Protein AF-A0A952Y3M2-F1 (afdb_monomer)

Sequence (385 aa):
MSFRTAMRVRAAICFLFAGFFFLQPVYAQNAPKLIVTVTPQGAAANDKMIPVAATVSVNVTIRNDGTEPLSNIAVVAKLHGVKLSPDASWKEDGDDAKFEIASLKANEEITRPLNLRVEMAPLPPGKLAEVNVEAKAADTTVTAAAKFPVGDCVSAFQSDLTRLRIGPLAEVWPTADEMRKPDTSLSRVRYFPIRPRRGDLAILDRLAAGYQARLLANYEFLQQGTRYTARRWFDELNAFTGQEPIPGLCAVNDQMLDGIRKTISYVTARIEPPIKAYARGIELLRKQFNADANDDLTKIALRVAQGAGAKFDNPPATAFEILASAKEQFKDAKLTPEQLDDLSLIESAAWVEAQAARSKKLYDLIEGTINGIGDAHKKNCTCAF

Solvent-accessible surface area (backbone atoms only — not comparable to full-atom values): 21471 Å² total; per-residue (Å²): 142,89,81,84,88,82,84,88,86,88,83,90,79,90,77,92,76,92,74,96,68,92,76,72,84,75,74,74,75,79,69,75,40,60,46,52,45,50,45,54,31,74,49,49,55,66,88,33,32,31,37,55,58,36,77,40,39,30,36,41,36,41,33,24,76,27,93,55,67,46,53,61,31,44,34,40,32,45,44,39,65,39,41,82,40,98,54,93,79,51,43,80,57,88,68,29,38,34,45,75,42,70,65,44,48,48,70,34,71,50,75,43,79,46,48,28,27,30,37,75,67,76,68,61,93,93,45,56,29,38,41,41,36,39,41,36,40,88,97,47,74,38,68,29,64,41,73,36,51,55,36,59,27,46,55,52,28,39,50,46,32,40,51,37,41,76,41,42,48,56,47,38,56,59,47,53,58,49,40,45,43,57,47,81,88,56,74,84,64,73,80,46,70,86,66,94,58,68,70,74,63,29,51,44,46,55,50,13,53,58,29,46,79,37,34,52,28,37,66,65,48,67,36,67,64,43,41,48,47,52,48,52,52,47,54,53,49,48,51,61,36,63,51,77,74,42,79,73,70,56,69,71,46,73,67,52,54,51,49,57,50,57,69,44,40,75,50,50,68,68,35,45,55,42,38,53,50,30,58,52,45,53,55,52,48,26,64,75,68,75,46,56,95,82,60,51,66,42,59,52,39,50,53,53,40,41,75,66,67,44,84,66,96,69,79,61,92,40,39,61,53,46,47,52,53,39,42,64,73,38,71,88,49,88,72,51,78,62,50,42,44,52,55,24,50,46,52,22,49,40,40,31,40,55,42,13,52,58,29,45,54,46,49,52,25,52,51,50,34,55,51,47,52,52,51,32,40,71,69,24,51,63,43,41,123

pLDDT: mean 86.44, std 16.21, range [30.12, 98.19]

Nearest PDB structures (foldseek):
  3k6s-assembly1_A  TM=6.087E-01  e=5.545E-04  Homo sapiens
  3k6s-assembly2_C  TM=6.086E-01  e=6.758E-04  Homo sapiens
  8as2-assembly1_A  TM=4.523E-01  e=5.395E-03  Homo sapiens
  8as3-assembly1_A  TM=4.530E-01  e=6.258E-03  Homo sapiens
  8j8z-assembly1_B  TM=3.461E-01  e=5.249E-02  Rattus norvegicus

Secondary structure (DSSP, 8-state):
--------------------------------SEEEEEEEEGGGGSSPPEETT-EEEEEEEEEE-SSS-EEEEEEEEEEESEEE-S-SSSEEETTEEEEEEEEE-TT-EEEEEEEEEE-SSPPPTTPEEEEEEEEEETTEEEEEEEEEEEE-HHHHHHHHHHHHHHTHHHHHHHHHHHTTS--TTS-SS-SS------THHHHHHHHHHHHHHTTT--GGGTSHHHHHHHHHHHHHHHHHTT----GGGGG--HHHHHHHHHHHHHHHHHHHHHHHHHHHHHHHHHHHTT--TT--HHHHHHHHHHHTT---SS--SSHHHHHHHHHHHTTT----HHHHHHHHHHHHHHHHHHHHHHHHHHHHHHHHHHHHHHHHHHHH--S--

Radius of gyration: 37.9 Å; Cα contacts (8 Å, |Δi|>4): 600; chains: 1; bounding box: 85×79×94 Å

Mean predicted aligned error: 11.25 Å

Structure (mmCIF, N/CA/C/O backbone):
data_AF-A0A952Y3M2-F1
#
_entry.id   AF-A0A952Y3M2-F1
#
loop_
_atom_site.group_PDB
_atom_site.id
_atom_site.type_symbol
_atom_site.label_atom_id
_atom_site.label_alt_id
_atom_site.label_comp_id
_atom_site.label_asym_id
_atom_site.label_entity_id
_atom_site.label_seq_id
_atom_site.pdbx_PDB_ins_code
_atom_site.Cartn_x
_atom_site.Cartn_y
_atom_site.Cartn_z
_atom_site.occupancy
_atom_site.B_iso_or_equiv
_atom_site.auth_seq_id
_atom_site.auth_comp_id
_atom_site.auth_asym_id
_atom_site.auth_atom_id
_atom_site.pdbx_PDB_model_num
ATOM 1 N N . MET A 1 1 ? -25.180 -41.991 -13.635 1.00 42.16 1 MET A N 1
ATOM 2 C CA . MET A 1 1 ? -25.220 -43.359 -13.077 1.00 42.16 1 MET A CA 1
ATOM 3 C C . MET A 1 1 ? -25.971 -43.312 -11.760 1.00 42.16 1 MET A C 1
ATOM 5 O O . MET A 1 1 ? -25.670 -42.474 -10.925 1.00 42.16 1 MET A O 1
ATOM 9 N N . SER A 1 2 ? -27.021 -44.122 -11.667 1.00 37.69 2 SER A N 1
ATOM 10 C CA . SER A 1 2 ? -27.996 -44.208 -10.578 1.00 37.69 2 SER A CA 1
ATOM 11 C C . SER A 1 2 ? -27.659 -45.408 -9.694 1.00 37.69 2 SER A C 1
ATOM 13 O O . SER A 1 2 ? -27.344 -46.439 -10.267 1.00 37.69 2 SER A O 1
ATOM 15 N N . PHE A 1 3 ? -27.766 -45.281 -8.368 1.00 35.03 3 PHE A N 1
ATOM 16 C CA . PHE A 1 3 ? -28.133 -46.339 -7.403 1.00 35.03 3 PHE A CA 1
ATOM 17 C C . PHE A 1 3 ? -28.508 -45.613 -6.089 1.00 35.03 3 PHE A C 1
ATOM 19 O O . PHE A 1 3 ? -27.662 -44.934 -5.522 1.00 35.03 3 PHE A O 1
ATOM 26 N N . ARG A 1 4 ? -29.782 -45.423 -5.696 1.00 32.97 4 ARG A N 1
ATOM 27 C CA . ARG A 1 4 ? -30.810 -46.369 -5.191 1.00 32.97 4 ARG A CA 1
ATOM 28 C C . ARG A 1 4 ? -30.345 -47.173 -3.961 1.00 32.97 4 ARG A C 1
ATOM 30 O O . ARG A 1 4 ? -29.473 -48.011 -4.097 1.00 32.97 4 ARG A O 1
ATOM 37 N N . THR A 1 5 ? -30.838 -46.822 -2.759 1.00 36.75 5 THR A N 1
ATOM 38 C CA . THR A 1 5 ? -31.929 -47.511 -1.996 1.00 36.75 5 THR A CA 1
ATOM 39 C C . THR A 1 5 ? -31.314 -48.483 -0.965 1.00 36.75 5 THR A C 1
ATOM 41 O O . THR A 1 5 ? -30.410 -49.217 -1.321 1.00 36.75 5 THR A O 1
ATOM 44 N N . ALA A 1 6 ? -31.648 -48.485 0.334 1.00 33.53 6 ALA A N 1
ATOM 45 C CA . ALA A 1 6 ? -32.842 -49.122 0.909 1.00 33.53 6 ALA A CA 1
ATOM 46 C C . ALA A 1 6 ? -32.888 -48.966 2.458 1.00 33.53 6 ALA A C 1
ATOM 48 O O . ALA A 1 6 ? -31.854 -49.018 3.109 1.00 33.53 6 ALA A O 1
ATOM 49 N N . MET A 1 7 ? -34.084 -48.698 3.013 1.00 30.12 7 MET A N 1
ATOM 50 C CA . MET A 1 7 ? -34.874 -49.530 3.965 1.00 30.12 7 MET A CA 1
ATOM 51 C C . MET A 1 7 ? -34.488 -49.422 5.455 1.00 30.12 7 MET A C 1
ATOM 53 O O . MET A 1 7 ? -33.380 -49.743 5.845 1.00 30.12 7 MET A O 1
ATOM 57 N N . ARG A 1 8 ? -35.334 -48.831 6.320 1.00 40.78 8 ARG A N 1
ATOM 58 C CA . ARG A 1 8 ? -36.573 -49.361 6.960 1.00 40.78 8 ARG A CA 1
ATOM 59 C C . ARG A 1 8 ? -36.355 -50.635 7.782 1.00 40.78 8 ARG A C 1
ATOM 61 O O . ARG A 1 8 ? -36.289 -51.701 7.190 1.00 40.78 8 ARG A O 1
ATOM 68 N N . VAL A 1 9 ? -36.518 -50.531 9.107 1.00 31.55 9 VAL A N 1
ATOM 69 C CA . VAL A 1 9 ? -37.202 -51.550 9.929 1.00 31.55 9 VAL A CA 1
ATOM 70 C C . VAL A 1 9 ? -38.024 -50.857 11.026 1.00 31.55 9 VAL A C 1
ATOM 72 O O . VAL A 1 9 ? -37.513 -50.041 11.786 1.00 31.55 9 VAL A O 1
ATOM 75 N N . ARG A 1 10 ? -39.324 -51.177 11.060 1.00 42.69 10 ARG A N 1
ATOM 76 C CA . ARG A 1 10 ? -40.259 -50.957 12.173 1.00 42.69 10 ARG A CA 1
ATOM 77 C C . ARG A 1 10 ? -40.095 -52.104 13.173 1.00 42.69 10 ARG A C 1
ATOM 79 O O . ARG A 1 10 ? -40.014 -53.244 12.732 1.00 42.69 10 ARG A O 1
ATOM 86 N N . ALA A 1 11 ? -40.241 -51.836 14.466 1.00 32.75 11 ALA A N 1
ATOM 87 C CA . ALA A 1 11 ? -40.784 -52.823 15.397 1.00 32.75 11 ALA A CA 1
ATOM 88 C C . ALA A 1 11 ? -41.516 -52.108 16.537 1.00 32.75 11 ALA A C 1
ATOM 90 O O . ALA A 1 11 ? -40.912 -51.421 17.354 1.00 32.75 11 ALA A O 1
ATOM 91 N N . ALA A 1 12 ? -42.839 -52.254 16.536 1.00 39.34 12 ALA A N 1
ATOM 92 C CA . ALA A 1 12 ? -43.697 -51.996 17.677 1.00 39.34 12 ALA A CA 1
ATOM 93 C C . ALA A 1 12 ? -43.724 -53.264 18.535 1.00 39.34 12 ALA A C 1
ATOM 95 O O . ALA A 1 12 ? -43.936 -54.349 17.993 1.00 39.34 12 ALA A O 1
ATOM 96 N N . ILE A 1 13 ? -43.543 -53.131 19.847 1.00 37.91 13 ILE A N 1
ATOM 97 C CA . ILE A 1 13 ? -43.854 -54.182 20.817 1.00 37.91 13 ILE A CA 1
ATOM 98 C C . ILE A 1 13 ? -44.608 -53.524 21.973 1.00 37.91 13 ILE A C 1
ATOM 100 O O . ILE A 1 13 ? -44.053 -52.736 22.735 1.00 37.91 13 ILE A O 1
ATOM 104 N N . CYS A 1 14 ? -45.898 -53.849 22.062 1.00 35.81 14 CYS A N 1
ATOM 105 C CA . CYS A 1 14 ? -46.706 -53.700 23.263 1.00 35.81 14 CYS A CA 1
ATOM 106 C C . CYS A 1 14 ? -46.290 -54.772 24.274 1.00 35.81 14 CYS A C 1
ATOM 108 O O . CYS A 1 14 ? -46.329 -55.957 23.949 1.00 35.81 14 CYS A O 1
ATOM 110 N N . PHE A 1 15 ? -46.004 -54.370 25.510 1.00 34.72 15 PHE A N 1
ATOM 111 C CA . PHE A 1 15 ? -46.144 -55.242 26.672 1.00 34.72 15 PHE A CA 1
ATOM 112 C C . PHE A 1 15 ? -46.934 -54.508 27.756 1.00 34.72 15 PHE A C 1
ATOM 114 O O . PHE A 1 15 ? -46.515 -53.478 28.277 1.00 34.72 15 PHE A O 1
ATOM 121 N N . LEU A 1 16 ? -48.109 -55.062 28.046 1.00 39.06 16 LEU A N 1
ATOM 122 C CA . LEU A 1 16 ? -48.888 -54.831 29.254 1.00 39.06 16 LEU A CA 1
ATOM 123 C C . LEU A 1 16 ? -48.107 -55.397 30.444 1.00 39.06 16 LEU A C 1
ATOM 125 O O . LEU A 1 16 ? -47.838 -56.596 30.476 1.00 39.06 16 LEU A O 1
ATOM 129 N N . PHE A 1 17 ? -47.806 -54.561 31.434 1.00 37.72 17 PHE A N 1
ATOM 130 C CA . PHE A 1 17 ? -47.499 -55.020 32.786 1.00 37.72 17 PHE A CA 1
ATOM 131 C C . PHE A 1 17 ? -48.249 -54.146 33.789 1.00 37.72 17 PHE A C 1
ATOM 133 O O . PHE A 1 17 ? -47.919 -52.984 34.018 1.00 37.72 17 PHE A O 1
ATOM 140 N N . ALA A 1 18 ? -49.305 -54.728 34.352 1.00 43.06 18 ALA A N 1
ATOM 141 C CA . ALA A 1 18 ? -49.961 -54.244 35.551 1.00 43.06 18 ALA A CA 1
ATOM 142 C C . ALA A 1 18 ? -49.035 -54.530 36.741 1.00 43.06 18 ALA A C 1
ATOM 144 O O . ALA A 1 18 ? -48.718 -55.684 37.023 1.00 43.06 18 ALA A O 1
ATOM 145 N N . GLY A 1 19 ? -48.587 -53.475 37.416 1.00 36.25 19 GLY A N 1
ATOM 146 C CA . GLY A 1 19 ? -47.733 -53.556 38.595 1.00 36.25 19 GLY A CA 1
ATOM 147 C C . GLY A 1 19 ? -48.084 -52.432 39.554 1.00 36.25 19 GLY A C 1
ATOM 148 O O . GLY A 1 19 ? -47.601 -51.314 39.419 1.00 36.25 19 GLY A O 1
ATOM 149 N N . PHE A 1 20 ? -48.966 -52.743 40.498 1.00 42.03 20 PHE A N 1
ATOM 150 C CA . PHE A 1 20 ? -49.280 -51.928 41.665 1.00 42.03 20 PHE A CA 1
ATOM 151 C C . PHE A 1 20 ? -47.991 -51.739 42.487 1.00 42.03 20 PHE A C 1
ATOM 153 O O . PHE A 1 20 ? -47.522 -52.680 43.122 1.00 42.03 20 PHE A O 1
ATOM 160 N N . PHE A 1 21 ? -47.413 -50.537 42.470 1.00 36.28 21 PHE A N 1
ATOM 161 C CA . PHE A 1 21 ? -46.356 -50.125 43.395 1.00 36.28 21 PHE A CA 1
ATOM 162 C C . PHE A 1 21 ? -46.754 -48.797 44.038 1.00 36.28 21 PHE A C 1
ATOM 164 O O . PHE A 1 21 ? -47.036 -47.813 43.357 1.00 36.28 21 PHE A O 1
ATOM 171 N N . PHE A 1 22 ? -46.790 -48.799 45.368 1.00 38.53 22 PHE A N 1
ATOM 172 C CA . PHE A 1 22 ? -46.911 -47.614 46.207 1.00 38.53 22 PHE A CA 1
ATOM 173 C C . PHE A 1 22 ? -45.766 -46.639 45.890 1.00 38.53 22 PHE A C 1
ATOM 175 O O . PHE A 1 22 ? -44.633 -46.850 46.319 1.00 38.53 22 PHE A O 1
ATOM 182 N N . LEU A 1 23 ? -46.060 -45.560 45.163 1.00 34.78 23 LEU A N 1
ATOM 183 C CA . LEU A 1 23 ? -45.206 -44.377 45.128 1.00 34.78 23 LEU A CA 1
ATOM 184 C C . LEU A 1 23 ? -45.572 -43.516 46.335 1.00 34.78 23 LEU A C 1
ATOM 186 O O . LEU A 1 23 ? -46.631 -42.893 46.388 1.00 34.78 23 LEU A O 1
ATOM 190 N N . GLN A 1 24 ? -44.685 -43.521 47.326 1.00 39.66 24 GLN A N 1
ATOM 191 C CA . GLN A 1 24 ? -44.636 -42.476 48.339 1.00 39.66 24 GLN A CA 1
ATOM 192 C C . GLN A 1 24 ? -44.539 -41.110 47.636 1.00 39.66 24 GLN A C 1
ATOM 194 O O . GLN A 1 24 ? -43.892 -41.025 46.586 1.00 39.66 24 GLN A O 1
ATOM 199 N N . PRO A 1 25 ? -45.147 -40.038 48.175 1.00 38.28 25 PRO A N 1
ATOM 200 C CA . PRO A 1 25 ? -44.919 -38.704 47.648 1.00 38.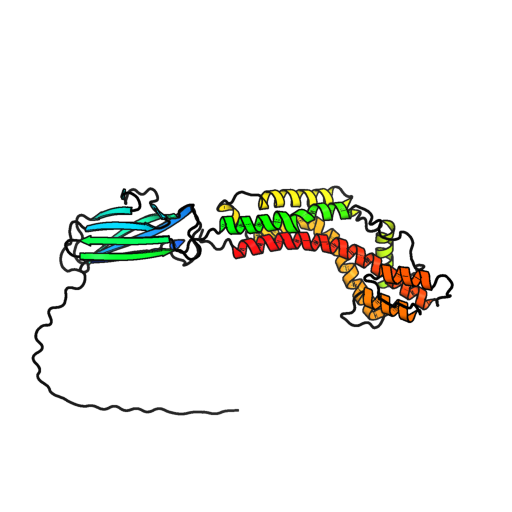28 25 PRO A CA 1
ATOM 201 C C . PRO A 1 25 ? -43.427 -38.399 47.773 1.00 38.28 25 PRO A C 1
ATOM 203 O O . PRO A 1 25 ? -42.897 -38.223 48.870 1.00 38.28 25 PRO A O 1
ATOM 206 N N . VAL A 1 26 ? -42.740 -38.360 46.634 1.00 36.38 26 VAL A N 1
ATOM 207 C CA . VAL A 1 26 ? -41.452 -37.689 46.529 1.00 36.38 26 VAL A CA 1
ATOM 208 C C . VAL A 1 26 ? -41.759 -36.235 46.851 1.00 36.38 26 VAL A C 1
ATOM 210 O O . VAL A 1 26 ? -42.380 -35.538 46.050 1.00 36.38 26 VAL A O 1
ATOM 213 N N . TYR A 1 27 ? -41.408 -35.808 48.065 1.00 34.09 27 TYR A N 1
ATOM 214 C CA . TYR A 1 27 ? -41.332 -34.397 48.406 1.00 34.09 27 TYR A CA 1
ATOM 215 C C . TYR A 1 27 ? -40.539 -33.729 47.291 1.00 34.09 27 TYR A C 1
ATOM 217 O O . TYR A 1 27 ? -39.363 -34.040 47.093 1.00 34.09 27 TYR A O 1
ATOM 225 N N . ALA A 1 28 ? -41.214 -32.872 46.527 1.00 35.66 28 ALA A N 1
ATOM 226 C CA . ALA A 1 28 ? -40.565 -32.008 45.568 1.00 35.66 28 ALA A CA 1
ATOM 227 C C . ALA A 1 28 ? -39.452 -31.283 46.326 1.00 35.66 28 ALA A C 1
ATOM 229 O O . ALA A 1 28 ? -39.719 -30.499 47.237 1.00 35.66 28 ALA A O 1
ATOM 230 N N . GLN A 1 29 ? -38.200 -31.611 46.005 1.00 41.66 29 GLN A N 1
ATOM 231 C CA . GLN A 1 29 ? -37.074 -30.783 46.393 1.00 41.66 29 GLN A CA 1
ATOM 232 C C . GLN A 1 29 ? -37.402 -29.383 45.886 1.00 41.66 29 GLN A C 1
ATOM 234 O O . GLN A 1 29 ? -37.571 -29.193 44.682 1.00 41.66 29 GLN A O 1
ATOM 239 N N . ASN A 1 30 ? -37.598 -28.457 46.827 1.00 50.44 30 ASN A N 1
ATOM 240 C CA . ASN A 1 30 ? -37.928 -27.064 46.570 1.00 50.44 30 ASN A CA 1
ATOM 241 C C . ASN A 1 30 ? -37.032 -26.536 45.447 1.00 50.44 30 ASN A C 1
ATOM 243 O O . ASN A 1 30 ? -35.830 -26.356 45.645 1.00 50.44 30 ASN A O 1
ATOM 247 N N . ALA A 1 31 ? -37.617 -26.318 44.268 1.00 53.53 31 ALA A N 1
ATOM 248 C CA . ALA A 1 31 ? -36.951 -25.600 43.195 1.00 53.53 31 ALA A CA 1
ATOM 249 C C . ALA A 1 31 ? -36.511 -24.221 43.728 1.00 53.53 31 ALA A C 1
ATOM 251 O O . ALA A 1 31 ? -37.193 -23.667 44.601 1.00 53.53 31 ALA A O 1
ATOM 252 N N . PRO A 1 32 ? -35.374 -23.673 43.265 1.00 59.03 32 PRO A N 1
ATOM 253 C CA . PRO A 1 32 ? -34.880 -22.392 43.758 1.00 59.03 32 PRO A CA 1
ATOM 254 C C . PRO A 1 32 ? -35.957 -21.314 43.574 1.00 59.03 32 PRO A C 1
ATOM 256 O O . PRO A 1 32 ? -36.364 -21.020 42.455 1.00 59.03 32 PRO A O 1
ATOM 259 N N . LYS A 1 33 ? -36.429 -20.738 44.690 1.00 83.25 33 LYS A N 1
ATOM 260 C CA . LYS A 1 33 ? -37.463 -19.684 44.701 1.00 83.25 33 LYS A CA 1
ATOM 261 C C . LYS A 1 33 ? -36.974 -18.389 44.037 1.00 83.25 33 LYS A C 1
ATOM 263 O O . LYS A 1 33 ? -37.786 -17.588 43.600 1.00 83.25 33 LYS A O 1
ATOM 268 N N . LEU A 1 34 ? -35.659 -18.182 43.966 1.00 90.75 34 LEU A N 1
ATOM 269 C CA . LEU A 1 34 ? -35.016 -16.983 43.437 1.00 90.75 34 LEU A CA 1
ATOM 270 C C . LEU A 1 34 ? -34.240 -17.325 42.164 1.00 90.75 34 LEU A C 1
ATOM 272 O O . LEU A 1 34 ? -33.491 -18.297 42.148 1.00 90.75 34 LEU A O 1
ATOM 276 N N . ILE A 1 35 ? -34.377 -16.505 41.126 1.00 92.38 35 ILE A N 1
ATOM 277 C CA . ILE A 1 35 ? -33.616 -16.602 39.878 1.00 92.38 35 ILE A CA 1
ATOM 278 C C . ILE A 1 35 ? -32.918 -15.271 39.634 1.00 92.38 35 ILE A C 1
ATOM 280 O O . ILE A 1 35 ? -33.513 -14.210 39.810 1.00 92.38 35 ILE A O 1
ATOM 284 N N . VAL A 1 36 ? -31.664 -15.334 39.193 1.00 94.44 36 VAL A N 1
ATOM 285 C CA . VAL A 1 36 ? -30.914 -14.183 38.694 1.00 94.44 36 VAL A CA 1
ATOM 286 C C . VAL A 1 36 ? -30.474 -14.458 37.263 1.00 94.44 36 VAL A C 1
ATOM 288 O O . VAL A 1 36 ? -30.021 -15.554 36.939 1.00 94.44 36 VAL A O 1
ATOM 291 N N . THR A 1 37 ? -30.619 -13.464 36.396 1.00 94.75 37 THR A N 1
ATOM 292 C CA . THR A 1 37 ? -30.100 -13.493 35.028 1.00 94.75 37 THR A CA 1
ATOM 293 C C . THR A 1 37 ? -29.344 -12.204 34.748 1.00 94.75 37 THR A C 1
ATOM 295 O O . THR A 1 37 ? -29.703 -11.135 35.245 1.00 94.75 37 THR A O 1
ATOM 298 N N . VAL A 1 38 ? -28.267 -12.313 33.973 1.00 94.50 38 VAL A N 1
ATOM 299 C CA . VAL A 1 38 ? -27.459 -11.172 33.538 1.00 94.50 38 VAL A CA 1
ATOM 300 C C . VAL A 1 38 ? -27.464 -11.176 32.022 1.00 94.50 38 VAL A C 1
ATOM 302 O O . VAL A 1 38 ? -26.897 -12.070 31.399 1.00 94.50 38 VAL A O 1
ATOM 305 N N . THR A 1 39 ? -28.127 -10.186 31.435 1.00 92.88 39 THR A N 1
ATOM 306 C CA . THR A 1 39 ? -28.319 -10.100 29.988 1.00 92.88 39 THR A CA 1
ATOM 307 C C . THR A 1 39 ? -27.513 -8.930 29.438 1.00 92.88 39 THR A C 1
ATOM 309 O O . THR A 1 39 ? -27.863 -7.776 29.710 1.00 92.88 39 THR A O 1
ATOM 312 N N . PRO A 1 40 ? -26.458 -9.183 28.651 1.00 90.31 40 PRO A N 1
ATOM 313 C CA . PRO A 1 40 ? -25.692 -8.130 27.994 1.00 90.31 40 PRO A CA 1
ATOM 314 C C . PRO A 1 40 ? -26.560 -7.211 27.128 1.00 90.31 40 PRO A C 1
ATOM 316 O O . PRO A 1 40 ? -27.548 -7.661 26.550 1.00 90.31 40 PRO A O 1
ATOM 319 N N . GLN A 1 41 ? -26.194 -5.933 27.015 1.00 86.50 41 GLN A N 1
ATOM 320 C CA . GLN A 1 41 ? -26.888 -4.945 26.181 1.00 86.50 41 GLN A CA 1
ATOM 321 C C . GLN A 1 41 ? -25.916 -4.218 25.242 1.00 86.50 41 GLN A C 1
ATOM 323 O O . GLN A 1 41 ? -24.725 -4.075 25.527 1.00 86.50 41 GLN A O 1
ATOM 328 N N . GLY A 1 42 ? -26.436 -3.717 24.117 1.00 82.94 42 GLY A N 1
ATOM 329 C CA . GLY A 1 42 ? -25.674 -2.892 23.174 1.00 82.94 42 GLY A CA 1
ATOM 330 C C . GLY A 1 42 ? -24.396 -3.576 22.675 1.00 82.94 42 GLY A C 1
ATOM 331 O O . GLY A 1 42 ? -24.438 -4.705 22.187 1.00 82.94 42 GLY A O 1
ATOM 332 N N . ALA A 1 43 ? -23.253 -2.896 22.815 1.00 73.19 43 ALA A N 1
ATOM 333 C CA . ALA A 1 43 ? -21.936 -3.407 22.427 1.00 73.19 43 ALA A CA 1
ATOM 334 C C . ALA A 1 43 ? -21.593 -4.763 23.072 1.00 73.19 43 ALA A C 1
ATOM 336 O O . ALA A 1 43 ? -20.974 -5.611 22.432 1.00 73.19 43 ALA A O 1
ATOM 337 N N . ALA A 1 44 ? -22.063 -4.997 24.300 1.00 77.62 44 ALA A N 1
ATOM 338 C CA . ALA A 1 44 ? -21.815 -6.224 25.046 1.00 77.62 44 ALA A CA 1
ATOM 339 C C . ALA A 1 44 ? -22.656 -7.426 24.583 1.00 77.62 44 ALA A C 1
ATOM 341 O O . ALA A 1 44 ? -22.349 -8.554 24.955 1.00 77.62 44 ALA A O 1
ATOM 342 N N . ALA A 1 45 ? -23.698 -7.209 23.773 1.00 81.44 45 ALA A N 1
ATOM 343 C CA . ALA A 1 45 ? -24.613 -8.261 23.322 1.00 81.44 45 ALA A CA 1
ATOM 344 C C . ALA A 1 45 ? -24.195 -8.960 22.016 1.00 81.44 45 ALA A C 1
ATOM 346 O O . ALA A 1 45 ? -24.801 -9.958 21.645 1.00 81.44 45 ALA A O 1
ATOM 347 N N . ASN A 1 46 ? -23.194 -8.438 21.301 1.00 73.94 46 ASN A N 1
ATOM 348 C CA . ASN A 1 46 ? -22.914 -8.833 19.915 1.00 73.94 46 ASN A CA 1
ATOM 349 C C . ASN A 1 46 ? -21.717 -9.788 19.747 1.00 73.94 46 ASN A C 1
ATOM 351 O O . ASN A 1 46 ? -21.212 -9.902 18.631 1.00 73.94 46 ASN A O 1
ATOM 355 N N . ASP A 1 47 ? -21.207 -10.395 20.827 1.00 73.50 47 ASP A N 1
ATOM 356 C CA . ASP A 1 47 ? -19.977 -11.221 20.857 1.00 73.50 47 ASP A CA 1
ATOM 357 C C . ASP A 1 47 ? -18.728 -10.554 20.231 1.00 73.50 47 ASP A C 1
ATOM 359 O O . ASP A 1 47 ? -17.699 -11.186 19.988 1.00 73.50 47 ASP A O 1
ATOM 363 N N . LYS A 1 48 ? -18.798 -9.244 19.974 1.00 77.50 48 LYS A N 1
ATOM 364 C CA . LYS A 1 48 ? -17.717 -8.431 19.418 1.00 77.50 48 LYS A CA 1
ATOM 365 C C . LYS A 1 48 ? -16.783 -7.985 20.529 1.00 77.50 48 LYS A C 1
ATOM 367 O O . LYS A 1 48 ? -17.224 -7.725 21.645 1.00 77.50 48 LYS A O 1
ATOM 372 N N . MET A 1 49 ? -15.500 -7.830 20.194 1.00 81.94 49 MET A N 1
ATOM 373 C CA . MET A 1 49 ? -14.527 -7.253 21.121 1.00 81.94 49 MET A CA 1
ATOM 374 C C . MET A 1 49 ? -14.976 -5.861 21.562 1.00 81.94 49 MET A C 1
ATOM 376 O O . MET A 1 49 ? -15.382 -5.038 20.745 1.00 81.94 49 MET A O 1
ATOM 380 N N . ILE A 1 50 ? -14.875 -5.601 22.854 1.00 82.00 50 ILE A N 1
ATOM 381 C CA . ILE A 1 50 ? -15.183 -4.318 23.462 1.00 82.00 50 ILE A CA 1
ATOM 382 C C . ILE A 1 50 ? -13.863 -3.565 23.645 1.00 82.00 50 ILE A C 1
ATOM 384 O O . ILE A 1 50 ? -12.907 -4.150 24.170 1.00 82.00 50 ILE A O 1
ATOM 388 N N . PRO A 1 51 ? -13.768 -2.297 23.210 1.00 78.50 51 PRO A N 1
ATOM 389 C CA . PRO A 1 51 ? -12.547 -1.534 23.386 1.00 78.50 51 PRO A CA 1
ATOM 390 C C . PRO A 1 51 ? -12.273 -1.263 24.870 1.00 78.50 51 PRO A C 1
ATOM 392 O O . PRO A 1 51 ? -13.195 -1.076 25.669 1.00 78.50 51 PRO A O 1
ATOM 395 N N . VAL A 1 52 ? -10.994 -1.181 25.237 1.00 79.69 52 VAL A N 1
ATOM 396 C CA . VAL A 1 52 ? -10.590 -0.645 26.547 1.00 79.69 52 VAL A CA 1
ATOM 397 C C . VAL A 1 52 ? -11.179 0.753 26.761 1.00 79.69 52 VAL A C 1
ATOM 399 O O . VAL A 1 52 ? -11.387 1.507 25.808 1.00 79.69 52 VAL A O 1
ATOM 402 N N . ALA A 1 53 ? -11.469 1.104 28.014 1.00 79.62 53 ALA A N 1
ATOM 403 C CA . ALA A 1 53 ? -12.116 2.362 28.404 1.00 79.62 53 ALA A CA 1
ATOM 404 C C . ALA A 1 53 ? -13.561 2.585 27.903 1.00 79.62 53 ALA A C 1
ATOM 406 O O . ALA A 1 53 ? -14.140 3.620 28.257 1.00 79.62 53 ALA A O 1
ATOM 407 N N . ALA A 1 54 ? -14.141 1.662 27.124 1.00 81.44 54 ALA A N 1
ATOM 408 C CA . ALA A 1 54 ? -15.510 1.762 26.624 1.00 81.44 54 ALA A CA 1
ATOM 409 C C . ALA A 1 54 ? -16.549 1.530 27.725 1.00 81.44 54 ALA A C 1
ATOM 411 O O . ALA A 1 54 ? -16.290 0.843 28.716 1.00 81.44 54 ALA A O 1
ATOM 412 N N . THR A 1 55 ? -17.745 2.081 27.527 1.00 86.69 55 THR A N 1
ATOM 413 C CA . THR A 1 55 ? -18.892 1.836 28.405 1.00 86.69 55 THR A CA 1
ATOM 414 C C . THR A 1 55 ? -19.717 0.676 27.861 1.00 86.69 55 THR A C 1
ATOM 416 O O . THR A 1 55 ? -20.045 0.636 26.678 1.00 86.69 55 THR A O 1
ATOM 419 N N . VAL A 1 56 ? -20.080 -0.252 28.738 1.00 88.69 56 VAL A N 1
ATOM 420 C CA . VAL A 1 56 ? -20.955 -1.389 28.458 1.00 88.69 56 VAL A CA 1
ATOM 421 C C . VAL A 1 56 ? -22.117 -1.392 29.436 1.00 88.69 56 VAL A C 1
ATOM 423 O O . VAL A 1 56 ? -22.026 -0.825 30.522 1.00 88.69 56 VAL A O 1
ATOM 426 N N . SER A 1 57 ? -23.218 -2.032 29.061 1.00 90.12 57 SER A N 1
ATOM 427 C CA . SER A 1 57 ? -24.388 -2.148 29.926 1.00 90.12 57 SER A CA 1
ATOM 428 C C . SER A 1 57 ? -24.854 -3.595 29.972 1.00 90.12 57 SER A C 1
ATOM 430 O O . SER A 1 57 ? -24.822 -4.304 28.961 1.00 90.12 57 SER A O 1
ATOM 432 N N . VAL A 1 58 ? -25.267 -4.041 31.152 1.00 92.75 58 VAL A N 1
ATOM 433 C CA . VAL A 1 58 ? -25.892 -5.347 31.364 1.00 92.75 58 VAL A CA 1
ATOM 434 C C . VAL A 1 58 ? -27.185 -5.149 32.137 1.00 92.75 58 VAL A C 1
ATOM 436 O O . VAL A 1 58 ? -27.254 -4.326 33.044 1.00 92.75 58 VAL A O 1
ATOM 439 N N . ASN A 1 59 ? -28.215 -5.912 31.801 1.00 94.69 59 ASN A N 1
ATOM 440 C CA . ASN A 1 59 ? -29.441 -5.954 32.583 1.00 94.69 59 ASN A CA 1
ATOM 441 C C . ASN A 1 59 ? -29.341 -7.088 33.595 1.00 94.69 59 ASN A C 1
ATOM 443 O O . ASN A 1 59 ? -29.222 -8.251 33.211 1.00 94.69 59 ASN A O 1
ATOM 447 N N . VAL A 1 60 ? -29.409 -6.749 34.879 1.00 95.81 60 VAL A N 1
ATOM 448 C CA . VAL A 1 60 ? -29.513 -7.718 35.968 1.00 95.81 60 VAL A CA 1
ATOM 449 C C . VAL A 1 60 ? -30.985 -7.885 36.301 1.00 95.81 60 VAL A C 1
ATOM 451 O O . VAL A 1 60 ? -31.630 -6.940 36.754 1.00 95.81 60 VAL A O 1
ATOM 454 N N . THR A 1 61 ? -31.519 -9.076 36.064 1.00 96.06 61 THR A N 1
ATOM 455 C CA . THR A 1 61 ? -32.929 -9.384 36.299 1.00 96.06 61 THR A CA 1
ATOM 456 C C . THR A 1 61 ? -33.053 -10.417 37.400 1.00 96.06 61 THR A C 1
ATOM 458 O O . THR A 1 61 ? -32.452 -11.490 37.323 1.00 96.06 61 THR A O 1
ATOM 461 N N . ILE A 1 62 ? -33.833 -10.082 38.423 1.00 95.81 62 ILE A N 1
ATOM 462 C CA . ILE A 1 62 ? -34.104 -10.933 39.576 1.00 95.81 62 ILE A CA 1
ATOM 463 C C . ILE A 1 62 ? -35.584 -11.266 39.600 1.00 95.81 62 ILE A C 1
ATOM 465 O O . ILE A 1 62 ? -36.419 -10.363 39.570 1.00 95.81 62 ILE A O 1
ATOM 469 N N . ARG A 1 63 ? -35.900 -12.557 39.678 1.00 95.38 63 ARG A N 1
ATOM 470 C CA . ARG A 1 63 ? -37.270 -13.067 39.650 1.00 95.38 63 ARG A CA 1
ATOM 471 C C . ARG A 1 63 ? -37.528 -14.014 40.812 1.00 95.38 63 ARG A C 1
ATOM 473 O O . ARG A 1 63 ? -36.661 -14.816 41.161 1.00 95.38 63 ARG A O 1
ATOM 480 N N . ASN A 1 64 ? -38.713 -13.917 41.406 1.00 94.00 64 ASN A N 1
ATOM 481 C CA . ASN A 1 64 ? -39.185 -14.856 42.417 1.00 94.00 64 ASN A CA 1
ATOM 482 C C . ASN A 1 64 ? -40.163 -15.851 41.783 1.00 94.00 64 ASN A C 1
ATOM 484 O O . ASN A 1 64 ? -41.328 -15.520 41.601 1.00 94.00 64 ASN A O 1
ATOM 488 N N . ASP A 1 65 ? -39.713 -17.068 41.489 1.00 91.00 65 ASP A N 1
ATOM 489 C CA . ASP A 1 65 ? -40.567 -18.149 40.962 1.00 91.00 65 ASP A CA 1
ATOM 490 C C . ASP A 1 65 ? -41.278 -18.934 42.078 1.00 91.00 65 ASP A C 1
ATOM 492 O O . ASP A 1 65 ? -41.992 -19.906 41.829 1.00 91.00 65 ASP A O 1
ATOM 496 N N . GLY A 1 66 ? -41.078 -18.529 43.334 1.00 87.62 66 GLY A N 1
ATOM 497 C CA . GLY A 1 66 ? -41.774 -19.082 44.483 1.00 87.62 66 GLY A CA 1
ATOM 498 C C . GLY A 1 66 ? -43.223 -18.604 44.595 1.00 87.62 66 GLY A C 1
ATOM 499 O O . GLY A 1 66 ? -43.641 -17.592 44.037 1.00 87.62 66 GLY A O 1
ATOM 500 N N . THR A 1 67 ? -43.996 -19.322 45.405 1.00 86.69 67 THR A N 1
ATOM 501 C CA . THR A 1 67 ? -45.391 -18.986 45.735 1.00 86.69 67 THR A CA 1
ATOM 502 C C . THR A 1 67 ? -45.523 -18.014 46.913 1.00 86.69 67 THR A C 1
ATOM 504 O O . THR A 1 67 ? -46.631 -17.615 47.258 1.00 86.69 67 THR A O 1
ATOM 507 N N . GLU A 1 68 ? -44.409 -17.633 47.543 1.00 88.56 68 GLU A N 1
ATOM 508 C CA . GLU A 1 68 ? -44.340 -16.765 48.725 1.00 88.56 68 GLU A CA 1
ATOM 509 C C . GLU A 1 68 ? -43.455 -15.542 48.443 1.00 88.56 68 GLU A C 1
ATOM 511 O O . GLU A 1 68 ? -42.511 -15.649 47.655 1.00 88.56 68 GLU A O 1
ATOM 516 N N . PRO A 1 69 ? -43.716 -14.383 49.075 1.00 89.69 69 PRO A N 1
ATOM 517 C CA . PRO A 1 69 ? -42.856 -13.216 48.935 1.00 89.69 69 PRO A CA 1
ATOM 518 C C . PRO A 1 69 ? -41.480 -13.457 49.570 1.00 89.69 69 PRO A C 1
ATOM 520 O O . PRO A 1 69 ? -41.366 -14.041 50.646 1.00 89.69 69 PRO A O 1
ATOM 523 N N . LEU A 1 70 ? -40.440 -12.948 48.916 1.00 91.19 70 LEU A N 1
ATOM 524 C CA . LEU A 1 70 ? -39.081 -12.883 49.446 1.00 91.19 70 LEU A CA 1
ATOM 525 C C . LEU A 1 70 ? -38.827 -11.488 50.027 1.00 91.19 70 LEU A C 1
ATOM 527 O O . LEU A 1 70 ? -39.406 -10.496 49.579 1.00 91.19 70 LEU A O 1
ATOM 531 N N . SER A 1 71 ? -37.956 -11.404 51.028 1.00 91.50 71 SER A N 1
ATOM 532 C CA . SER A 1 71 ? -37.578 -10.150 51.688 1.00 91.50 71 SER A CA 1
ATOM 533 C C . SER A 1 71 ? -36.074 -10.077 51.914 1.00 91.50 71 SER A C 1
ATOM 535 O O . SER A 1 71 ? -35.437 -11.118 52.081 1.00 91.50 71 SER A O 1
ATOM 537 N N . ASN A 1 72 ? -35.538 -8.856 51.995 1.00 91.94 72 ASN A N 1
ATOM 538 C CA . ASN A 1 72 ? -34.121 -8.577 52.264 1.00 91.94 72 ASN A CA 1
ATOM 539 C C . ASN A 1 72 ? -33.179 -9.282 51.276 1.00 91.94 72 ASN A C 1
ATOM 541 O O . ASN A 1 72 ? -32.262 -10.002 51.675 1.00 91.94 72 ASN A O 1
ATOM 545 N N . ILE A 1 73 ? -33.436 -9.108 49.978 1.00 94.00 73 ILE A N 1
ATOM 546 C CA . ILE A 1 73 ? -32.607 -9.699 48.928 1.00 94.00 73 ILE A CA 1
ATOM 547 C C . ILE A 1 73 ? -31.386 -8.802 48.733 1.00 94.00 73 ILE A C 1
ATOM 549 O O . ILE A 1 73 ? -31.519 -7.658 48.292 1.00 94.00 73 ILE A O 1
ATOM 553 N N . ALA A 1 74 ? -30.208 -9.325 49.056 1.00 94.25 74 ALA A N 1
ATOM 554 C CA . ALA A 1 74 ? -28.939 -8.652 48.815 1.00 94.25 74 ALA A CA 1
ATOM 555 C C . ALA A 1 74 ? -28.389 -9.081 47.455 1.00 94.25 74 ALA A C 1
ATOM 557 O O . ALA A 1 74 ? -28.316 -10.279 47.165 1.00 94.25 74 ALA A O 1
ATOM 558 N N . VAL A 1 75 ? -27.995 -8.111 46.634 1.00 95.62 75 VAL A N 1
ATOM 559 C CA . VAL A 1 75 ? -27.449 -8.357 45.300 1.00 95.62 75 VAL A CA 1
ATOM 560 C C . VAL A 1 75 ? -26.067 -7.741 45.209 1.00 95.62 75 VAL A C 1
ATOM 562 O O . VAL A 1 75 ? -25.896 -6.547 45.456 1.00 95.62 75 VAL A O 1
ATOM 565 N N . VAL A 1 76 ? -25.086 -8.563 44.852 1.00 95.88 76 VAL A N 1
ATOM 566 C CA . VAL A 1 76 ? -23.683 -8.171 44.718 1.00 95.88 76 VAL A CA 1
ATOM 567 C C . VAL A 1 76 ? -23.204 -8.562 43.329 1.00 95.88 76 VAL A C 1
ATOM 569 O O . VAL A 1 76 ? -23.269 -9.728 42.953 1.00 95.88 76 VAL A O 1
ATOM 572 N N . ALA A 1 77 ? -22.715 -7.597 42.564 1.00 95.12 77 ALA A N 1
ATOM 573 C CA . ALA A 1 77 ? -22.041 -7.813 41.296 1.00 95.12 77 ALA A CA 1
ATOM 574 C C . ALA A 1 77 ? -20.530 -7.684 41.509 1.00 95.12 77 ALA A C 1
ATOM 576 O O . ALA A 1 77 ? -20.037 -6.589 41.765 1.00 95.12 77 ALA A O 1
ATOM 577 N N . LYS A 1 78 ? -19.810 -8.801 41.393 1.00 94.25 78 LYS A N 1
ATOM 578 C CA . LYS A 1 78 ? -18.345 -8.845 41.397 1.00 94.25 78 LYS A CA 1
ATOM 579 C C . LYS A 1 78 ? -17.844 -8.486 40.007 1.00 94.25 78 LYS A C 1
ATOM 581 O O . LYS A 1 78 ? -18.223 -9.145 39.029 1.00 94.25 78 LYS A O 1
ATOM 586 N N . LEU A 1 79 ? -17.023 -7.446 39.921 1.00 92.44 79 LEU A N 1
ATOM 587 C CA . LEU A 1 79 ? -16.569 -6.868 38.662 1.00 92.44 79 LEU A CA 1
ATOM 588 C C . LEU A 1 79 ? -15.115 -7.272 38.397 1.00 92.44 79 LEU A C 1
ATOM 590 O O . LEU A 1 79 ? -14.239 -7.057 39.226 1.00 92.44 79 LEU A O 1
ATOM 594 N N . HIS A 1 80 ? -14.838 -7.868 37.235 1.00 90.00 80 HIS A N 1
ATOM 595 C CA . HIS A 1 80 ? -13.474 -8.214 36.832 1.00 90.00 80 HIS A CA 1
ATOM 596 C C . HIS A 1 80 ? -13.148 -7.607 35.464 1.00 90.00 80 HIS A C 1
ATOM 598 O O . HIS A 1 80 ? -13.760 -7.958 34.453 1.00 90.00 80 HIS A O 1
ATOM 604 N N . GLY A 1 81 ? -12.131 -6.739 35.408 1.00 86.56 81 GLY A N 1
ATOM 605 C CA . GLY A 1 81 ? -11.717 -6.042 34.179 1.00 86.56 81 GLY A CA 1
ATOM 606 C C . GLY A 1 81 ? -12.688 -4.945 33.723 1.00 86.56 81 GLY A C 1
ATOM 607 O O . GLY A 1 81 ? -12.568 -4.419 32.615 1.00 86.56 81 GLY A O 1
ATOM 608 N N . VAL A 1 82 ? -13.658 -4.606 34.571 1.00 89.19 82 VAL A N 1
ATOM 609 C CA . VAL A 1 82 ? -14.645 -3.538 34.401 1.00 89.19 82 VAL A CA 1
ATOM 610 C C . VAL A 1 82 ? -14.840 -2.837 35.740 1.00 89.19 82 VAL A C 1
ATOM 612 O O . VAL A 1 82 ? -14.673 -3.449 36.789 1.00 89.19 82 VAL A O 1
ATOM 615 N N . LYS A 1 83 ? -15.221 -1.564 35.701 1.00 90.12 83 LYS A N 1
ATOM 616 C CA . LYS A 1 83 ? -15.571 -0.758 36.874 1.00 90.12 83 LYS A CA 1
ATOM 617 C C . LYS A 1 83 ? -16.983 -0.230 36.754 1.00 90.12 83 LYS A C 1
ATOM 619 O O . LYS A 1 83 ? -17.475 -0.039 35.641 1.00 90.12 83 LYS A O 1
ATOM 624 N N . LEU A 1 84 ? -17.624 0.034 37.886 1.00 90.12 84 LEU A N 1
ATOM 625 C CA . LEU A 1 84 ? -18.934 0.666 37.896 1.00 90.12 84 LEU A CA 1
ATOM 626 C C . LEU A 1 84 ? -18.847 2.048 37.226 1.00 90.12 84 LEU A C 1
ATOM 628 O O . LEU A 1 84 ? -17.966 2.852 37.529 1.00 90.12 84 LEU A O 1
ATOM 632 N N . SER A 1 85 ? -19.734 2.311 36.269 1.00 84.88 85 SER A N 1
ATOM 633 C CA . SER A 1 85 ? -19.940 3.665 35.757 1.00 84.88 85 SER A CA 1
ATOM 634 C C . SER A 1 85 ? -20.867 4.408 36.724 1.00 84.88 85 SER A C 1
ATOM 636 O O . SER A 1 85 ? -21.763 3.763 37.267 1.00 84.88 85 SER A O 1
ATOM 638 N N . PRO A 1 86 ? -20.701 5.725 36.955 1.00 74.69 86 PRO A N 1
ATOM 639 C CA . PRO A 1 86 ? -21.553 6.462 37.885 1.00 74.69 86 PRO A CA 1
ATOM 640 C C . PRO A 1 86 ? -23.044 6.252 37.579 1.00 74.69 86 PRO A C 1
ATOM 642 O O . PRO A 1 86 ? -23.537 6.678 36.536 1.00 74.69 86 PRO A O 1
ATOM 645 N N . ASP A 1 87 ? -23.755 5.592 38.493 1.00 72.44 87 ASP A N 1
ATOM 646 C CA . ASP A 1 87 ? -25.177 5.261 38.388 1.00 72.44 87 ASP A CA 1
ATOM 647 C C . ASP A 1 87 ? -25.834 5.448 39.765 1.00 72.44 87 ASP A C 1
ATOM 649 O O . ASP A 1 87 ? -25.231 5.163 40.797 1.00 72.44 87 ASP A O 1
ATOM 653 N N . ALA A 1 88 ? -27.070 5.946 39.799 1.00 64.44 88 ALA A N 1
ATOM 654 C CA . ALA A 1 88 ? -27.811 6.169 41.041 1.00 64.44 88 ALA A CA 1
ATOM 655 C C . ALA A 1 88 ? -28.401 4.874 41.635 1.00 64.44 88 ALA A C 1
ATOM 657 O O . ALA A 1 88 ? -28.826 4.864 42.790 1.00 64.44 88 ALA A O 1
ATOM 658 N N . SER A 1 89 ? -28.482 3.800 40.843 1.00 81.88 89 SER A N 1
ATOM 659 C CA . SER A 1 89 ? -29.187 2.562 41.204 1.00 81.88 89 SER A CA 1
ATOM 660 C C . SER A 1 89 ? -28.310 1.485 41.852 1.00 81.88 89 SER A C 1
ATOM 662 O O . SER A 1 89 ? -28.842 0.567 42.478 1.00 81.88 89 SER A O 1
ATOM 664 N N . TRP A 1 90 ? -26.988 1.631 41.766 1.00 90.94 90 TRP A N 1
ATOM 665 C CA . TRP A 1 90 ? -25.998 0.726 42.346 1.00 90.94 90 TRP A CA 1
ATOM 666 C C . TRP A 1 90 ? -25.038 1.502 43.243 1.00 90.94 90 TRP A C 1
ATOM 668 O O . TRP A 1 90 ? -24.634 2.614 42.915 1.00 90.94 90 TRP A O 1
ATOM 678 N N . LYS A 1 91 ? -24.659 0.914 44.378 1.00 90.56 91 LYS A N 1
ATOM 679 C CA . LYS A 1 91 ? -23.626 1.466 45.261 1.00 90.56 91 LYS A CA 1
ATOM 680 C C . LYS A 1 91 ? -22.301 0.766 44.992 1.00 90.56 91 LYS A C 1
ATOM 682 O O . LYS A 1 91 ? -22.253 -0.461 44.987 1.00 90.56 91 LYS A O 1
ATOM 687 N N . GLU A 1 92 ? -21.250 1.547 44.789 1.00 89.44 92 GLU A N 1
ATOM 688 C CA . GLU A 1 92 ? -19.875 1.052 44.704 1.00 89.44 92 GLU A CA 1
ATOM 689 C C . GLU A 1 92 ? -19.391 0.619 46.096 1.00 89.44 92 GLU A C 1
ATOM 691 O O . GLU A 1 92 ? -19.585 1.344 47.075 1.00 89.44 92 GLU A O 1
ATOM 696 N N . ASP A 1 93 ? -18.785 -0.563 46.189 1.00 86.62 93 ASP A N 1
ATOM 697 C CA . ASP A 1 93 ? -18.155 -1.086 47.401 1.00 86.62 93 ASP A CA 1
ATOM 698 C C . ASP A 1 93 ? -16.855 -1.814 47.030 1.00 86.62 93 ASP A C 1
ATOM 700 O O . ASP A 1 93 ? -16.837 -3.018 46.772 1.00 86.62 93 ASP A O 1
ATOM 704 N N . GLY A 1 94 ? -15.760 -1.054 46.943 1.00 85.31 94 GLY A N 1
ATOM 705 C CA . GLY A 1 94 ? -14.484 -1.563 46.439 1.00 85.31 94 GLY A CA 1
ATOM 706 C C . GLY A 1 94 ? -14.585 -1.959 44.964 1.00 85.31 94 GLY A C 1
ATOM 707 O O . GLY A 1 94 ? -14.981 -1.144 44.136 1.00 85.31 94 GLY A O 1
ATOM 708 N N . ASP A 1 95 ? -14.240 -3.209 44.649 1.00 84.44 95 ASP A N 1
ATOM 709 C CA . ASP A 1 95 ? -14.339 -3.773 43.293 1.00 84.44 95 ASP A CA 1
ATOM 710 C C . ASP A 1 95 ? -15.725 -4.396 42.998 1.00 84.44 95 ASP A C 1
ATOM 712 O O . ASP A 1 95 ? -15.942 -4.982 41.935 1.00 84.44 95 ASP A O 1
ATOM 716 N N . ASP A 1 96 ? -16.681 -4.261 43.923 1.00 91.31 96 ASP A N 1
ATOM 717 C CA . ASP A 1 96 ? -18.039 -4.785 43.794 1.00 91.31 96 ASP A CA 1
ATOM 718 C C . ASP A 1 96 ? -19.070 -3.654 43.622 1.00 91.31 96 ASP A C 1
ATOM 720 O O . ASP A 1 96 ? -18.903 -2.530 44.099 1.00 91.31 96 ASP A O 1
ATOM 724 N N . ALA A 1 97 ? -20.201 -3.973 42.992 1.00 92.31 97 ALA A N 1
ATOM 725 C CA . ALA A 1 97 ? -21.390 -3.121 42.969 1.00 92.31 97 ALA A CA 1
ATOM 726 C C . ALA A 1 97 ? -22.548 -3.802 43.708 1.00 92.31 97 ALA A C 1
ATOM 728 O O . ALA A 1 97 ? -22.793 -4.996 43.527 1.00 92.31 97 ALA A O 1
ATOM 729 N N . LYS A 1 98 ? -23.284 -3.057 44.538 1.00 94.31 98 LYS A N 1
ATOM 730 C CA . LYS A 1 98 ? -24.336 -3.611 45.404 1.00 94.31 98 LYS A CA 1
ATOM 731 C C . LYS A 1 98 ? -25.660 -2.872 45.276 1.00 94.31 98 LYS A C 1
ATOM 733 O O . LYS A 1 98 ? -25.691 -1.645 45.168 1.00 94.31 98 LYS A O 1
ATOM 738 N N . PHE A 1 99 ? -26.757 -3.616 45.374 1.00 93.75 99 PHE A N 1
ATOM 739 C CA . PHE A 1 99 ? -28.078 -3.059 45.658 1.00 93.75 99 PHE A CA 1
ATOM 740 C C . PHE A 1 99 ? -28.924 -4.037 46.478 1.00 93.75 99 PHE A C 1
ATOM 742 O O . PHE A 1 99 ? -28.629 -5.229 46.567 1.00 93.75 99 PHE A O 1
ATOM 749 N N . GLU A 1 100 ? -29.984 -3.518 47.091 1.00 92.88 100 GLU A N 1
ATOM 750 C CA . GLU A 1 100 ? -30.884 -4.293 47.942 1.00 92.88 100 GLU A CA 1
ATOM 751 C C . GLU A 1 100 ? -32.323 -4.189 47.437 1.00 92.88 100 GLU A C 1
ATOM 753 O O . GLU A 1 100 ? -32.771 -3.131 46.985 1.00 92.88 100 GLU A O 1
ATOM 758 N N . ILE A 1 101 ? -33.060 -5.295 47.543 1.00 93.31 101 ILE A N 1
ATOM 759 C CA . ILE A 1 101 ? -34.499 -5.351 47.288 1.00 93.31 101 ILE A CA 1
ATOM 760 C C . ILE A 1 101 ? -35.185 -5.691 48.610 1.00 93.31 101 ILE A C 1
ATOM 762 O O . ILE A 1 101 ? -35.027 -6.789 49.146 1.00 93.31 101 ILE A O 1
ATOM 766 N N . ALA A 1 102 ? -35.970 -4.747 49.133 1.00 92.50 102 ALA A N 1
ATOM 767 C CA . ALA A 1 102 ? -36.657 -4.915 50.412 1.00 92.50 102 ALA A CA 1
ATOM 768 C C . ALA A 1 102 ? -37.658 -6.082 50.382 1.00 92.50 102 ALA A C 1
ATOM 770 O O . ALA A 1 102 ? -37.703 -6.886 51.313 1.00 92.50 102 ALA A O 1
ATOM 771 N N . SER A 1 103 ? -38.438 -6.195 49.303 1.00 92.38 103 SER A N 1
ATOM 772 C CA . SER A 1 103 ? -39.388 -7.286 49.095 1.00 92.38 103 SER A CA 1
ATOM 773 C C . SER A 1 103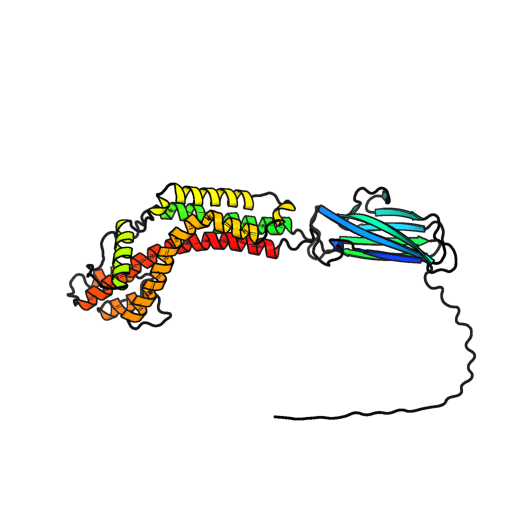 ? -39.614 -7.560 47.610 1.00 92.38 103 SER A C 1
ATOM 775 O O . SER A 1 103 ? -39.608 -6.627 46.810 1.00 92.38 103 SER A O 1
ATOM 777 N N . LEU A 1 104 ? -39.826 -8.832 47.270 1.00 93.56 104 LEU A N 1
ATOM 778 C CA . LEU A 1 104 ? -40.165 -9.307 45.932 1.00 93.56 104 LEU A CA 1
ATOM 779 C C . LEU A 1 104 ? -41.319 -10.313 46.035 1.00 93.56 104 LEU A C 1
ATOM 781 O O . LEU A 1 104 ? -41.168 -11.384 46.632 1.00 93.56 104 LEU A O 1
ATOM 785 N N . LYS A 1 105 ? -42.490 -9.971 45.495 1.00 93.31 105 LYS A N 1
ATOM 786 C CA . LYS A 1 105 ? -43.695 -10.811 45.557 1.00 93.31 105 LYS A CA 1
ATOM 787 C C . LYS A 1 105 ? -43.524 -12.090 44.737 1.00 93.31 105 LYS A C 1
ATOM 789 O O . LYS A 1 105 ? -42.632 -12.201 43.902 1.00 93.31 105 LYS A O 1
ATOM 794 N N . ALA A 1 106 ? -44.398 -13.062 44.984 1.00 91.38 106 ALA A N 1
ATOM 795 C CA . ALA A 1 106 ? -44.476 -14.278 44.181 1.00 91.38 106 ALA A CA 1
ATOM 796 C C . ALA A 1 106 ? -44.705 -13.935 42.697 1.00 91.38 106 ALA A C 1
ATOM 798 O O . ALA A 1 106 ? -45.607 -13.155 42.380 1.00 91.38 106 ALA A O 1
ATOM 799 N N . ASN A 1 107 ? -43.910 -14.533 41.810 1.00 89.94 107 ASN A N 1
ATOM 800 C CA . ASN A 1 107 ? -43.877 -14.296 40.361 1.00 89.94 107 ASN A CA 1
ATOM 801 C C . ASN A 1 107 ? -43.531 -12.855 39.937 1.00 89.94 107 ASN A C 1
ATOM 803 O O . ASN A 1 107 ? -43.797 -12.472 38.798 1.00 89.94 107 ASN A O 1
ATOM 807 N N . GLU A 1 108 ? -42.963 -12.040 40.832 1.00 94.56 108 GLU A N 1
ATOM 808 C CA . GLU A 1 108 ? -42.493 -10.692 40.503 1.00 94.56 108 GLU A CA 1
ATOM 809 C C . GLU A 1 108 ? -41.064 -10.725 39.947 1.00 94.56 108 GLU A C 1
ATOM 811 O O . GLU A 1 108 ? -40.231 -11.541 40.355 1.00 94.56 108 GLU A O 1
ATOM 816 N N . GLU A 1 109 ? -40.785 -9.807 39.022 1.00 95.19 109 GLU A N 1
ATOM 817 C CA . GLU A 1 109 ? -39.494 -9.630 38.367 1.00 95.19 109 GLU A CA 1
ATOM 818 C C . GLU A 1 109 ? -39.042 -8.170 38.489 1.00 95.19 109 GLU A C 1
ATOM 820 O O . GLU A 1 109 ? -39.821 -7.242 38.263 1.00 95.19 109 GLU A O 1
ATOM 825 N N . ILE A 1 110 ? -37.771 -7.963 38.834 1.00 94.94 110 ILE A N 1
ATOM 826 C CA . ILE A 1 110 ? -37.127 -6.651 38.860 1.00 94.94 110 ILE A CA 1
ATOM 827 C C . ILE A 1 110 ? -35.896 -6.698 37.966 1.00 94.94 110 ILE A C 1
ATOM 829 O O . ILE A 1 110 ? -34.970 -7.470 38.212 1.00 94.94 110 ILE A O 1
ATOM 833 N N . THR A 1 111 ? -35.850 -5.803 36.982 1.00 94.88 111 THR A N 1
ATOM 834 C CA . THR A 1 111 ? -34.669 -5.572 36.148 1.00 94.88 111 THR A CA 1
ATOM 835 C C . THR A 1 111 ? -33.997 -4.261 36.534 1.00 94.88 111 THR A C 1
ATOM 837 O O . THR A 1 111 ? -34.645 -3.213 36.636 1.00 94.88 111 THR A O 1
ATOM 840 N N . ARG A 1 112 ? -32.678 -4.306 36.727 1.00 93.81 112 ARG A N 1
ATOM 841 C CA . ARG A 1 112 ? -31.833 -3.130 36.942 1.00 93.81 112 ARG A CA 1
ATOM 842 C C . ARG A 1 112 ? -30.709 -3.098 35.907 1.00 93.81 112 ARG A C 1
ATOM 844 O O . ARG A 1 112 ? -29.975 -4.083 35.802 1.00 93.81 112 ARG A O 1
ATOM 851 N N . PRO A 1 113 ? -30.558 -1.997 35.150 1.00 92.69 113 PRO A N 1
ATOM 852 C CA . PRO A 1 113 ? -29.379 -1.821 34.321 1.00 92.69 113 PRO A CA 1
ATOM 853 C C . PRO A 1 113 ? -28.157 -1.644 35.225 1.00 92.69 113 PRO A C 1
ATOM 855 O O . PRO A 1 113 ? -28.241 -1.056 36.301 1.00 92.69 113 PRO A O 1
ATOM 858 N N . LEU A 1 114 ? -27.028 -2.176 34.786 1.00 92.50 114 LEU A N 1
ATOM 859 C CA . LEU A 1 114 ? -25.725 -2.019 35.407 1.00 92.50 114 LEU A CA 1
ATOM 860 C C . LEU A 1 114 ? -24.777 -1.514 34.321 1.00 92.50 114 LEU A C 1
ATOM 862 O O . LEU A 1 114 ? -24.412 -2.245 33.397 1.00 92.50 114 LEU A O 1
ATOM 866 N N . ASN A 1 115 ? -24.432 -0.233 34.418 1.00 91.94 115 ASN A N 1
ATOM 867 C CA . ASN A 1 115 ? -23.540 0.435 33.482 1.00 91.94 115 ASN A CA 1
ATOM 868 C C . ASN A 1 115 ? -22.104 0.326 33.983 1.00 91.94 115 ASN A C 1
ATOM 870 O O . ASN A 1 115 ? -21.799 0.652 35.128 1.00 91.94 115 ASN A O 1
ATOM 874 N N . LEU A 1 116 ? -21.214 -0.133 33.117 1.00 91.12 116 LEU A N 1
ATOM 875 C CA . LEU A 1 116 ? -19.848 -0.487 33.462 1.00 91.12 116 LEU A CA 1
ATOM 876 C C . LEU A 1 116 ? -18.887 0.160 32.479 1.00 91.12 116 LEU A C 1
ATOM 878 O O . LEU A 1 116 ? -19.203 0.329 31.306 1.00 91.12 116 LEU A O 1
ATOM 882 N N . ARG A 1 117 ? -17.688 0.489 32.939 1.00 88.56 117 ARG A N 1
ATOM 883 C CA . ARG A 1 117 ? -16.590 0.957 32.103 1.00 88.56 117 ARG A CA 1
ATOM 884 C C . ARG A 1 117 ? -15.495 -0.097 32.076 1.00 88.56 117 ARG A C 1
ATOM 886 O O . ARG A 1 117 ? -15.004 -0.486 33.130 1.00 88.56 117 ARG A O 1
ATOM 893 N N . VAL A 1 118 ? -15.104 -0.550 30.889 1.00 85.88 118 VAL A N 1
ATOM 894 C CA . VAL A 1 118 ? -13.957 -1.451 30.718 1.00 85.88 118 VAL A CA 1
ATOM 895 C C . VAL A 1 118 ? -12.698 -0.738 31.187 1.00 85.88 118 VAL A C 1
ATOM 897 O O . VAL A 1 118 ? -12.498 0.442 30.891 1.00 85.88 118 VAL A O 1
ATOM 900 N N . GLU A 1 119 ? -11.852 -1.434 31.939 1.00 82.06 119 GLU A N 1
ATOM 901 C CA . GLU A 1 119 ? -10.616 -0.839 32.435 1.00 82.06 119 GLU A CA 1
ATOM 902 C C . GLU A 1 119 ? -9.689 -0.398 31.292 1.00 82.06 119 GLU A C 1
ATOM 904 O O . GLU A 1 119 ? -9.734 -0.910 30.173 1.00 82.06 119 GLU A O 1
ATOM 909 N N . MET A 1 120 ? -8.853 0.607 31.570 1.00 68.62 120 MET A N 1
ATOM 910 C CA . MET A 1 120 ? -7.892 1.133 30.594 1.00 68.62 120 MET A CA 1
ATOM 911 C C . MET A 1 120 ? -6.696 0.204 30.375 1.00 68.62 120 MET A C 1
ATOM 913 O O . MET A 1 120 ? -6.044 0.287 29.338 1.00 68.62 120 MET A O 1
ATOM 917 N N . ALA A 1 121 ? -6.383 -0.648 31.353 1.00 67.75 121 ALA A N 1
ATOM 918 C CA . ALA A 1 121 ? -5.314 -1.618 31.207 1.00 67.75 121 ALA A CA 1
ATOM 919 C C . ALA A 1 121 ? -5.801 -2.770 30.311 1.00 67.75 121 ALA A C 1
ATOM 921 O O . ALA A 1 121 ? -6.856 -3.345 30.593 1.00 67.75 121 ALA A O 1
ATOM 922 N N . PRO A 1 122 ? -5.061 -3.132 29.249 1.00 61.31 122 PRO A N 1
ATOM 923 C CA . PRO A 1 122 ? -5.418 -4.281 28.436 1.00 61.31 122 PRO A CA 1
ATOM 924 C C . PRO A 1 122 ? -5.390 -5.543 29.301 1.00 61.31 122 PRO A C 1
ATOM 926 O O . PRO A 1 122 ? -4.404 -5.832 29.985 1.00 61.31 122 PRO A O 1
ATOM 929 N N . LEU A 1 123 ? -6.483 -6.305 29.267 1.00 66.69 123 LEU A N 1
ATOM 930 C CA . LEU A 1 123 ? -6.506 -7.635 29.863 1.00 66.69 123 LEU A CA 1
ATOM 931 C C . LEU A 1 123 ? -5.499 -8.537 29.123 1.00 66.69 123 LEU A C 1
ATOM 933 O O . LEU A 1 123 ? -5.285 -8.361 27.919 1.00 66.69 123 LEU A O 1
ATOM 937 N N . PRO A 1 124 ? -4.876 -9.519 29.803 1.00 67.19 124 PRO A N 1
ATOM 938 C CA . PRO A 1 124 ? -4.004 -10.478 29.136 1.00 67.19 124 PRO A CA 1
ATOM 939 C C . PRO A 1 124 ? -4.721 -11.154 27.952 1.00 67.19 124 PRO A C 1
ATOM 941 O O . PRO A 1 124 ? -5.929 -11.395 28.045 1.00 67.19 124 PRO A O 1
ATOM 944 N N . PRO A 1 125 ? -4.009 -11.507 26.864 1.00 59.78 125 PRO A N 1
ATOM 945 C CA . PRO A 1 125 ? -4.617 -12.125 25.688 1.00 59.78 125 PRO A CA 1
ATOM 946 C C . PRO A 1 125 ? -5.506 -13.323 26.052 1.00 59.78 125 PRO A C 1
ATOM 948 O O . PRO A 1 125 ? -5.081 -14.221 26.778 1.00 59.78 125 PRO A O 1
ATOM 951 N N . GLY A 1 126 ? -6.746 -13.330 25.556 1.00 62.69 126 GLY A N 1
ATOM 952 C CA . GLY A 1 126 ? -7.722 -14.394 25.819 1.00 62.69 126 GLY A CA 1
ATOM 953 C C . GLY A 1 126 ? -8.491 -14.274 27.141 1.00 62.69 126 GLY A C 1
ATOM 954 O O . GLY A 1 126 ? -9.344 -15.120 27.409 1.00 62.69 126 GLY A O 1
ATOM 955 N N . LYS A 1 127 ? -8.242 -13.242 27.960 1.00 70.69 127 LYS A N 1
ATOM 956 C CA . LYS A 1 127 ? -9.084 -12.944 29.125 1.00 70.69 127 LYS A CA 1
ATOM 957 C C . LYS A 1 127 ? -10.285 -12.083 28.742 1.00 70.69 127 LYS A C 1
ATOM 959 O O . LYS A 1 127 ? -10.182 -11.147 27.957 1.00 70.69 127 LYS A O 1
ATOM 964 N N . LEU A 1 128 ? -11.428 -12.431 29.324 1.00 83.06 128 LEU A N 1
ATOM 965 C CA . LEU A 1 128 ? -12.700 -11.740 29.152 1.00 83.06 128 LEU A CA 1
ATOM 966 C C . LEU A 1 128 ? -12.926 -10.817 30.354 1.00 83.06 128 LEU A C 1
ATOM 968 O O . LEU A 1 128 ? -12.533 -11.158 31.473 1.00 83.06 128 LEU A O 1
ATOM 972 N N . ALA A 1 129 ? -13.563 -9.671 30.129 1.00 86.94 129 ALA A N 1
ATOM 973 C CA . ALA A 1 129 ? -14.204 -8.950 31.220 1.00 86.94 129 ALA A CA 1
ATOM 974 C C . ALA A 1 129 ? -15.397 -9.771 31.711 1.00 86.94 129 ALA A C 1
ATOM 976 O O . ALA A 1 129 ? -16.075 -10.424 30.913 1.00 86.94 129 ALA A O 1
ATOM 977 N N . GLU A 1 130 ? -15.650 -9.750 33.012 1.00 90.81 130 GLU A N 1
ATOM 978 C CA . GLU A 1 130 ? -16.666 -10.598 33.622 1.00 90.81 130 GLU A CA 1
ATOM 979 C C . GLU A 1 130 ? -17.433 -9.844 34.703 1.00 90.81 130 GLU A C 1
ATOM 981 O O . GLU A 1 130 ? -16.863 -9.091 35.494 1.00 90.81 130 GLU A O 1
ATOM 986 N N . VAL A 1 131 ? -18.742 -10.072 34.719 1.00 92.50 131 VAL A N 1
ATOM 987 C CA . VAL A 1 131 ? -19.653 -9.603 35.757 1.00 92.50 131 VAL A CA 1
ATOM 988 C C . VAL A 1 131 ? -20.308 -10.828 36.355 1.00 92.50 131 VAL A C 1
ATOM 990 O O . VAL A 1 131 ? -21.074 -11.512 35.676 1.00 92.50 131 VAL A O 1
ATOM 993 N N . ASN A 1 132 ? -20.005 -11.092 37.619 1.00 95.06 132 ASN A N 1
ATOM 994 C CA . ASN A 1 132 ? -20.586 -12.187 38.381 1.00 95.06 132 ASN A CA 1
ATOM 995 C C . ASN A 1 132 ? -21.583 -11.618 39.381 1.00 95.06 132 ASN A C 1
ATOM 997 O O . ASN A 1 132 ? -21.187 -11.007 40.369 1.00 95.06 132 ASN A O 1
ATOM 1001 N N . VAL A 1 133 ? -22.873 -11.811 39.126 1.00 96.00 133 VAL A N 1
ATOM 1002 C CA . VAL A 1 133 ? -23.936 -11.368 40.025 1.00 96.00 133 VAL A CA 1
ATOM 1003 C C . VAL A 1 133 ? -24.325 -12.507 40.946 1.00 96.00 133 VAL A C 1
ATOM 1005 O O . VAL A 1 133 ? -24.677 -13.592 40.493 1.00 96.00 133 VAL A O 1
ATOM 1008 N N . GLU A 1 134 ? -24.297 -12.231 42.240 1.00 96.00 134 GLU A N 1
ATOM 1009 C CA . GLU A 1 134 ? -24.774 -13.085 43.314 1.00 96.00 134 GLU A CA 1
ATOM 1010 C C . GLU A 1 134 ? -25.992 -12.415 43.959 1.00 96.00 134 GLU A C 1
ATOM 1012 O O . GLU A 1 134 ? -25.916 -11.268 44.399 1.00 96.00 134 GLU A O 1
ATOM 1017 N N . ALA A 1 135 ? -27.121 -13.120 44.008 1.00 94.69 135 ALA A N 1
ATOM 1018 C CA . ALA A 1 135 ? -28.322 -12.678 44.706 1.00 94.69 135 ALA A CA 1
ATOM 1019 C C . ALA A 1 135 ? -28.634 -13.646 45.849 1.00 94.69 135 ALA A C 1
ATOM 1021 O O . ALA A 1 135 ? -28.724 -14.860 45.641 1.00 94.69 135 ALA A O 1
ATOM 1022 N N . LYS A 1 136 ? -28.804 -13.106 47.058 1.00 93.88 136 LYS A N 1
ATOM 1023 C CA . LYS A 1 136 ? -29.039 -13.879 48.279 1.00 93.88 136 LYS A CA 1
ATOM 1024 C C . LYS A 1 136 ? -30.338 -13.456 48.955 1.00 93.88 136 LYS A C 1
ATOM 1026 O O . LYS A 1 136 ? -30.520 -12.279 49.252 1.00 93.88 136 LYS A O 1
ATOM 1031 N N . ALA A 1 137 ? -31.201 -14.426 49.249 1.00 91.75 137 ALA A N 1
ATOM 1032 C CA . ALA A 1 137 ? -32.422 -14.251 50.033 1.00 91.75 137 ALA A CA 1
ATOM 1033 C C . ALA A 1 137 ? -32.576 -15.420 51.018 1.00 91.75 137 ALA A C 1
ATOM 1035 O O . ALA A 1 137 ? -32.677 -16.573 50.595 1.00 91.75 137 ALA A O 1
ATOM 1036 N N . ALA A 1 138 ? -32.604 -15.125 52.323 1.00 84.56 138 ALA A N 1
ATOM 1037 C CA . ALA A 1 138 ? -32.599 -16.134 53.390 1.00 84.56 138 ALA A CA 1
ATOM 1038 C C . ALA A 1 138 ? -31.489 -17.193 53.174 1.00 84.56 138 ALA A C 1
ATOM 1040 O O . ALA A 1 138 ? -30.309 -16.836 53.125 1.00 84.56 138 ALA A O 1
ATOM 1041 N N . ASP A 1 139 ? -31.869 -18.461 52.992 1.00 82.44 139 ASP A N 1
ATOM 1042 C CA . ASP A 1 139 ? -30.959 -19.597 52.785 1.00 82.44 139 ASP A CA 1
ATOM 1043 C C . ASP A 1 139 ? -30.684 -19.904 51.299 1.00 82.44 139 ASP A C 1
ATOM 1045 O O . ASP A 1 139 ? -30.033 -20.896 50.975 1.00 82.44 139 ASP A O 1
ATOM 1049 N N . THR A 1 140 ? -31.191 -19.080 50.373 1.00 85.88 140 THR A N 1
ATOM 1050 C CA . THR A 1 140 ? -30.996 -19.262 48.926 1.00 85.88 140 THR A CA 1
ATOM 1051 C C . THR A 1 140 ? -29.984 -18.258 48.387 1.00 85.88 140 THR A C 1
ATOM 1053 O O . THR A 1 140 ? -30.186 -17.048 48.496 1.00 85.88 140 THR A O 1
ATOM 1056 N N . THR A 1 141 ? -28.935 -18.766 47.743 1.00 91.19 141 THR A N 1
ATOM 1057 C CA . THR A 1 141 ? -27.988 -17.977 46.948 1.00 91.19 141 THR A CA 1
ATOM 1058 C C . THR A 1 141 ? -28.036 -18.462 45.507 1.00 91.19 141 THR A C 1
ATOM 1060 O O . THR A 1 141 ? -27.904 -19.658 45.252 1.00 91.19 141 THR A O 1
ATOM 1063 N N . VAL A 1 142 ? -28.199 -17.537 44.567 1.00 92.94 142 VAL A N 1
ATOM 1064 C CA . VAL A 1 142 ? -28.125 -17.814 43.130 1.00 92.94 142 VAL A CA 1
ATOM 1065 C C . VAL A 1 142 ? -27.111 -16.904 42.465 1.00 92.94 142 VAL A C 1
ATOM 1067 O O . VAL A 1 142 ? -26.923 -15.760 42.879 1.00 92.94 142 VAL A O 1
ATOM 1070 N N . THR A 1 143 ? -26.450 -17.423 41.435 1.00 94.44 143 THR A N 1
ATOM 1071 C CA . THR A 1 143 ? -25.420 -16.700 40.696 1.00 94.44 143 THR A CA 1
ATOM 1072 C C . THR A 1 143 ? -25.692 -16.728 39.201 1.00 94.44 143 THR A C 1
ATOM 1074 O O . THR A 1 143 ? -26.203 -17.708 38.660 1.00 94.44 143 THR A O 1
ATOM 1077 N N . ALA A 1 144 ? -25.336 -15.643 38.525 1.00 94.50 144 ALA A N 1
ATOM 1078 C CA . ALA A 1 144 ? -25.308 -15.560 37.073 1.00 94.50 144 ALA A CA 1
ATOM 1079 C C . ALA A 1 144 ? -24.104 -14.733 36.635 1.00 94.50 144 ALA A C 1
ATOM 1081 O O . ALA A 1 144 ? -23.682 -13.809 37.328 1.00 94.50 144 ALA A O 1
ATOM 1082 N N . ALA A 1 145 ? -23.558 -15.074 35.474 1.00 93.38 145 ALA A N 1
ATOM 1083 C CA . ALA A 1 145 ? -22.358 -14.454 34.945 1.00 93.38 145 ALA A CA 1
ATOM 1084 C C . ALA A 1 145 ? -22.600 -13.961 33.524 1.00 93.38 145 ALA A C 1
ATOM 1086 O O . ALA A 1 145 ? -23.241 -14.648 32.726 1.00 93.38 145 ALA A O 1
ATOM 1087 N N . ALA A 1 146 ? -22.024 -12.813 33.193 1.00 91.50 146 ALA A N 1
ATOM 1088 C CA . ALA A 1 146 ? -21.868 -12.373 31.818 1.00 91.50 146 ALA A CA 1
ATOM 1089 C C . ALA A 1 146 ? -20.391 -12.103 31.536 1.00 91.50 146 ALA A C 1
ATOM 1091 O O . ALA A 1 146 ? -19.682 -11.541 32.372 1.00 91.50 146 ALA A O 1
ATOM 1092 N N . LYS A 1 147 ? -19.933 -12.538 30.361 1.00 90.56 147 LYS A N 1
ATOM 1093 C CA . LYS A 1 147 ? -18.542 -12.423 29.922 1.00 90.56 147 LYS A CA 1
ATOM 1094 C C . LYS A 1 147 ? -18.480 -11.665 28.612 1.00 90.56 147 LYS A C 1
ATOM 1096 O O . LYS A 1 147 ? -19.306 -11.894 27.733 1.00 90.56 147 LYS A O 1
ATOM 1101 N N . PHE A 1 148 ? -17.470 -10.818 28.477 1.00 85.94 148 PHE A N 1
ATOM 1102 C CA . PHE A 1 148 ? -17.288 -9.958 27.316 1.00 85.94 148 PHE A CA 1
ATOM 1103 C C . PHE A 1 148 ? -15.851 -10.033 26.816 1.00 85.94 148 PHE A C 1
ATOM 1105 O O . PHE A 1 148 ? -14.923 -9.870 27.615 1.00 85.94 148 PHE A O 1
ATOM 1112 N N . PRO A 1 149 ? -15.625 -10.248 25.513 1.00 83.81 149 PRO A N 1
ATOM 1113 C CA . PRO A 1 149 ? -14.286 -10.133 24.960 1.00 83.81 149 PRO A CA 1
ATOM 1114 C C . PRO A 1 149 ? -13.841 -8.672 25.001 1.00 83.81 149 PRO A C 1
ATOM 1116 O O . PRO A 1 149 ? -14.543 -7.799 24.504 1.00 83.81 149 PRO A O 1
ATOM 1119 N N . VAL A 1 150 ? -12.672 -8.403 25.581 1.00 78.38 150 VAL A N 1
ATOM 1120 C CA . VAL A 1 150 ? -1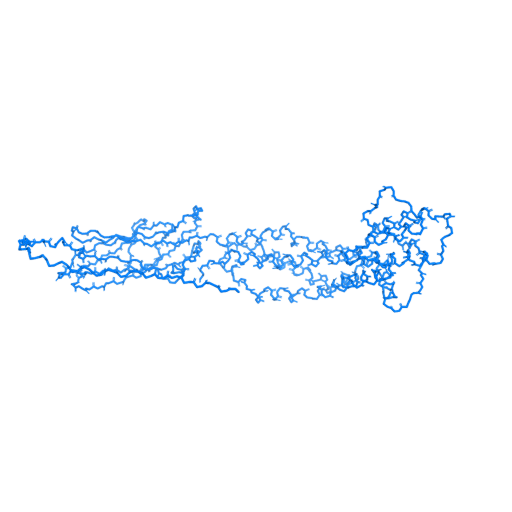2.045 -7.073 25.585 1.00 78.38 150 VAL A CA 1
ATOM 1121 C C . VAL A 1 150 ? -10.825 -7.111 24.679 1.00 78.38 150 VAL A C 1
ATOM 1123 O O . VAL A 1 150 ? -10.042 -8.058 24.730 1.00 78.38 150 VAL A O 1
ATOM 1126 N N . GLY A 1 151 ? -10.666 -6.087 23.846 1.00 76.44 151 GLY A N 1
ATOM 1127 C CA . GLY A 1 151 ? -9.536 -5.967 22.933 1.00 76.44 151 GLY A CA 1
ATOM 1128 C C . GLY A 1 151 ? -8.971 -4.554 22.914 1.00 76.44 151 GLY A C 1
ATOM 1129 O O . GLY A 1 151 ? -9.709 -3.570 22.946 1.00 76.44 151 GLY A O 1
ATOM 1130 N N . ASP A 1 152 ? -7.649 -4.446 22.803 1.00 78.19 152 ASP A N 1
ATOM 1131 C CA . ASP A 1 152 ? -6.966 -3.173 22.560 1.00 78.19 152 ASP A CA 1
ATOM 1132 C C . ASP A 1 152 ? -6.967 -2.833 21.059 1.00 78.19 152 ASP A C 1
ATOM 1134 O O . ASP A 1 152 ? -5.937 -2.779 20.386 1.00 78.19 152 ASP A O 1
ATOM 1138 N N . CYS A 1 153 ? -8.172 -2.668 20.512 1.00 80.00 153 CYS A N 1
ATOM 1139 C CA . CYS A 1 153 ? -8.401 -2.394 19.093 1.00 80.00 153 CYS A CA 1
ATOM 1140 C C . CYS A 1 153 ? -7.701 -1.109 18.628 1.00 80.00 153 CYS A C 1
ATOM 1142 O O . CYS A 1 153 ? -7.139 -1.057 17.534 1.00 80.00 153 CYS A O 1
ATOM 1144 N N . VAL A 1 154 ? -7.718 -0.071 19.469 1.00 82.06 154 VAL A N 1
ATOM 1145 C CA . VAL A 1 154 ? -7.192 1.252 19.119 1.00 82.06 154 VAL A CA 1
ATOM 1146 C C . VAL A 1 154 ? -5.667 1.243 19.097 1.00 82.06 154 VAL A C 1
ATOM 1148 O O . VAL A 1 154 ? -5.088 1.717 18.121 1.00 82.06 154 VAL A O 1
ATOM 1151 N N . SER A 1 155 ? -5.000 0.668 20.103 1.00 82.94 155 SER A N 1
ATOM 1152 C CA . SER A 1 155 ? -3.533 0.614 20.089 1.00 82.94 155 SER A CA 1
ATOM 1153 C C . SER A 1 155 ? -3.018 -0.386 19.055 1.00 82.94 155 SER A C 1
ATOM 1155 O O . SER A 1 155 ? -1.989 -0.137 18.432 1.00 82.94 155 SER A O 1
ATOM 1157 N N . ALA A 1 156 ? -3.744 -1.481 18.794 1.00 85.31 156 ALA A N 1
ATOM 1158 C CA . ALA A 1 156 ? -3.416 -2.387 17.693 1.00 85.31 156 ALA A CA 1
ATOM 1159 C C . ALA A 1 156 ? -3.507 -1.678 16.331 1.00 85.31 156 ALA A C 1
ATOM 1161 O O . ALA A 1 156 ? -2.595 -1.797 15.509 1.00 85.31 156 ALA A O 1
ATOM 1162 N N . PHE A 1 157 ? -4.558 -0.879 16.111 1.00 89.75 157 PHE A N 1
ATOM 1163 C CA . PHE A 1 157 ? -4.675 -0.057 14.909 1.00 89.75 157 PHE A CA 1
ATOM 1164 C C . PHE A 1 157 ? -3.550 0.981 14.820 1.00 89.75 157 PHE A C 1
ATOM 1166 O O . PHE A 1 157 ? -2.891 1.082 13.787 1.00 89.75 157 PHE A O 1
ATOM 1173 N N . GLN A 1 158 ? -3.269 1.699 15.909 1.00 90.38 158 GLN A N 1
ATOM 1174 C CA . GLN A 1 158 ? -2.201 2.699 15.981 1.00 90.38 158 GLN A CA 1
ATOM 1175 C C . GLN A 1 158 ? -0.811 2.093 15.726 1.00 90.38 158 GLN A C 1
ATOM 1177 O O . GLN A 1 158 ? 0.015 2.708 15.047 1.00 90.38 158 GLN A O 1
ATOM 1182 N N . SER A 1 159 ? -0.557 0.874 16.201 1.00 89.62 159 SER A N 1
ATOM 1183 C CA . SER A 1 159 ? 0.680 0.140 15.928 1.00 89.62 159 SER A CA 1
ATOM 1184 C C . SER A 1 159 ? 0.820 -0.167 14.435 1.00 89.62 159 SER A C 1
ATOM 1186 O O . SER A 1 159 ? 1.872 0.073 13.838 1.00 89.62 159 SER A O 1
ATOM 1188 N N . ASP A 1 160 ? -0.261 -0.609 13.789 1.00 93.56 160 ASP A N 1
ATOM 1189 C CA . ASP A 1 160 ? -0.281 -0.854 12.346 1.00 93.56 160 ASP A CA 1
ATOM 1190 C C . ASP A 1 160 ? -0.080 0.452 11.551 1.00 93.56 160 ASP A C 1
ATOM 1192 O O . ASP A 1 160 ? 0.737 0.480 10.628 1.00 93.56 160 ASP A O 1
ATOM 1196 N N . LEU A 1 161 ? -0.710 1.561 11.959 1.00 94.06 161 LEU A N 1
ATOM 1197 C CA . LEU A 1 161 ? -0.469 2.886 11.370 1.00 94.06 161 LEU A CA 1
ATOM 1198 C C . LEU A 1 161 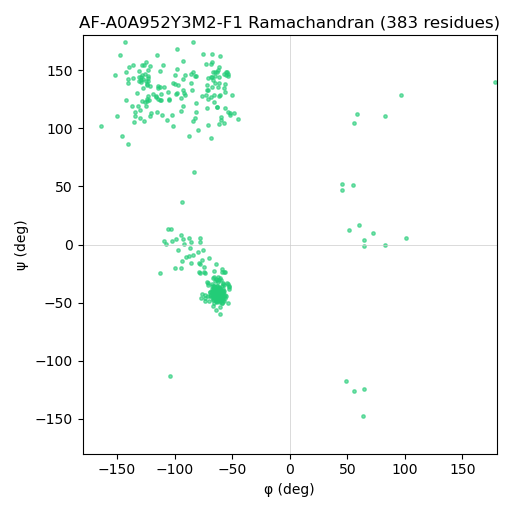? 0.980 3.355 11.553 1.00 94.06 161 LEU A C 1
ATOM 1200 O O . LEU A 1 161 ? 1.576 3.890 10.618 1.00 94.06 161 LEU A O 1
ATOM 1204 N N . THR A 1 162 ? 1.581 3.108 12.717 1.00 93.88 162 THR A N 1
ATOM 1205 C CA . THR A 1 162 ? 2.989 3.437 12.983 1.00 93.88 162 THR A CA 1
ATOM 1206 C C . THR A 1 162 ? 3.917 2.660 12.052 1.00 93.88 162 THR A C 1
ATOM 1208 O O . THR A 1 162 ? 4.868 3.233 11.519 1.00 93.88 162 THR A O 1
ATOM 1211 N N . ARG A 1 163 ? 3.622 1.380 11.782 1.00 94.75 163 ARG A N 1
ATOM 1212 C CA . ARG A 1 163 ? 4.377 0.572 10.809 1.00 94.75 163 ARG A CA 1
ATOM 1213 C C . ARG A 1 163 ? 4.270 1.133 9.392 1.00 94.75 163 ARG A C 1
ATOM 1215 O O . ARG A 1 163 ? 5.276 1.176 8.688 1.00 94.75 163 ARG A O 1
ATOM 1222 N N . LEU A 1 164 ? 3.093 1.615 8.988 1.00 95.88 164 LEU A N 1
ATOM 1223 C CA . LEU A 1 164 ? 2.926 2.298 7.699 1.00 95.88 164 LEU A CA 1
ATOM 1224 C C . LEU A 1 164 ? 3.729 3.597 7.644 1.00 95.88 164 LEU A C 1
ATOM 1226 O O . LEU A 1 164 ? 4.399 3.857 6.644 1.00 95.88 164 LEU A O 1
ATOM 1230 N N . ARG A 1 165 ? 3.702 4.372 8.735 1.00 95.56 165 ARG A N 1
ATOM 1231 C CA . ARG A 1 165 ? 4.408 5.649 8.875 1.00 95.56 165 ARG A CA 1
ATOM 1232 C C . ARG A 1 165 ? 5.912 5.513 8.681 1.00 95.56 165 ARG A C 1
ATOM 1234 O O . ARG A 1 165 ? 6.489 6.332 7.978 1.00 95.56 165 ARG A O 1
ATOM 1241 N N . ILE A 1 166 ? 6.532 4.499 9.286 1.00 95.25 166 ILE A N 1
ATOM 1242 C CA . ILE A 1 166 ? 7.982 4.253 9.178 1.00 95.25 166 ILE A CA 1
ATOM 1243 C C . ILE A 1 166 ? 8.371 3.382 7.973 1.00 95.25 166 ILE A C 1
ATOM 1245 O O . ILE A 1 166 ? 9.557 3.240 7.696 1.00 95.25 166 ILE A O 1
ATOM 1249 N N . GLY A 1 167 ? 7.395 2.780 7.290 1.00 95.31 167 GLY A N 1
ATOM 1250 C CA . GLY A 1 167 ? 7.592 1.941 6.110 1.00 95.31 167 GLY A CA 1
ATOM 1251 C C . GLY A 1 167 ? 7.212 2.677 4.820 1.00 95.31 167 GLY A C 1
ATOM 1252 O O . GLY A 1 167 ? 7.881 3.646 4.457 1.00 95.31 167 GLY A O 1
ATOM 1253 N N . PRO A 1 168 ? 6.150 2.249 4.107 1.00 95.50 168 PRO A N 1
ATOM 1254 C CA . PRO A 1 168 ? 5.822 2.785 2.787 1.00 95.50 168 PRO A CA 1
ATOM 1255 C C . PRO A 1 168 ? 5.586 4.301 2.779 1.00 95.50 168 PRO A C 1
ATOM 1257 O O . PRO A 1 168 ? 6.040 4.971 1.854 1.00 95.50 168 PRO A O 1
ATOM 1260 N N . LEU A 1 169 ? 4.953 4.875 3.810 1.00 97.38 169 LEU A N 1
ATOM 1261 C CA . LEU A 1 169 ? 4.683 6.315 3.846 1.00 97.38 169 LEU A CA 1
ATOM 1262 C C . LEU A 1 169 ? 5.976 7.139 3.945 1.00 97.38 169 LEU A C 1
ATOM 1264 O O . LEU A 1 169 ? 6.100 8.154 3.256 1.00 97.38 169 LEU A O 1
ATOM 1268 N N . ALA A 1 170 ? 6.955 6.692 4.741 1.00 96.94 170 ALA A N 1
ATOM 1269 C CA . ALA A 1 170 ? 8.249 7.363 4.882 1.00 96.94 170 ALA A CA 1
ATOM 1270 C C . ALA A 1 170 ? 9.004 7.473 3.549 1.00 96.94 170 ALA A C 1
ATOM 1272 O O . ALA A 1 170 ? 9.736 8.441 3.337 1.00 96.94 170 ALA A O 1
ATOM 1273 N N . GLU A 1 171 ? 8.808 6.520 2.634 1.00 97.81 171 GLU A N 1
ATOM 1274 C CA . GLU A 1 171 ? 9.472 6.506 1.330 1.00 97.81 171 GLU A CA 1
ATOM 1275 C C . GLU A 1 171 ? 8.760 7.333 0.251 1.00 97.81 171 GLU A C 1
ATOM 1277 O O . GLU A 1 171 ? 9.385 7.650 -0.767 1.00 97.81 171 GLU A O 1
ATOM 1282 N N . VAL A 1 172 ? 7.492 7.723 0.445 1.00 96.44 172 VAL A N 1
ATOM 1283 C CA . VAL A 1 172 ? 6.718 8.455 -0.577 1.00 96.44 172 VAL A CA 1
ATOM 1284 C C . VAL A 1 172 ? 7.386 9.780 -0.928 1.00 96.44 172 VAL A C 1
ATOM 1286 O O . VAL A 1 172 ? 7.657 10.040 -2.102 1.00 96.44 172 VAL A O 1
ATOM 1289 N N . TRP A 1 173 ? 7.672 10.623 0.069 1.00 95.62 173 TRP A N 1
ATOM 1290 C CA . TRP A 1 173 ? 8.239 11.947 -0.192 1.00 95.62 173 TRP A CA 1
ATOM 1291 C C . TRP A 1 173 ? 9.664 11.892 -0.763 1.00 95.62 173 TRP A C 1
ATOM 1293 O O . TRP A 1 173 ? 9.897 12.543 -1.782 1.00 95.62 173 TRP A O 1
ATOM 1303 N N . PRO A 1 174 ? 10.609 11.110 -0.200 1.00 96.31 174 PRO A N 1
ATOM 1304 C CA . PRO A 1 174 ? 11.922 10.925 -0.811 1.00 96.31 174 PRO A CA 1
ATOM 1305 C C . PRO A 1 174 ? 11.831 10.411 -2.249 1.00 96.31 174 PRO A C 1
ATOM 1307 O O . PRO A 1 174 ? 12.487 10.959 -3.127 1.00 96.31 174 PRO A O 1
ATOM 1310 N N . THR A 1 175 ? 10.970 9.426 -2.525 1.00 96.56 175 THR A N 1
ATOM 1311 C CA . THR A 1 175 ? 10.806 8.884 -3.883 1.00 96.56 175 THR A CA 1
ATOM 1312 C C . THR A 1 175 ? 10.243 9.937 -4.840 1.00 96.56 175 THR A C 1
ATOM 1314 O O . THR A 1 175 ? 10.761 10.093 -5.945 1.00 96.56 175 THR A O 1
ATOM 1317 N N . ALA A 1 176 ? 9.238 10.709 -4.419 1.00 95.06 176 ALA A N 1
ATOM 1318 C CA . ALA A 1 176 ? 8.696 11.820 -5.200 1.00 95.06 176 ALA A CA 1
ATOM 1319 C C . ALA A 1 176 ? 9.737 12.928 -5.452 1.00 95.06 176 ALA A C 1
ATOM 1321 O O . ALA A 1 176 ? 9.803 13.469 -6.557 1.00 95.06 176 ALA A O 1
ATOM 1322 N N . ASP A 1 177 ? 10.572 13.258 -4.460 1.00 93.88 177 ASP A N 1
ATOM 1323 C CA . ASP A 1 177 ? 11.656 14.232 -4.622 1.00 93.88 177 ASP A CA 1
ATOM 1324 C C . ASP A 1 177 ? 12.745 13.706 -5.563 1.00 93.88 177 ASP A C 1
ATOM 1326 O O . ASP A 1 177 ? 13.241 14.458 -6.396 1.00 93.88 177 ASP A O 1
ATOM 1330 N N . GLU A 1 178 ? 13.077 12.416 -5.505 1.00 94.19 178 GLU A N 1
ATOM 1331 C CA . GLU A 1 178 ? 14.020 11.789 -6.433 1.00 94.19 178 GLU A CA 1
ATOM 1332 C C . GLU A 1 178 ? 13.518 11.831 -7.878 1.00 94.19 178 GLU A C 1
ATOM 1334 O O . GLU A 1 178 ? 14.319 12.058 -8.784 1.00 94.19 178 GLU A O 1
ATOM 1339 N N . MET A 1 179 ? 12.208 11.705 -8.128 1.00 94.25 179 MET A N 1
ATOM 1340 C CA . MET A 1 179 ? 11.649 11.760 -9.489 1.00 94.25 179 MET A CA 1
ATOM 1341 C C . MET A 1 179 ? 11.999 13.046 -10.250 1.00 94.25 179 MET A C 1
ATOM 1343 O O . MET A 1 179 ? 12.017 13.025 -11.480 1.00 94.25 179 MET A O 1
ATOM 1347 N N . ARG A 1 180 ? 12.313 14.153 -9.564 1.00 92.44 180 ARG A N 1
ATOM 1348 C CA . ARG A 1 180 ? 12.736 15.408 -10.212 1.00 92.44 180 ARG A CA 1
ATOM 1349 C C . ARG A 1 180 ? 14.200 15.397 -10.659 1.00 92.44 180 ARG A C 1
ATOM 1351 O O . ARG A 1 180 ? 14.617 16.283 -11.403 1.00 92.44 180 ARG A O 1
ATOM 1358 N N . LYS A 1 181 ? 14.998 14.460 -10.146 1.00 94.81 181 LYS A N 1
ATOM 1359 C CA . LYS A 1 181 ? 16.443 14.404 -10.359 1.00 94.81 181 LYS A CA 1
ATOM 1360 C C . LYS A 1 181 ? 16.772 13.511 -11.558 1.00 94.81 181 LYS A C 1
ATOM 1362 O O . LYS A 1 181 ? 16.108 12.482 -11.757 1.00 94.81 181 LYS A O 1
ATOM 1367 N N . PRO A 1 182 ? 17.784 13.900 -12.354 1.00 94.88 182 PRO A N 1
ATOM 1368 C CA . PRO A 1 182 ? 18.318 13.033 -13.388 1.00 94.88 182 PRO A CA 1
ATOM 1369 C C . PRO A 1 182 ? 18.971 11.808 -12.745 1.00 94.88 182 PRO A C 1
ATOM 1371 O O . PRO A 1 182 ? 19.687 11.934 -11.753 1.00 94.88 182 PRO A O 1
ATOM 1374 N N . ASP A 1 183 ? 18.751 10.642 -13.335 1.00 94.62 183 ASP A N 1
ATOM 1375 C CA . ASP A 1 183 ? 19.468 9.421 -13.003 1.00 94.62 183 ASP A CA 1
ATOM 1376 C C . ASP A 1 183 ? 20.836 9.443 -13.693 1.00 94.62 183 ASP A C 1
ATOM 1378 O O . ASP A 1 183 ? 20.973 9.176 -14.889 1.00 94.62 183 ASP A O 1
ATOM 1382 N N . THR A 1 184 ? 21.861 9.828 -12.936 1.00 92.19 184 THR A N 1
ATOM 1383 C CA . THR A 1 184 ? 23.229 9.966 -13.445 1.00 92.19 184 THR A CA 1
ATOM 1384 C C . THR A 1 184 ? 23.938 8.630 -13.647 1.00 92.19 184 THR A C 1
ATOM 1386 O O . THR A 1 184 ? 25.060 8.636 -14.149 1.00 92.19 184 THR A O 1
ATOM 1389 N N . SER A 1 185 ? 23.322 7.505 -13.267 1.00 90.94 185 SER A N 1
ATOM 1390 C CA . SER A 1 185 ? 23.857 6.173 -13.576 1.00 90.94 185 SER A CA 1
ATOM 1391 C C . SER A 1 185 ? 23.655 5.790 -15.047 1.00 90.94 185 SER A C 1
ATOM 1393 O O . SER A 1 185 ? 24.371 4.936 -15.567 1.00 90.94 185 SER A O 1
ATOM 1395 N N . LEU A 1 186 ? 22.722 6.450 -15.743 1.00 90.31 186 LEU A N 1
ATOM 1396 C CA . LEU A 1 186 ? 22.398 6.171 -17.138 1.00 90.31 186 LEU A CA 1
ATOM 1397 C C . LEU A 1 186 ? 23.229 7.013 -18.113 1.00 90.31 186 LEU A C 1
ATOM 1399 O O . LEU A 1 186 ? 23.520 8.191 -17.887 1.00 90.31 186 LEU A O 1
ATOM 1403 N N . SER A 1 187 ? 23.561 6.418 -19.261 1.00 87.88 187 SER A N 1
ATOM 1404 C CA . SER A 1 187 ? 24.262 7.112 -20.344 1.00 87.88 187 SER A CA 1
ATOM 1405 C C . SER A 1 187 ? 23.384 8.195 -20.980 1.00 87.88 187 SER A C 1
ATOM 1407 O O . SER A 1 187 ? 22.234 7.957 -21.335 1.00 87.88 187 SER A O 1
ATOM 1409 N N . ARG A 1 188 ? 23.950 9.384 -21.227 1.00 84.94 188 ARG A N 1
ATOM 1410 C CA . ARG A 1 188 ? 23.289 10.426 -22.042 1.00 84.94 188 ARG A CA 1
ATOM 1411 C C . ARG A 1 188 ? 23.279 10.099 -23.531 1.00 84.94 188 ARG A C 1
ATOM 1413 O O . ARG A 1 188 ? 22.448 10.625 -24.267 1.00 84.94 188 ARG A O 1
ATOM 1420 N N . VAL A 1 189 ? 24.217 9.273 -23.985 1.00 88.56 189 VAL A N 1
ATOM 1421 C CA . VAL A 1 189 ? 24.398 8.931 -25.398 1.00 88.56 189 VAL A CA 1
ATOM 1422 C C . VAL A 1 189 ? 23.753 7.582 -25.667 1.00 88.56 189 VAL A C 1
ATOM 1424 O O . VAL A 1 189 ? 23.923 6.656 -24.872 1.00 88.56 189 VAL A O 1
ATOM 1427 N N . ARG A 1 190 ? 23.055 7.469 -26.802 1.00 89.62 190 ARG A N 1
ATOM 1428 C CA . ARG A 1 190 ? 22.504 6.186 -27.237 1.00 89.62 190 ARG A CA 1
ATOM 1429 C C . ARG A 1 190 ? 23.617 5.163 -27.465 1.00 89.62 190 ARG A C 1
ATOM 1431 O O . ARG A 1 190 ? 24.712 5.497 -27.940 1.00 89.62 190 ARG A O 1
ATOM 1438 N N . TYR A 1 191 ? 23.341 3.909 -27.150 1.00 93.31 191 TYR A N 1
ATOM 1439 C CA . TYR A 1 191 ? 24.227 2.810 -27.490 1.00 93.31 191 TYR A CA 1
ATOM 1440 C C . TYR A 1 191 ? 24.210 2.559 -28.996 1.00 93.31 191 TYR A C 1
ATOM 1442 O O . TYR A 1 191 ? 25.281 2.470 -29.599 1.00 93.31 191 TYR A O 1
ATOM 1450 N N . PHE A 1 192 ? 23.016 2.564 -29.596 1.00 93.94 192 PHE A N 1
ATOM 1451 C CA . PHE A 1 192 ? 22.802 2.306 -31.017 1.00 93.94 192 PHE A CA 1
ATOM 1452 C C . PHE A 1 192 ? 22.076 3.480 -31.696 1.00 93.94 192 PHE A C 1
ATOM 1454 O O . PHE A 1 192 ? 21.230 4.138 -31.083 1.00 93.94 192 PHE A O 1
ATOM 1461 N N . PRO A 1 193 ? 22.392 3.790 -32.968 1.00 90.00 193 PRO A N 1
ATOM 1462 C CA . PRO A 1 193 ? 21.759 4.897 -33.678 1.00 90.00 193 PRO A CA 1
ATOM 1463 C C . PRO A 1 193 ? 20.245 4.683 -33.817 1.00 90.00 193 PRO A C 1
ATOM 1465 O O . PRO A 1 193 ? 19.774 3.582 -34.105 1.00 90.00 193 PRO A O 1
ATOM 1468 N N . ILE A 1 194 ? 19.466 5.750 -33.624 1.00 86.75 194 ILE A N 1
ATOM 1469 C CA . ILE A 1 194 ? 18.007 5.707 -33.786 1.00 86.75 194 ILE A CA 1
ATOM 1470 C C . ILE A 1 194 ? 17.667 5.576 -35.268 1.00 86.75 194 ILE A C 1
ATOM 1472 O O . ILE A 1 194 ? 18.175 6.327 -36.103 1.00 86.75 194 ILE A O 1
ATOM 1476 N N . ARG A 1 195 ? 16.755 4.654 -35.579 1.00 83.81 195 ARG A N 1
ATOM 1477 C CA . ARG A 1 195 ? 16.141 4.538 -36.900 1.00 83.81 195 ARG A CA 1
ATOM 1478 C C . ARG A 1 195 ? 14.666 4.920 -36.808 1.00 83.81 195 ARG A C 1
ATOM 1480 O O . ARG A 1 195 ? 13.979 4.423 -35.921 1.00 83.81 195 ARG A O 1
ATOM 1487 N N . PRO A 1 196 ? 14.164 5.824 -37.669 1.00 80.81 196 PRO A N 1
ATOM 1488 C CA . PRO A 1 196 ? 12.770 6.242 -37.609 1.00 80.81 196 PRO A CA 1
ATOM 1489 C C . PRO A 1 196 ? 11.825 5.072 -37.898 1.00 80.81 196 PRO A C 1
ATOM 1491 O O . PRO A 1 196 ? 11.826 4.529 -39.003 1.00 80.81 196 PRO A O 1
ATOM 1494 N N . ARG A 1 197 ? 10.981 4.721 -36.925 1.00 90.62 197 ARG A N 1
ATOM 1495 C CA . ARG A 1 197 ? 9.929 3.706 -37.081 1.00 90.62 197 ARG A CA 1
ATOM 1496 C C . ARG A 1 197 ? 8.576 4.349 -37.366 1.00 90.62 197 ARG A C 1
ATOM 1498 O O . ARG A 1 197 ? 8.403 5.564 -37.256 1.00 90.62 197 ARG A O 1
ATOM 1505 N N . ARG A 1 198 ? 7.602 3.527 -37.762 1.00 90.00 198 ARG A N 1
ATOM 1506 C CA . ARG A 1 198 ? 6.206 3.932 -38.007 1.00 90.00 198 ARG A CA 1
ATOM 1507 C C . ARG A 1 198 ? 5.263 3.253 -37.012 1.00 90.00 198 ARG A C 1
ATOM 1509 O O . ARG A 1 198 ? 5.627 2.270 -36.375 1.00 90.00 198 ARG A O 1
ATOM 1516 N N . GLY A 1 199 ? 4.046 3.784 -36.899 1.00 92.06 199 GLY A N 1
ATOM 1517 C CA . GLY A 1 199 ? 3.002 3.229 -36.033 1.00 92.06 199 GLY A CA 1
ATOM 1518 C C . GLY A 1 199 ? 3.368 3.275 -34.548 1.00 92.06 199 GLY A C 1
ATOM 1519 O O . GLY A 1 199 ? 4.069 4.184 -34.102 1.00 92.06 199 GLY A O 1
ATOM 1520 N N . ASP A 1 200 ? 2.900 2.284 -33.792 1.00 89.75 200 ASP A N 1
ATOM 1521 C CA . ASP A 1 200 ? 3.046 2.237 -32.334 1.00 89.75 200 ASP A CA 1
ATOM 1522 C C . ASP A 1 200 ? 4.513 2.176 -31.869 1.00 89.75 200 ASP A C 1
ATOM 1524 O O . ASP A 1 200 ? 4.860 2.768 -30.848 1.00 89.75 200 ASP A O 1
ATOM 1528 N N . LEU A 1 201 ? 5.409 1.540 -32.635 1.00 91.94 201 LEU A N 1
ATOM 1529 C CA . LEU A 1 201 ? 6.844 1.500 -32.313 1.00 91.94 201 LEU A CA 1
ATOM 1530 C C . LEU A 1 201 ? 7.487 2.897 -32.377 1.00 91.94 201 LEU A C 1
ATOM 1532 O O . LEU A 1 201 ? 8.371 3.208 -31.583 1.00 91.94 201 LEU A O 1
ATOM 1536 N N . ALA A 1 202 ? 6.987 3.781 -33.248 1.00 93.31 202 ALA A N 1
ATOM 1537 C CA . ALA A 1 202 ? 7.444 5.170 -33.313 1.00 93.31 202 ALA A CA 1
ATOM 1538 C C . ALA A 1 202 ? 7.093 5.965 -32.044 1.00 93.31 202 ALA A C 1
ATOM 1540 O O . ALA A 1 202 ? 7.772 6.935 -31.704 1.00 93.31 202 ALA A O 1
ATOM 1541 N N . ILE A 1 203 ? 6.016 5.585 -31.347 1.00 93.25 203 ILE A N 1
ATOM 1542 C CA . ILE A 1 203 ? 5.619 6.216 -30.084 1.00 93.25 203 ILE A CA 1
ATOM 1543 C C . ILE A 1 203 ? 6.634 5.865 -28.991 1.00 93.25 203 ILE A C 1
ATOM 1545 O O . ILE A 1 203 ? 7.036 6.759 -28.245 1.00 93.25 203 ILE A O 1
ATOM 1549 N N . LEU A 1 204 ? 7.104 4.612 -28.939 1.00 93.12 204 LEU A N 1
ATOM 1550 C CA . LEU A 1 204 ? 8.153 4.195 -28.001 1.00 93.12 204 LEU A CA 1
ATOM 1551 C C . LEU A 1 204 ? 9.436 5.003 -28.195 1.00 93.12 204 LEU A C 1
ATOM 1553 O O . LEU A 1 204 ? 9.986 5.498 -27.216 1.00 93.12 204 LEU A O 1
ATOM 1557 N N . ASP A 1 205 ? 9.865 5.216 -29.440 1.00 94.19 205 ASP A N 1
ATOM 1558 C CA . ASP A 1 205 ? 11.046 6.036 -29.736 1.00 94.19 205 ASP A CA 1
ATOM 1559 C C . ASP A 1 205 ? 10.898 7.482 -29.257 1.00 94.19 205 ASP A C 1
ATOM 1561 O O . ASP A 1 205 ? 11.825 8.047 -28.673 1.00 94.19 205 ASP A O 1
ATOM 1565 N N . ARG A 1 206 ? 9.721 8.086 -29.459 1.00 94.44 206 ARG A N 1
ATOM 1566 C CA . ARG A 1 206 ? 9.447 9.457 -28.997 1.00 94.44 206 ARG A CA 1
ATOM 1567 C C . ARG A 1 206 ? 9.475 9.562 -27.475 1.00 94.44 206 ARG A C 1
ATOM 1569 O O . ARG A 1 206 ? 10.052 10.511 -26.944 1.00 94.44 206 ARG A O 1
ATOM 1576 N N . LEU A 1 207 ? 8.864 8.603 -26.778 1.00 94.69 207 LEU A N 1
ATOM 1577 C CA . LEU A 1 207 ? 8.876 8.557 -25.315 1.00 94.69 207 LEU A CA 1
ATOM 1578 C C . LEU A 1 207 ? 10.300 8.361 -24.789 1.00 94.69 207 LEU A C 1
ATOM 1580 O O . LEU A 1 207 ? 10.753 9.140 -23.951 1.00 94.69 207 LEU A O 1
ATOM 1584 N N . ALA A 1 208 ? 11.025 7.387 -25.342 1.00 95.00 208 ALA A N 1
ATOM 1585 C CA . ALA A 1 208 ? 12.408 7.096 -24.993 1.00 95.00 208 ALA A CA 1
ATOM 1586 C C . ALA A 1 208 ? 13.317 8.316 -25.165 1.00 95.00 208 ALA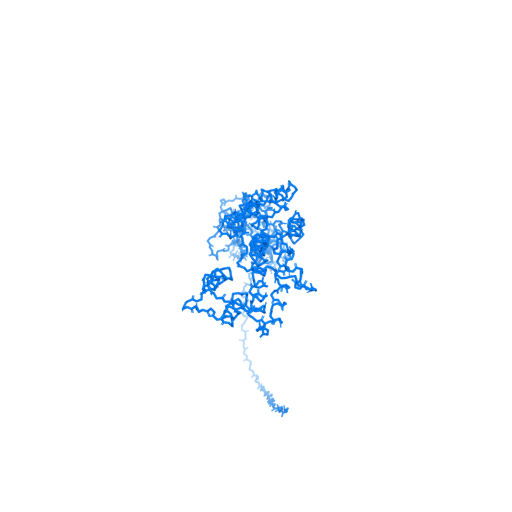 A C 1
ATOM 1588 O O . ALA A 1 208 ? 14.066 8.647 -24.251 1.00 95.00 208 ALA A O 1
ATOM 1589 N N . ALA A 1 209 ? 13.209 9.032 -26.288 1.00 93.69 209 ALA A N 1
ATOM 1590 C CA . ALA A 1 209 ? 13.971 10.257 -26.521 1.00 93.69 209 ALA A CA 1
ATOM 1591 C C . ALA A 1 209 ? 13.670 11.328 -25.457 1.00 93.69 209 ALA A C 1
ATOM 1593 O O . ALA A 1 209 ? 14.582 11.982 -24.950 1.00 93.69 209 ALA A O 1
ATOM 1594 N N . GLY A 1 210 ? 12.399 11.478 -25.069 1.00 93.50 210 GLY A N 1
ATOM 1595 C CA . GLY A 1 210 ? 11.993 12.386 -23.999 1.00 93.50 210 GLY A CA 1
ATOM 1596 C C . GLY A 1 210 ? 12.565 12.008 -22.628 1.00 93.50 210 GLY A C 1
ATOM 1597 O O . GLY A 1 210 ? 12.962 12.898 -21.870 1.00 93.50 210 GLY A O 1
ATOM 1598 N N . TYR A 1 211 ? 12.615 10.717 -22.303 1.00 95.06 211 TYR A N 1
ATOM 1599 C CA . TYR A 1 211 ? 13.177 10.222 -21.045 1.00 95.06 211 TYR A CA 1
ATOM 1600 C C . TYR A 1 211 ? 14.702 10.310 -21.024 1.00 95.06 211 TYR A C 1
ATOM 1602 O O . TYR A 1 211 ? 15.268 10.811 -20.053 1.00 95.06 211 TYR A O 1
ATOM 1610 N N . GLN A 1 212 ? 15.363 9.941 -22.118 1.00 94.75 212 GLN A N 1
ATOM 1611 C CA . GLN A 1 212 ? 16.808 10.061 -22.283 1.00 94.75 212 GLN A CA 1
ATOM 1612 C C . GLN A 1 212 ? 17.279 11.513 -22.163 1.00 94.75 212 GLN A C 1
ATOM 1614 O O . GLN A 1 212 ? 18.209 11.795 -21.409 1.00 94.75 212 GLN A O 1
ATOM 1619 N N . ALA A 1 213 ? 16.624 12.452 -22.859 1.00 93.19 213 ALA A N 1
ATOM 1620 C CA . ALA A 1 213 ? 17.000 13.869 -22.840 1.00 93.19 213 ALA A CA 1
ATOM 1621 C C . ALA A 1 213 ? 16.998 14.470 -21.424 1.00 93.19 213 ALA A C 1
ATOM 1623 O O . ALA A 1 213 ? 17.685 15.455 -21.159 1.00 93.19 213 ALA A O 1
ATOM 1624 N N . ARG A 1 214 ? 16.228 13.868 -20.512 1.00 93.44 214 ARG A N 1
ATOM 1625 C CA . ARG A 1 214 ? 16.086 14.294 -19.118 1.00 93.44 214 ARG A CA 1
ATOM 1626 C C . ARG A 1 214 ? 16.777 13.358 -18.131 1.00 93.44 214 ARG A C 1
ATOM 1628 O O . ARG A 1 214 ? 16.691 13.610 -16.934 1.00 93.44 214 ARG A O 1
ATOM 1635 N N . LEU A 1 215 ? 17.424 12.287 -18.601 1.00 94.69 215 LEU A N 1
ATOM 1636 C CA . LEU A 1 215 ? 17.911 11.188 -17.764 1.00 94.69 215 LEU A CA 1
ATOM 1637 C C . LEU A 1 215 ? 16.847 10.750 -16.747 1.00 94.69 215 LEU A C 1
ATOM 1639 O O . LEU A 1 215 ? 17.077 10.744 -15.545 1.00 94.69 215 LEU A O 1
ATOM 1643 N N . LEU A 1 216 ? 15.635 10.474 -17.228 1.00 94.94 216 LEU A N 1
ATOM 1644 C CA . LEU A 1 216 ? 14.473 10.089 -16.417 1.00 94.94 216 LEU A CA 1
ATOM 1645 C C . LEU A 1 216 ? 13.954 11.157 -15.433 1.00 94.94 216 LEU A C 1
ATOM 1647 O O . LEU A 1 216 ? 13.032 10.865 -14.669 1.00 94.94 216 LEU A O 1
ATOM 1651 N N . ALA A 1 217 ? 14.505 12.376 -15.401 1.00 93.44 217 ALA A N 1
ATOM 1652 C CA . ALA A 1 217 ? 13.945 13.443 -14.577 1.00 93.44 217 ALA A CA 1
ATOM 1653 C C . ALA A 1 217 ? 12.525 13.775 -15.062 1.00 93.44 217 ALA A C 1
ATOM 1655 O O . ALA A 1 217 ? 12.313 14.200 -16.204 1.00 93.44 217 ALA A O 1
ATOM 1656 N N . ASN A 1 218 ? 11.539 13.580 -14.188 1.00 89.62 218 ASN A N 1
ATOM 1657 C CA . ASN A 1 218 ? 10.146 13.832 -14.506 1.00 89.62 218 ASN A CA 1
ATOM 1658 C C . ASN A 1 218 ? 9.833 15.324 -14.335 1.00 89.62 218 ASN A C 1
ATOM 1660 O O . ASN A 1 218 ? 9.756 15.843 -13.220 1.00 89.62 218 ASN A O 1
ATOM 1664 N N . TYR A 1 219 ? 9.619 16.007 -15.461 1.00 83.69 219 TYR A N 1
ATOM 1665 C CA . TYR A 1 219 ? 9.303 17.434 -15.486 1.00 83.69 219 TYR A CA 1
ATOM 1666 C C . TYR A 1 219 ? 8.006 17.775 -14.737 1.00 83.69 219 TYR A C 1
ATOM 1668 O O . TYR A 1 219 ? 7.910 18.847 -14.147 1.00 83.69 219 TYR A O 1
ATOM 1676 N N . GLU A 1 220 ? 7.039 16.858 -14.667 1.00 85.75 220 GLU A N 1
ATOM 1677 C CA . GLU A 1 220 ? 5.817 17.071 -13.883 1.00 85.75 220 GLU A CA 1
ATOM 1678 C C . GLU A 1 220 ? 6.118 17.256 -12.388 1.00 85.75 220 GLU A C 1
ATOM 1680 O O . GLU A 1 220 ? 5.416 18.007 -11.716 1.00 85.75 220 GLU A O 1
ATOM 1685 N N . PHE A 1 221 ? 7.184 16.635 -11.867 1.00 86.38 221 PHE A N 1
ATOM 1686 C CA . PHE A 1 221 ? 7.636 16.794 -10.477 1.00 86.38 221 PHE A CA 1
ATOM 1687 C C . PHE A 1 221 ? 8.525 18.030 -10.266 1.00 86.38 221 PHE A C 1
ATOM 1689 O O . PHE A 1 221 ? 8.802 18.399 -9.124 1.00 86.38 221 PHE A O 1
ATOM 1696 N N . LEU A 1 222 ? 8.938 18.706 -11.345 1.00 81.62 222 LEU A N 1
ATOM 1697 C CA . LEU A 1 222 ? 9.513 20.053 -11.267 1.00 81.62 222 LEU A CA 1
ATOM 1698 C C . LEU A 1 222 ? 8.425 21.124 -11.111 1.00 81.62 222 LEU A C 1
ATOM 1700 O O . LEU A 1 222 ? 8.706 22.204 -10.591 1.00 81.62 222 LEU A O 1
ATOM 1704 N N . GLN A 1 223 ? 7.187 20.839 -11.526 1.00 86.62 223 GLN A N 1
ATOM 1705 C CA . GLN A 1 223 ? 6.073 21.767 -11.360 1.00 86.62 223 GLN A CA 1
ATOM 1706 C C . GLN A 1 223 ? 5.656 21.860 -9.888 1.00 86.62 223 GLN A C 1
ATOM 1708 O O . GLN A 1 223 ? 5.519 20.852 -9.187 1.00 86.62 223 GLN A O 1
ATOM 1713 N N . GLN A 1 224 ? 5.400 23.088 -9.424 1.00 83.44 224 GLN A N 1
ATOM 1714 C CA . GLN A 1 224 ? 5.007 23.341 -8.034 1.00 83.44 224 GLN A CA 1
ATOM 1715 C C . GLN A 1 224 ? 3.730 22.585 -7.640 1.00 83.44 224 GLN A C 1
ATOM 1717 O O . GLN A 1 224 ? 3.651 22.121 -6.509 1.00 83.44 224 GLN A O 1
ATOM 1722 N N . GLY A 1 225 ? 2.780 22.397 -8.566 1.00 90.25 225 GLY A N 1
ATOM 1723 C CA . GLY A 1 225 ? 1.511 21.706 -8.311 1.00 90.25 225 GLY A CA 1
ATOM 1724 C C . GLY A 1 225 ? 1.691 20.256 -7.854 1.00 90.25 22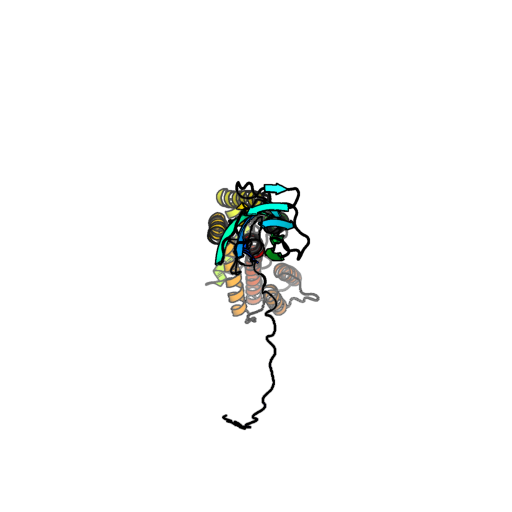5 GLY A C 1
ATOM 1725 O O . GLY A 1 225 ? 1.315 19.917 -6.737 1.00 90.25 225 GLY A O 1
ATOM 1726 N N . THR A 1 226 ? 2.328 19.411 -8.672 1.00 91.94 226 THR A N 1
ATOM 1727 C CA . THR A 1 226 ? 2.549 17.985 -8.353 1.00 91.94 226 THR A CA 1
ATOM 1728 C C . THR A 1 226 ? 3.332 17.817 -7.058 1.00 91.94 226 THR A C 1
ATOM 1730 O O . THR A 1 226 ? 2.984 16.994 -6.211 1.00 91.94 226 THR A O 1
ATOM 1733 N N . ARG A 1 227 ? 4.376 18.634 -6.882 1.00 89.44 227 ARG A N 1
ATOM 1734 C CA . ARG A 1 227 ? 5.237 18.588 -5.702 1.00 89.44 227 ARG A CA 1
ATOM 1735 C C . ARG A 1 227 ? 4.491 19.013 -4.440 1.00 89.44 227 ARG A C 1
ATOM 1737 O O . ARG A 1 227 ? 4.626 18.353 -3.414 1.00 89.44 227 ARG A O 1
ATOM 1744 N N . TYR A 1 228 ? 3.701 20.082 -4.519 1.00 92.88 228 TYR A N 1
ATOM 1745 C CA . TYR A 1 228 ? 2.856 20.533 -3.419 1.00 92.88 228 TYR A CA 1
ATOM 1746 C C . TYR A 1 228 ? 1.830 19.464 -3.043 1.00 92.88 228 TYR A C 1
ATOM 1748 O O . TYR A 1 228 ? 1.726 19.130 -1.868 1.00 92.88 228 TYR A O 1
ATOM 1756 N N . THR A 1 229 ? 1.130 18.874 -4.018 1.00 95.38 229 THR A N 1
ATOM 1757 C CA . THR A 1 229 ? 0.144 17.816 -3.756 1.00 95.38 229 THR A CA 1
ATOM 1758 C C . THR A 1 229 ? 0.787 16.601 -3.093 1.00 95.38 229 THR A C 1
ATOM 1760 O O . THR A 1 229 ? 0.288 16.149 -2.067 1.00 95.38 229 THR A O 1
ATOM 1763 N N . ALA A 1 230 ? 1.914 16.105 -3.617 1.00 94.94 230 ALA A N 1
ATOM 1764 C CA . ALA A 1 230 ? 2.625 14.974 -3.021 1.00 94.94 230 ALA A CA 1
ATOM 1765 C C . ALA A 1 230 ? 3.113 15.289 -1.598 1.00 94.94 230 ALA A C 1
ATOM 1767 O O . ALA A 1 230 ? 2.963 14.464 -0.698 1.00 94.94 230 ALA A O 1
ATOM 1768 N N . ARG A 1 231 ? 3.660 16.495 -1.378 1.00 95.38 231 ARG A N 1
ATOM 1769 C CA . ARG A 1 231 ? 4.150 16.921 -0.063 1.00 95.38 231 ARG A CA 1
ATOM 1770 C C . ARG A 1 231 ? 3.023 17.044 0.952 1.00 95.38 231 ARG A C 1
ATOM 1772 O O . ARG A 1 231 ? 3.126 16.493 2.039 1.00 95.38 231 ARG A O 1
ATOM 1779 N N . ARG A 1 232 ? 1.958 17.755 0.584 1.00 96.19 232 ARG A N 1
ATOM 1780 C CA . ARG A 1 232 ? 0.786 17.966 1.431 1.00 96.19 232 ARG A CA 1
ATOM 1781 C C . ARG A 1 232 ? 0.149 16.636 1.813 1.00 96.19 232 ARG A C 1
ATOM 1783 O O . ARG A 1 232 ? -0.111 16.416 2.987 1.00 96.19 232 ARG A O 1
ATOM 1790 N N . TRP A 1 233 ? -0.055 15.751 0.840 1.00 96.88 233 TRP A N 1
ATOM 1791 C CA . TRP A 1 233 ? -0.607 14.420 1.084 1.00 96.88 233 TRP A CA 1
ATOM 1792 C C . TRP A 1 233 ? 0.265 13.609 2.050 1.00 96.88 233 TRP A C 1
ATOM 1794 O O . TRP A 1 233 ? -0.253 13.014 2.992 1.00 96.88 233 TRP A O 1
ATOM 1804 N N . PHE A 1 234 ? 1.590 13.638 1.864 1.00 97.19 234 PHE A N 1
ATOM 1805 C CA . PHE A 1 234 ? 2.534 13.000 2.781 1.00 97.19 234 PHE A CA 1
ATOM 1806 C C . PHE A 1 234 ? 2.436 13.582 4.198 1.00 97.19 234 PHE A C 1
ATOM 1808 O O . PHE A 1 234 ? 2.323 12.819 5.153 1.00 97.19 234 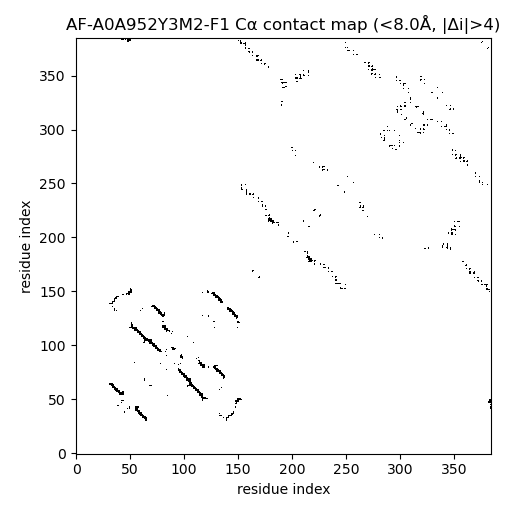PHE A O 1
ATOM 1815 N N . ASP A 1 235 ? 2.458 14.910 4.347 1.00 97.12 235 ASP A N 1
ATOM 1816 C CA . ASP A 1 235 ? 2.414 15.567 5.657 1.00 97.12 235 ASP A CA 1
ATOM 1817 C C . ASP A 1 235 ? 1.081 15.284 6.381 1.00 97.12 235 ASP A C 1
ATOM 1819 O O . ASP A 1 235 ? 1.087 14.967 7.571 1.00 97.12 235 ASP A O 1
ATOM 1823 N N . GLU A 1 236 ? -0.051 15.325 5.665 1.00 95.69 236 GLU A N 1
ATOM 1824 C CA . GLU A 1 236 ? -1.383 15.011 6.207 1.00 95.69 236 GLU A CA 1
ATOM 1825 C C . GLU A 1 236 ? -1.479 13.547 6.668 1.00 95.69 236 GLU A C 1
ATOM 1827 O O . GLU A 1 236 ? -1.933 13.282 7.784 1.00 95.69 236 GLU A O 1
ATOM 1832 N N . LEU A 1 237 ? -1.001 12.586 5.869 1.00 95.94 237 LEU A N 1
ATOM 1833 C CA . LEU A 1 237 ? -1.000 11.177 6.273 1.00 95.94 237 LEU A CA 1
ATOM 1834 C C . LEU A 1 237 ? 0.017 10.869 7.370 1.00 95.94 237 LEU A C 1
ATOM 1836 O O . LEU A 1 237 ? -0.245 10.024 8.223 1.00 95.94 237 LEU A O 1
ATOM 1840 N N . ASN A 1 238 ? 1.164 11.544 7.390 1.00 95.50 238 ASN A N 1
ATOM 1841 C CA . ASN A 1 238 ? 2.151 11.383 8.455 1.00 95.50 238 ASN A CA 1
ATOM 1842 C C . ASN A 1 238 ? 1.613 11.927 9.787 1.00 95.50 238 ASN A C 1
ATOM 1844 O O . ASN A 1 238 ? 1.860 11.332 10.834 1.00 95.50 238 ASN A O 1
ATOM 1848 N N . ALA A 1 239 ? 0.836 13.015 9.752 1.00 94.00 239 ALA A N 1
ATOM 1849 C CA . ALA A 1 239 ? 0.114 13.509 10.919 1.00 94.00 239 ALA A CA 1
ATOM 1850 C C . ALA A 1 239 ? -0.981 12.525 11.360 1.00 94.00 239 ALA A C 1
ATOM 1852 O O . ALA A 1 239 ? -1.040 12.181 12.536 1.00 94.00 239 ALA A O 1
ATOM 1853 N N . PHE A 1 240 ? -1.800 12.024 10.426 1.00 92.50 240 PHE A N 1
ATOM 1854 C CA . PHE A 1 240 ? -2.857 11.045 10.708 1.00 92.50 240 PHE A CA 1
ATOM 1855 C C . PHE A 1 240 ? -2.309 9.748 11.326 1.00 92.50 240 PHE A C 1
ATOM 1857 O O . PHE A 1 240 ? -2.754 9.321 12.386 1.00 92.50 240 PHE A O 1
ATOM 1864 N N . THR A 1 241 ? -1.289 9.151 10.709 1.00 92.31 241 THR A N 1
ATOM 1865 C CA . THR A 1 241 ? -0.646 7.917 11.201 1.00 92.31 241 THR A CA 1
ATOM 1866 C C . THR A 1 241 ? 0.165 8.119 12.484 1.00 92.31 241 THR A C 1
ATOM 1868 O O . THR A 1 241 ? 0.581 7.146 13.107 1.00 92.31 241 THR A O 1
ATOM 1871 N N . GLY A 1 242 ? 0.406 9.372 12.883 1.00 90.69 242 GLY A N 1
ATOM 1872 C CA . GLY A 1 242 ? 1.076 9.745 14.124 1.00 90.69 242 GLY A CA 1
ATOM 1873 C C . GLY A 1 242 ? 0.140 10.142 15.265 1.00 90.69 242 GLY A C 1
ATOM 1874 O O . GLY A 1 242 ? 0.646 10.583 16.295 1.00 90.69 242 GLY A O 1
ATOM 1875 N N . GLN A 1 243 ? -1.180 10.032 15.090 1.00 88.44 243 GLN A N 1
ATOM 1876 C CA . GLN A 1 243 ? -2.150 10.375 16.130 1.00 88.44 243 GLN A CA 1
ATOM 1877 C C . GLN A 1 243 ? -2.038 9.446 17.345 1.00 88.44 243 GLN A C 1
ATOM 1879 O O . GLN A 1 243 ? -1.702 8.265 17.232 1.00 88.44 243 GLN A O 1
ATOM 1884 N N . GLU A 1 244 ? -2.342 9.999 18.518 1.00 85.88 244 GLU A N 1
ATOM 1885 C CA . GLU A 1 244 ? -2.484 9.219 19.744 1.00 85.88 244 GLU A CA 1
ATOM 1886 C C . GLU A 1 244 ? -3.642 8.212 19.618 1.00 85.88 244 GLU A C 1
ATOM 1888 O O . GLU A 1 244 ? -4.614 8.473 18.897 1.00 85.88 244 GLU A O 1
ATOM 1893 N N . PRO A 1 245 ? -3.565 7.060 20.308 1.00 81.50 245 PRO A N 1
ATOM 1894 C CA . PRO A 1 245 ? -4.606 6.044 20.260 1.00 81.50 245 PRO A CA 1
ATOM 1895 C C . PRO A 1 245 ? -5.880 6.548 20.955 1.00 81.50 245 PRO A C 1
ATOM 1897 O O . PRO A 1 245 ? -6.072 6.371 22.156 1.00 81.50 245 PRO A O 1
ATOM 1900 N N . ILE A 1 246 ? -6.778 7.163 20.183 1.00 79.69 246 ILE A N 1
ATOM 1901 C CA . ILE A 1 246 ? -8.112 7.581 20.631 1.00 79.69 246 ILE A CA 1
ATOM 1902 C C . ILE A 1 246 ? -9.206 6.764 19.926 1.00 79.69 246 ILE A C 1
ATOM 1904 O O . ILE A 1 246 ? -9.034 6.409 18.760 1.00 79.69 246 ILE A O 1
ATOM 1908 N N . PRO A 1 247 ? -10.368 6.504 20.561 1.00 67.75 247 PRO A N 1
ATOM 1909 C CA . PRO A 1 247 ? -11.457 5.734 19.945 1.00 67.75 247 PRO A CA 1
ATOM 1910 C C . PRO A 1 247 ? -11.892 6.245 18.562 1.00 67.75 247 PRO A C 1
ATOM 1912 O O . PRO A 1 247 ? -12.164 5.453 17.662 1.00 67.75 247 PRO A O 1
ATOM 1915 N N . GLY A 1 248 ? -11.885 7.570 18.361 1.00 72.81 248 GLY A N 1
ATOM 1916 C CA . GLY A 1 248 ? -12.236 8.204 17.085 1.00 72.81 248 GLY A CA 1
ATOM 1917 C C . GLY A 1 248 ? -11.297 7.867 15.921 1.00 72.81 248 GLY A C 1
ATOM 1918 O O . GLY A 1 248 ? -11.686 8.035 14.769 1.00 72.81 248 GLY A O 1
ATOM 1919 N N . LEU A 1 249 ? -10.098 7.337 16.189 1.00 75.88 249 LEU A N 1
ATOM 1920 C CA . LEU A 1 249 ? -9.155 6.901 15.157 1.00 75.88 249 LEU A CA 1
ATOM 1921 C C . LEU A 1 249 ? -9.738 5.752 14.316 1.00 75.88 249 LEU A C 1
ATOM 1923 O O . LEU A 1 249 ? -9.482 5.669 13.119 1.00 75.88 249 LEU A O 1
ATOM 1927 N N . CYS A 1 250 ? -10.599 4.918 14.906 1.00 79.62 250 CYS A N 1
ATOM 1928 C CA . CYS A 1 250 ? -11.282 3.828 14.209 1.00 79.62 250 CYS A CA 1
ATOM 1929 C C . CYS A 1 250 ? -12.481 4.264 13.346 1.00 79.62 250 CYS A C 1
ATOM 1931 O O . CYS A 1 250 ? -13.154 3.410 12.770 1.00 79.62 250 CYS A O 1
ATOM 1933 N N . ALA A 1 251 ? -12.736 5.568 13.196 1.00 77.31 251 ALA A N 1
ATOM 1934 C CA . ALA A 1 251 ? -13.795 6.088 12.329 1.00 77.31 251 ALA A CA 1
ATOM 1935 C C . ALA A 1 251 ? -13.441 6.082 10.826 1.00 77.31 251 ALA A C 1
ATOM 1937 O O . ALA A 1 251 ? -14.247 6.537 10.010 1.00 77.31 251 ALA A O 1
ATOM 1938 N N . VAL A 1 252 ? -12.256 5.582 10.440 1.00 77.81 252 VAL A N 1
ATOM 1939 C CA . VAL A 1 252 ? -11.904 5.383 9.024 1.00 77.81 252 VAL A CA 1
ATOM 1940 C C . VAL A 1 252 ? -12.956 4.491 8.364 1.00 77.81 252 VAL A C 1
ATOM 1942 O O . VAL A 1 252 ? -13.427 3.517 8.938 1.00 77.81 252 VAL A O 1
ATOM 1945 N N . ASN A 1 253 ? -13.354 4.826 7.146 1.00 79.12 253 ASN A N 1
ATOM 1946 C CA . ASN A 1 253 ? -14.277 4.023 6.357 1.00 79.12 253 ASN A CA 1
ATOM 1947 C C . ASN A 1 253 ? -13.876 4.078 4.878 1.00 79.12 253 ASN A C 1
ATOM 1949 O O . ASN A 1 253 ? -12.978 4.833 4.492 1.00 79.12 253 ASN A O 1
ATOM 1953 N N . ASP A 1 254 ? -14.559 3.301 4.040 1.00 84.12 254 ASP A N 1
ATOM 1954 C CA . ASP A 1 254 ? -14.265 3.258 2.605 1.00 84.12 254 ASP A CA 1
ATOM 1955 C C . ASP A 1 254 ? -14.387 4.645 1.941 1.00 84.12 254 ASP A C 1
ATOM 1957 O O . ASP A 1 254 ? -13.592 4.979 1.066 1.00 84.12 254 ASP A O 1
ATOM 1961 N N . GLN A 1 255 ? -15.297 5.510 2.412 1.00 87.06 255 GLN A N 1
ATOM 1962 C CA . GLN A 1 255 ? -15.435 6.879 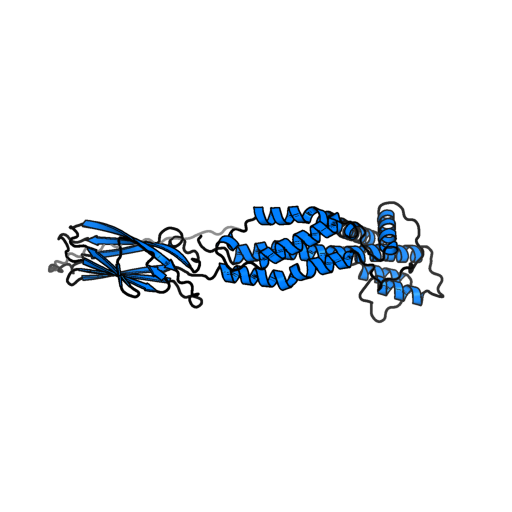1.893 1.00 87.06 255 GLN A CA 1
ATOM 1963 C C . GLN A 1 255 ? -14.210 7.747 2.203 1.00 87.06 255 GLN A C 1
ATOM 1965 O O . GLN A 1 255 ? -13.795 8.550 1.365 1.00 87.06 255 GLN A O 1
ATOM 1970 N N . MET A 1 256 ? -13.618 7.589 3.388 1.00 89.12 256 MET A N 1
ATOM 1971 C CA . MET A 1 256 ? -12.380 8.267 3.758 1.00 89.12 256 MET A CA 1
ATOM 1972 C C . MET A 1 256 ? -11.211 7.771 2.901 1.00 89.12 256 MET A C 1
ATOM 1974 O O . MET A 1 256 ? -10.458 8.599 2.389 1.00 89.12 256 MET A O 1
ATOM 1978 N N . LEU A 1 257 ? -11.077 6.456 2.690 1.00 91.75 257 LEU A N 1
ATOM 1979 C CA . LEU A 1 257 ? -10.033 5.892 1.820 1.00 91.75 257 LEU A CA 1
ATOM 1980 C C . LEU A 1 257 ? -10.173 6.389 0.374 1.00 91.75 257 LEU A C 1
ATOM 1982 O O . LEU A 1 257 ? -9.186 6.797 -0.242 1.00 91.75 257 LEU A O 1
ATOM 1986 N N . ASP A 1 258 ? -11.397 6.448 -0.148 1.00 93.06 258 ASP A N 1
ATOM 1987 C CA . ASP A 1 258 ? -11.675 7.028 -1.463 1.00 93.06 258 ASP A CA 1
ATOM 1988 C C . ASP A 1 258 ? -11.378 8.532 -1.509 1.00 93.06 258 ASP A C 1
ATOM 1990 O O . ASP A 1 258 ? -10.875 9.041 -2.514 1.00 93.06 258 ASP A O 1
ATOM 1994 N N . GLY A 1 259 ? -11.649 9.256 -0.420 1.00 93.69 259 GLY A N 1
ATOM 1995 C CA . GLY A 1 259 ? -11.244 10.648 -0.244 1.00 93.69 259 GLY A CA 1
ATOM 1996 C C . GLY A 1 259 ? -9.727 10.818 -0.346 1.00 93.69 259 GLY A C 1
ATOM 1997 O O . GLY A 1 259 ? -9.259 11.651 -1.121 1.00 93.69 259 GLY A O 1
ATOM 1998 N N . ILE A 1 260 ? -8.959 9.976 0.352 1.00 93.75 260 ILE A N 1
ATOM 1999 C CA . ILE A 1 260 ? -7.487 9.967 0.312 1.00 93.75 260 ILE A CA 1
ATOM 2000 C C . ILE A 1 260 ? -6.972 9.649 -1.101 1.00 93.75 260 ILE A C 1
ATOM 2002 O O . ILE A 1 260 ? -6.035 10.293 -1.575 1.00 93.75 260 ILE A O 1
ATOM 2006 N N . ARG A 1 261 ? -7.591 8.703 -1.822 1.00 95.88 261 ARG A N 1
ATOM 2007 C CA . ARG A 1 261 ? -7.240 8.435 -3.232 1.00 95.88 261 ARG A CA 1
ATOM 2008 C C . ARG A 1 261 ? -7.502 9.648 -4.123 1.00 95.88 261 ARG A C 1
ATOM 2010 O O . ARG A 1 261 ? -6.676 9.995 -4.968 1.00 95.88 261 ARG A O 1
ATOM 2017 N N . LYS A 1 262 ? -8.632 10.333 -3.931 1.00 95.81 262 LYS A N 1
ATOM 2018 C CA . LYS A 1 262 ? -8.979 11.532 -4.710 1.00 95.81 262 LYS A CA 1
ATOM 2019 C C . LYS A 1 262 ? -7.983 12.668 -4.487 1.00 95.81 262 LYS A C 1
ATOM 2021 O O . LYS A 1 262 ? -7.617 13.318 -5.467 1.00 95.81 262 LYS A O 1
ATOM 2026 N N . THR A 1 263 ? -7.504 12.889 -3.261 1.00 95.69 263 THR A N 1
ATOM 2027 C CA . THR A 1 263 ? -6.546 13.974 -2.976 1.00 95.69 263 THR A CA 1
ATOM 2028 C C . THR A 1 263 ? -5.182 13.760 -3.638 1.00 95.69 263 THR A C 1
ATOM 2030 O O . THR A 1 263 ? -4.544 14.743 -4.015 1.00 95.69 263 THR A O 1
ATOM 2033 N N . ILE A 1 264 ? -4.760 12.509 -3.864 1.00 96.50 264 ILE A N 1
ATOM 2034 C CA . ILE A 1 264 ? -3.497 12.184 -4.555 1.00 96.50 264 ILE A CA 1
ATOM 2035 C C . ILE A 1 264 ? -3.654 11.879 -6.052 1.00 96.50 264 ILE A C 1
ATOM 2037 O O . ILE A 1 264 ? -2.656 11.747 -6.762 1.00 96.50 264 ILE A O 1
ATOM 2041 N N . SER A 1 265 ? -4.889 11.838 -6.563 1.00 95.81 265 SER A N 1
ATOM 2042 C CA . SER A 1 265 ? -5.198 11.481 -7.958 1.00 95.81 265 SER A CA 1
ATOM 2043 C C . SER A 1 265 ? -4.442 12.312 -9.001 1.00 95.81 265 SER A C 1
ATOM 2045 O O . SER A 1 265 ? -4.044 11.812 -10.051 1.00 95.81 265 SER A O 1
ATOM 2047 N N . TYR A 1 266 ? -4.181 13.587 -8.699 1.00 94.06 266 TYR A N 1
ATOM 2048 C CA . TYR A 1 266 ? -3.400 14.466 -9.566 1.00 94.06 266 TYR A CA 1
ATOM 2049 C C . TYR A 1 266 ? -1.967 13.949 -9.774 1.00 94.06 266 TYR A C 1
ATOM 2051 O O . TYR A 1 266 ? -1.434 14.049 -10.880 1.00 94.06 266 TYR A O 1
ATOM 2059 N N . VAL A 1 267 ? -1.348 13.382 -8.735 1.00 95.56 267 VAL A N 1
ATOM 2060 C CA . VAL A 1 267 ? -0.003 12.796 -8.798 1.00 95.56 267 VAL A CA 1
ATOM 2061 C C . VAL A 1 267 ? -0.055 11.428 -9.475 1.00 95.56 267 VAL A C 1
ATOM 2063 O O . VAL A 1 267 ? 0.738 11.180 -10.384 1.00 95.56 267 VAL A O 1
ATOM 2066 N N . THR A 1 268 ? -1.007 10.563 -9.102 1.00 95.81 268 THR A N 1
ATOM 2067 C CA . THR A 1 268 ? -1.118 9.214 -9.688 1.00 95.81 268 THR A CA 1
ATOM 2068 C C . THR A 1 268 ? -1.370 9.268 -11.198 1.00 95.81 268 THR A C 1
ATOM 2070 O O . THR A 1 268 ? -0.684 8.587 -11.962 1.00 95.81 268 THR A O 1
ATOM 2073 N N . ALA A 1 269 ? -2.213 10.195 -11.665 1.00 95.25 269 ALA A N 1
ATOM 2074 C CA . ALA A 1 269 ? -2.468 10.428 -13.089 1.00 95.25 269 ALA A CA 1
ATOM 2075 C C . ALA A 1 269 ? -1.213 10.801 -13.908 1.00 95.25 269 ALA A C 1
ATOM 2077 O O . ALA A 1 269 ? -1.206 10.639 -15.128 1.00 95.25 269 ALA A O 1
ATOM 2078 N N . ARG A 1 270 ? -0.144 11.295 -13.265 1.00 94.06 270 ARG A N 1
ATOM 2079 C CA . ARG A 1 270 ? 1.126 11.685 -13.914 1.00 94.06 270 ARG A CA 1
ATOM 2080 C C . ARG A 1 270 ? 2.183 10.590 -13.899 1.00 94.06 270 ARG A C 1
ATOM 2082 O O . ARG A 1 270 ? 3.110 10.629 -14.706 1.00 94.06 270 ARG A O 1
ATOM 2089 N N . ILE A 1 271 ? 2.051 9.612 -13.007 1.00 95.25 271 ILE A N 1
ATOM 2090 C CA . ILE A 1 271 ? 2.974 8.473 -12.915 1.00 95.25 271 ILE A CA 1
ATOM 2091 C C . ILE A 1 271 ? 2.424 7.216 -13.595 1.00 95.25 271 ILE A C 1
ATOM 2093 O O . ILE A 1 271 ? 3.212 6.373 -14.012 1.00 95.25 271 ILE A O 1
ATOM 2097 N N . GLU A 1 272 ? 1.110 7.120 -13.812 1.00 95.81 272 GLU A N 1
ATOM 2098 C CA . GLU A 1 272 ? 0.491 6.032 -14.579 1.00 95.81 272 GLU A CA 1
ATOM 2099 C C . GLU A 1 272 ? 0.905 5.951 -16.062 1.00 95.81 272 GLU A C 1
ATOM 2101 O O . GLU A 1 272 ? 1.112 4.834 -16.545 1.00 95.81 272 GLU A O 1
ATOM 2106 N N . PRO A 1 273 ? 1.027 7.057 -16.830 1.00 95.12 273 PRO A N 1
ATOM 2107 C CA . PRO A 1 273 ? 1.290 6.961 -18.264 1.00 95.12 273 PRO A CA 1
ATOM 2108 C C . PRO A 1 273 ? 2.600 6.238 -18.612 1.00 95.12 273 PRO A C 1
ATOM 2110 O O . PRO A 1 273 ? 2.548 5.373 -19.485 1.00 95.12 273 PRO A O 1
ATOM 2113 N N . PRO A 1 274 ? 3.743 6.478 -17.932 1.00 95.06 274 PRO A N 1
ATOM 2114 C CA . PRO A 1 274 ? 4.949 5.672 -18.140 1.00 95.06 274 PRO A CA 1
ATOM 2115 C C . PRO A 1 274 ? 4.744 4.170 -17.887 1.00 95.06 274 PRO A C 1
ATOM 2117 O O . PRO A 1 274 ? 5.230 3.353 -18.664 1.00 95.06 274 PRO A O 1
ATOM 2120 N N . ILE A 1 275 ? 3.979 3.799 -16.853 1.00 97.12 275 ILE A N 1
ATOM 2121 C CA . ILE A 1 275 ? 3.681 2.394 -16.517 1.00 97.12 275 ILE A CA 1
ATOM 2122 C C . ILE A 1 275 ? 2.885 1.738 -17.653 1.00 97.12 275 ILE A C 1
ATOM 2124 O O . ILE A 1 275 ? 3.254 0.671 -18.146 1.00 97.12 275 ILE A O 1
ATOM 2128 N N . LYS A 1 276 ? 1.825 2.407 -18.124 1.00 96.88 276 LYS A N 1
ATOM 2129 C CA . LYS A 1 276 ? 0.997 1.931 -19.246 1.00 96.88 276 LYS A CA 1
ATOM 2130 C C . LYS A 1 276 ? 1.785 1.893 -20.558 1.00 96.88 276 LYS A C 1
ATOM 2132 O O . LYS A 1 276 ? 1.615 0.964 -21.344 1.00 96.88 276 LYS A O 1
ATOM 2137 N N . ALA A 1 277 ? 2.666 2.868 -20.785 1.00 96.12 277 ALA A N 1
ATOM 2138 C CA . ALA A 1 277 ? 3.526 2.914 -21.961 1.00 96.12 277 ALA A CA 1
ATOM 2139 C C . ALA A 1 277 ? 4.505 1.735 -22.003 1.00 96.12 277 ALA A C 1
ATOM 2141 O O . ALA A 1 277 ? 4.663 1.134 -23.062 1.00 96.12 277 ALA A O 1
ATOM 2142 N N . TYR A 1 278 ? 5.110 1.362 -20.871 1.00 97.25 278 TYR A N 1
ATOM 2143 C CA . TYR A 1 278 ? 5.955 0.170 -20.799 1.00 97.25 278 TYR A CA 1
ATOM 2144 C C . TYR A 1 278 ? 5.152 -1.116 -21.008 1.00 97.25 278 TYR A C 1
ATOM 2146 O O . TYR A 1 278 ? 5.555 -1.942 -21.821 1.00 97.25 278 TYR A O 1
ATOM 2154 N N . ALA A 1 279 ? 3.990 -1.258 -20.359 1.00 97.12 279 ALA A N 1
ATOM 2155 C CA . ALA A 1 279 ? 3.121 -2.423 -20.549 1.00 97.12 279 ALA A CA 1
ATOM 2156 C C . ALA A 1 279 ? 2.731 -2.613 -22.026 1.00 97.12 279 ALA A C 1
ATOM 2158 O O . ALA A 1 279 ? 2.828 -3.710 -22.570 1.00 97.12 279 ALA A O 1
ATOM 2159 N N . ARG A 1 280 ? 2.383 -1.524 -22.721 1.00 96.38 280 ARG A N 1
ATOM 2160 C CA . ARG A 1 280 ? 2.141 -1.563 -24.167 1.00 96.38 280 ARG A CA 1
ATOM 2161 C C . ARG A 1 280 ? 3.418 -1.841 -24.962 1.00 96.38 280 ARG A C 1
ATOM 2163 O O . ARG A 1 280 ? 3.387 -2.586 -25.937 1.00 96.38 280 ARG A O 1
ATOM 2170 N N . GLY A 1 281 ? 4.534 -1.233 -24.571 1.00 96.44 281 GLY A N 1
ATOM 2171 C CA . GLY A 1 281 ? 5.821 -1.394 -25.236 1.00 96.44 281 GLY A CA 1
ATOM 2172 C C . GLY A 1 281 ? 6.297 -2.839 -25.236 1.00 96.44 281 GLY A C 1
ATOM 2173 O O . GLY A 1 281 ? 6.639 -3.361 -26.293 1.00 96.44 281 GLY A O 1
ATOM 2174 N N . ILE A 1 282 ? 6.236 -3.515 -24.088 1.00 97.50 282 ILE A N 1
ATOM 2175 C CA . ILE A 1 282 ? 6.667 -4.908 -23.981 1.00 97.50 282 ILE A CA 1
ATOM 2176 C C . ILE A 1 282 ? 5.776 -5.850 -24.804 1.00 97.50 282 ILE A C 1
ATOM 2178 O O . ILE A 1 282 ? 6.288 -6.760 -25.447 1.00 97.50 282 ILE A O 1
ATOM 2182 N N . GLU A 1 283 ? 4.465 -5.599 -24.896 1.00 97.19 283 GLU A N 1
ATOM 2183 C CA . GLU A 1 283 ? 3.579 -6.351 -25.800 1.00 97.19 283 GLU A CA 1
ATOM 2184 C C . GLU A 1 283 ? 3.973 -6.205 -27.274 1.00 97.19 283 GLU A C 1
ATOM 2186 O O . GLU A 1 283 ? 3.927 -7.177 -28.031 1.00 97.19 283 GLU A O 1
ATOM 2191 N N . LEU A 1 284 ? 4.344 -4.993 -27.697 1.00 96.25 284 LEU A N 1
ATOM 2192 C CA . LEU A 1 284 ? 4.783 -4.735 -29.068 1.00 96.25 284 LEU A CA 1
ATOM 2193 C C . LEU A 1 284 ? 6.108 -5.437 -29.363 1.00 96.25 284 LEU A C 1
ATOM 2195 O O . LEU A 1 284 ? 6.243 -6.041 -30.423 1.00 96.25 284 LEU A O 1
ATOM 2199 N N . LEU A 1 285 ? 7.051 -5.417 -28.418 1.00 96.81 285 LEU A N 1
ATOM 2200 C CA . LEU A 1 285 ? 8.318 -6.134 -28.557 1.00 96.81 285 LEU A CA 1
ATOM 2201 C C . LEU A 1 285 ? 8.119 -7.645 -28.626 1.00 96.81 285 LEU A C 1
ATOM 2203 O O . LEU A 1 285 ? 8.735 -8.298 -29.461 1.00 96.81 285 LEU A O 1
ATOM 2207 N N . ARG A 1 286 ? 7.229 -8.207 -27.799 1.00 97.88 286 ARG A N 1
ATOM 2208 C CA . ARG A 1 286 ? 6.920 -9.642 -27.851 1.00 97.88 286 ARG A CA 1
ATOM 2209 C C . ARG A 1 286 ? 6.407 -10.055 -29.225 1.00 97.88 286 ARG A C 1
ATOM 2211 O O . ARG A 1 286 ? 6.833 -11.075 -29.750 1.00 97.88 286 ARG A O 1
ATOM 2218 N N . LYS A 1 287 ? 5.562 -9.228 -29.846 1.00 96.44 287 LYS A N 1
ATOM 2219 C CA . LYS A 1 287 ? 5.099 -9.450 -31.223 1.00 96.44 287 LYS A CA 1
ATOM 2220 C C . LYS A 1 287 ? 6.224 -9.292 -32.245 1.00 96.44 287 LYS A C 1
ATOM 2222 O O . LYS A 1 287 ? 6.347 -10.135 -33.123 1.00 96.44 287 LYS A O 1
ATOM 2227 N N . GLN A 1 288 ? 7.038 -8.242 -32.117 1.00 95.75 288 GLN A N 1
ATOM 2228 C CA . GLN A 1 288 ? 8.144 -7.953 -33.035 1.00 95.75 288 GLN A CA 1
ATOM 2229 C C . GLN A 1 288 ? 9.188 -9.076 -33.054 1.00 95.75 288 GLN A C 1
ATOM 2231 O O . GLN A 1 288 ? 9.671 -9.446 -34.117 1.00 95.75 288 GLN A O 1
ATOM 2236 N N . PHE A 1 289 ? 9.510 -9.635 -31.887 1.00 96.81 289 PHE A N 1
ATOM 2237 C CA . PHE A 1 289 ? 10.582 -10.617 -31.712 1.00 96.81 289 PHE A CA 1
ATOM 2238 C C . PHE A 1 289 ? 10.085 -12.051 -31.510 1.00 96.81 289 PHE A C 1
ATOM 2240 O O . PHE A 1 289 ? 10.863 -12.906 -31.084 1.00 96.81 289 PHE A O 1
ATOM 2247 N N . ASN A 1 290 ? 8.799 -12.309 -31.781 1.00 96.38 290 ASN A N 1
ATOM 2248 C CA . ASN A 1 290 ? 8.145 -13.603 -31.566 1.00 96.38 290 ASN A CA 1
ATOM 2249 C C . ASN A 1 290 ? 8.487 -14.211 -30.186 1.00 96.38 290 ASN A C 1
ATOM 2251 O O . ASN A 1 290 ? 8.910 -15.361 -30.080 1.00 96.38 290 ASN A O 1
ATOM 2255 N N . ALA A 1 291 ? 8.399 -13.385 -29.141 1.00 96.94 291 ALA A N 1
ATOM 2256 C CA . ALA A 1 291 ? 8.740 -13.748 -27.772 1.00 96.94 291 ALA A CA 1
ATOM 2257 C C . ALA A 1 291 ? 7.517 -14.250 -26.997 1.00 96.94 291 ALA A C 1
ATOM 2259 O O . ALA A 1 291 ? 6.375 -13.916 -27.326 1.00 96.94 291 ALA A O 1
ATOM 2260 N N . ASP A 1 292 ? 7.765 -15.013 -25.933 1.00 96.75 292 ASP A N 1
ATOM 2261 C CA . ASP A 1 292 ? 6.695 -15.582 -25.121 1.00 96.75 292 ASP A CA 1
ATOM 2262 C C . ASP A 1 292 ? 5.930 -14.494 -24.356 1.00 96.75 292 ASP A C 1
ATOM 2264 O O . ASP A 1 292 ? 6.455 -13.429 -24.017 1.00 96.75 292 ASP A O 1
ATOM 2268 N N . ALA A 1 293 ? 4.673 -14.782 -24.005 1.00 93.50 293 ALA A N 1
ATOM 2269 C CA . ALA A 1 293 ? 3.819 -13.850 -23.262 1.00 93.50 293 ALA A CA 1
ATOM 2270 C C . ALA A 1 293 ? 4.405 -13.433 -21.896 1.00 93.50 293 ALA A C 1
ATOM 2272 O O . ALA A 1 293 ? 4.073 -12.361 -21.391 1.00 93.50 293 ALA A O 1
ATOM 2273 N N . ASN A 1 294 ? 5.287 -14.258 -21.325 1.00 94.44 294 ASN A N 1
ATOM 2274 C CA . ASN A 1 294 ? 5.947 -14.028 -20.040 1.00 94.44 294 ASN A CA 1
ATOM 2275 C C . ASN A 1 294 ? 7.401 -13.542 -20.179 1.00 94.44 294 ASN A C 1
ATOM 2277 O O . ASN A 1 294 ? 8.080 -13.390 -19.163 1.00 94.44 294 ASN A O 1
ATOM 2281 N N . ASP A 1 295 ? 7.897 -13.312 -21.399 1.00 96.62 295 ASP A N 1
ATOM 2282 C CA . ASP A 1 295 ? 9.240 -12.762 -21.592 1.00 96.62 295 ASP A CA 1
ATOM 2283 C C . ASP A 1 295 ? 9.266 -11.287 -21.172 1.00 96.62 295 ASP A C 1
ATOM 2285 O O . ASP A 1 295 ? 8.449 -10.477 -21.625 1.00 96.62 295 ASP A O 1
ATOM 2289 N N . ASP A 1 296 ? 10.185 -10.943 -20.274 1.00 96.94 296 ASP A N 1
ATOM 2290 C CA . ASP A 1 296 ? 10.475 -9.567 -19.870 1.00 96.94 296 ASP A CA 1
ATOM 2291 C C . ASP A 1 296 ? 11.456 -8.896 -20.844 1.00 96.94 296 ASP A C 1
ATOM 2293 O O . ASP A 1 296 ? 11.974 -9.520 -21.778 1.00 96.94 296 ASP A O 1
ATOM 2297 N N . LEU A 1 297 ? 11.700 -7.596 -20.651 1.00 97.88 297 LEU A N 1
ATOM 2298 C CA . LEU A 1 297 ? 12.580 -6.851 -21.545 1.00 97.88 297 LEU A CA 1
ATOM 2299 C C . LEU A 1 297 ? 14.011 -7.397 -21.524 1.00 97.88 297 LEU A C 1
ATOM 2301 O O . LEU A 1 297 ? 14.637 -7.463 -22.579 1.00 97.88 297 LEU A O 1
ATOM 2305 N N . THR A 1 298 ? 14.516 -7.818 -20.364 1.00 97.81 298 THR A N 1
ATOM 2306 C CA . THR A 1 298 ? 15.869 -8.369 -20.215 1.00 97.81 298 THR A CA 1
ATOM 2307 C C . THR A 1 298 ? 16.056 -9.622 -21.072 1.00 97.81 298 THR A C 1
ATOM 2309 O O . THR A 1 298 ? 17.034 -9.716 -21.815 1.00 97.81 298 THR A O 1
ATOM 2312 N N . LYS A 1 299 ? 15.099 -10.559 -21.059 1.00 97.38 299 LYS A N 1
ATOM 2313 C CA . LYS A 1 299 ? 15.140 -11.768 -21.901 1.00 97.38 299 LYS A CA 1
ATOM 2314 C C . LYS A 1 299 ? 15.088 -11.447 -23.390 1.00 97.38 299 LYS A C 1
ATOM 2316 O O . LYS A 1 299 ? 15.844 -12.032 -24.167 1.00 97.38 299 LYS A O 1
ATOM 2321 N N . ILE A 1 300 ? 14.220 -10.517 -23.793 1.00 98.19 300 ILE A N 1
ATOM 2322 C CA . ILE A 1 300 ? 14.117 -10.098 -25.197 1.00 98.19 300 ILE A CA 1
ATOM 2323 C C . ILE A 1 300 ? 15.419 -9.412 -25.633 1.00 98.19 300 ILE A C 1
ATOM 2325 O O . ILE A 1 300 ? 15.971 -9.759 -26.675 1.00 98.19 300 ILE A O 1
ATOM 2329 N N . ALA A 1 301 ? 15.954 -8.499 -24.817 1.00 98.12 301 ALA A N 1
ATOM 2330 C CA . ALA A 1 301 ? 17.213 -7.806 -25.070 1.00 98.12 301 ALA A CA 1
ATOM 2331 C C . ALA A 1 301 ? 18.378 -8.786 -25.242 1.00 98.12 301 ALA A C 1
ATOM 2333 O O . ALA A 1 301 ? 19.153 -8.661 -26.190 1.00 98.12 301 ALA A O 1
ATOM 2334 N N . LEU A 1 302 ? 18.471 -9.787 -24.360 1.00 98.00 302 LEU A N 1
ATOM 2335 C CA . LEU A 1 302 ? 19.499 -10.823 -24.423 1.00 98.00 302 LEU A CA 1
ATOM 2336 C C . LEU A 1 302 ? 19.408 -11.613 -25.732 1.00 98.00 302 LEU A C 1
ATOM 2338 O O . LEU A 1 302 ? 20.414 -11.768 -26.421 1.00 98.00 302 LEU A O 1
ATOM 2342 N N . ARG A 1 303 ? 18.201 -12.061 -26.105 1.00 97.44 303 ARG A N 1
ATOM 2343 C CA . ARG A 1 303 ? 17.964 -12.813 -27.345 1.00 97.44 303 ARG A CA 1
ATOM 2344 C C . ARG A 1 303 ? 18.338 -11.996 -28.581 1.00 97.44 303 ARG A C 1
ATOM 2346 O O . ARG A 1 303 ? 19.008 -12.516 -29.469 1.00 97.44 303 ARG A O 1
ATOM 2353 N N . VAL A 1 304 ? 17.942 -10.723 -28.628 1.00 97.75 304 VAL A N 1
ATOM 2354 C CA . VAL A 1 304 ? 18.261 -9.814 -29.740 1.00 97.75 304 VAL A CA 1
ATOM 2355 C C . VAL A 1 304 ? 19.771 -9.577 -29.837 1.00 97.75 304 VAL A C 1
ATOM 2357 O O . VAL A 1 304 ? 20.343 -9.689 -30.919 1.00 97.75 304 VAL A O 1
ATOM 2360 N N . ALA A 1 305 ? 20.447 -9.324 -28.714 1.00 97.38 305 ALA A N 1
ATOM 2361 C CA . ALA A 1 305 ? 21.896 -9.131 -28.695 1.00 97.38 305 ALA A CA 1
ATOM 2362 C C . ALA A 1 305 ? 22.663 -10.396 -29.120 1.00 97.38 305 ALA A C 1
ATOM 2364 O O . ALA A 1 305 ? 23.598 -10.309 -29.916 1.00 97.38 305 ALA A O 1
ATOM 2365 N N . GLN A 1 306 ? 22.243 -11.576 -28.655 1.00 96.81 306 GLN A N 1
ATOM 2366 C CA . GLN A 1 306 ? 22.823 -12.859 -29.067 1.00 96.81 306 GLN A CA 1
ATOM 2367 C C . GLN A 1 306 ? 22.567 -13.162 -30.547 1.00 96.81 306 GLN A C 1
ATOM 2369 O O . GLN A 1 306 ? 23.478 -13.605 -31.244 1.00 96.81 306 GLN A O 1
ATOM 2374 N N . GLY A 1 307 ? 21.369 -12.859 -31.058 1.00 96.56 307 GLY A N 1
ATOM 2375 C CA . GLY A 1 307 ? 21.050 -12.948 -32.487 1.00 96.56 307 GLY A CA 1
ATOM 2376 C C . GLY A 1 307 ? 21.900 -12.010 -33.352 1.00 96.56 307 GLY A C 1
ATOM 2377 O O . GLY A 1 307 ? 22.206 -12.326 -34.501 1.00 96.56 307 GLY A O 1
ATOM 2378 N N . ALA A 1 308 ? 22.357 -10.890 -32.785 1.00 96.12 308 ALA A N 1
ATOM 2379 C CA . ALA A 1 308 ? 23.327 -9.995 -33.411 1.00 96.12 308 ALA A CA 1
ATOM 2380 C C . ALA A 1 308 ? 24.791 -10.473 -33.299 1.00 96.12 308 ALA A C 1
ATOM 2382 O O . ALA A 1 308 ? 25.675 -9.877 -33.913 1.00 96.12 308 ALA A O 1
ATOM 2383 N N . GLY A 1 309 ? 25.057 -11.550 -32.551 1.00 95.81 309 GLY A N 1
ATOM 2384 C CA . GLY A 1 309 ? 26.382 -12.153 -32.386 1.00 95.81 309 GLY A CA 1
ATOM 2385 C C . GLY A 1 309 ? 27.105 -11.804 -31.082 1.00 95.81 309 GLY A C 1
ATOM 2386 O O . GLY A 1 309 ? 28.259 -12.204 -30.921 1.00 95.81 309 GLY A O 1
ATOM 2387 N N . ALA A 1 310 ? 26.464 -11.089 -30.149 1.00 96.12 310 ALA A N 1
ATOM 2388 C CA . ALA A 1 310 ? 27.049 -10.817 -28.838 1.00 96.12 310 ALA A CA 1
ATOM 2389 C C . ALA A 1 310 ? 27.094 -12.093 -27.986 1.00 96.12 310 ALA A C 1
ATOM 2391 O O . ALA A 1 310 ? 26.179 -12.921 -28.015 1.00 96.12 310 ALA A O 1
ATOM 2392 N N . LYS A 1 311 ? 28.154 -12.243 -27.193 1.00 95.06 311 LYS A N 1
ATOM 2393 C CA . LYS A 1 311 ? 28.348 -13.372 -26.279 1.00 95.06 311 LYS A CA 1
ATOM 2394 C C . LYS A 1 311 ? 28.280 -12.892 -24.837 1.00 95.06 311 LYS A C 1
ATOM 2396 O O . LYS A 1 311 ? 28.870 -11.873 -24.487 1.00 95.06 311 LYS A O 1
ATOM 2401 N N . PHE A 1 312 ? 27.560 -13.639 -24.009 1.00 94.12 312 PHE A N 1
ATOM 2402 C CA . PHE A 1 312 ? 27.383 -13.344 -22.591 1.00 94.12 312 PHE A CA 1
ATOM 2403 C C . PHE A 1 312 ? 27.680 -14.609 -21.795 1.00 94.12 312 PHE A C 1
ATOM 2405 O O . PHE A 1 312 ? 26.895 -15.553 -21.847 1.00 94.12 312 PHE A O 1
ATOM 2412 N N . ASP A 1 313 ? 28.803 -14.625 -21.077 1.00 87.44 313 ASP A N 1
ATOM 2413 C CA . ASP A 1 313 ? 29.154 -15.745 -20.192 1.00 87.44 313 ASP A CA 1
ATOM 2414 C C . ASP A 1 313 ? 28.245 -15.767 -18.956 1.00 87.44 313 ASP A C 1
ATOM 2416 O O . ASP A 1 313 ? 27.836 -16.828 -18.495 1.00 87.44 313 ASP A O 1
ATOM 2420 N N . ASN A 1 314 ? 27.870 -14.579 -18.471 1.00 89.50 314 ASN A N 1
ATOM 2421 C CA . ASN A 1 314 ? 26.837 -14.371 -17.464 1.00 89.50 314 ASN A CA 1
ATOM 2422 C C . ASN A 1 314 ? 25.900 -13.259 -17.956 1.00 89.50 314 ASN A C 1
ATOM 2424 O O . ASN A 1 314 ? 26.377 -12.146 -18.199 1.00 89.50 314 ASN A O 1
ATOM 2428 N N . PRO A 1 315 ? 24.597 -13.528 -18.146 1.00 84.25 315 PRO A N 1
ATOM 2429 C CA . PRO A 1 315 ? 23.671 -12.514 -18.629 1.00 84.25 315 PRO A CA 1
ATOM 2430 C C . PRO A 1 315 ? 23.520 -11.392 -17.584 1.00 84.25 315 PRO A C 1
ATOM 2432 O O . PRO A 1 315 ? 23.252 -11.692 -16.417 1.00 84.25 315 PRO A O 1
ATOM 2435 N N . PRO A 1 316 ? 23.692 -10.114 -17.976 1.00 90.50 316 PRO A N 1
ATOM 2436 C CA . PRO A 1 316 ? 23.468 -8.980 -17.085 1.00 90.50 316 PRO A CA 1
ATOM 2437 C C . PRO A 1 316 ? 22.026 -8.890 -16.569 1.00 90.50 316 PRO A C 1
ATOM 2439 O O . PRO A 1 316 ? 21.107 -9.471 -17.150 1.00 90.50 316 PRO A O 1
ATOM 2442 N N . ALA A 1 317 ? 21.821 -8.133 -15.488 1.00 91.50 317 ALA A N 1
ATOM 2443 C CA . ALA A 1 317 ? 20.532 -8.050 -14.803 1.00 91.50 317 ALA A CA 1
ATOM 2444 C C . ALA A 1 317 ? 19.531 -7.135 -15.526 1.00 91.50 317 ALA A C 1
ATOM 2446 O O . ALA A 1 317 ? 18.319 -7.295 -15.363 1.00 91.50 317 ALA A O 1
ATOM 2447 N N . THR A 1 318 ? 20.020 -6.178 -16.321 1.00 94.88 318 THR A N 1
ATOM 2448 C CA . THR A 1 318 ? 19.176 -5.174 -16.984 1.00 94.88 318 THR A CA 1
ATOM 2449 C C . THR A 1 318 ? 19.390 -5.109 -18.494 1.00 94.88 318 THR A C 1
ATOM 2451 O O . THR A 1 318 ? 20.475 -5.384 -19.014 1.00 94.88 318 THR A O 1
ATOM 2454 N N . ALA A 1 319 ? 18.362 -4.654 -19.217 1.00 96.31 319 ALA A N 1
ATOM 2455 C CA 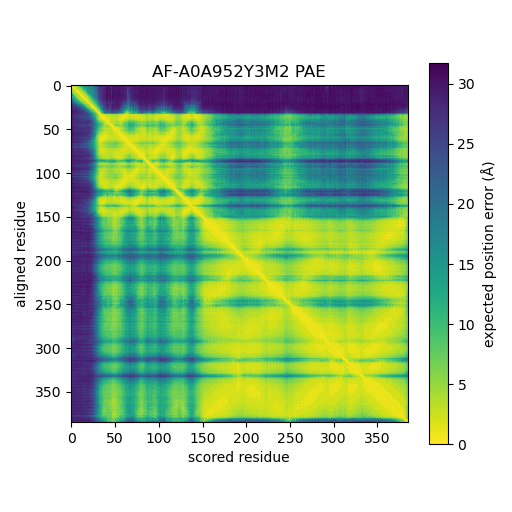. ALA A 1 319 ? 18.456 -4.397 -20.651 1.00 96.31 319 ALA A CA 1
ATOM 2456 C C . ALA A 1 319 ? 19.548 -3.365 -20.998 1.00 96.31 319 ALA A C 1
ATOM 2458 O O . ALA A 1 319 ? 20.234 -3.517 -22.007 1.00 96.31 319 ALA A O 1
ATOM 2459 N N . PHE A 1 320 ? 19.763 -2.345 -20.157 1.00 96.06 320 PHE A N 1
ATOM 2460 C CA . PHE A 1 320 ? 20.826 -1.360 -20.379 1.00 96.06 320 PHE A CA 1
ATOM 2461 C C . PHE A 1 320 ? 22.227 -1.959 -20.276 1.00 96.06 320 PHE A C 1
ATOM 2463 O O . PHE A 1 320 ? 23.074 -1.642 -21.108 1.00 96.06 320 PHE A O 1
ATOM 2470 N N . GLU A 1 321 ? 22.474 -2.842 -19.309 1.00 95.44 321 GLU A N 1
ATOM 2471 C CA . GLU A 1 321 ? 23.762 -3.532 -19.196 1.00 95.44 321 GLU A CA 1
ATOM 2472 C C . GLU A 1 321 ? 24.007 -4.451 -20.399 1.00 95.44 321 GLU A C 1
ATOM 2474 O O . GLU A 1 321 ? 25.099 -4.436 -20.965 1.00 95.44 321 GLU A O 1
ATOM 2479 N N . ILE A 1 322 ? 22.978 -5.179 -20.856 1.00 97.25 322 ILE A N 1
ATOM 2480 C CA . ILE A 1 322 ? 23.051 -6.003 -22.075 1.00 97.25 322 ILE A CA 1
ATOM 2481 C C . ILE A 1 322 ? 23.445 -5.144 -23.283 1.00 97.25 322 ILE A C 1
ATOM 2483 O O . ILE A 1 322 ? 24.368 -5.498 -24.019 1.00 97.25 322 ILE A O 1
ATOM 2487 N N . LEU A 1 323 ? 22.780 -4.003 -23.481 1.00 96.50 323 LEU A N 1
ATOM 2488 C CA . LEU A 1 323 ? 23.050 -3.090 -24.595 1.00 96.50 323 LEU A CA 1
ATOM 2489 C C . LEU A 1 323 ? 24.437 -2.444 -24.502 1.00 96.50 323 LEU A C 1
ATOM 2491 O O . LEU A 1 323 ? 25.111 -2.301 -25.522 1.00 96.50 323 LEU A O 1
ATOM 2495 N N . ALA A 1 324 ? 24.878 -2.076 -23.297 1.00 95.44 324 ALA A N 1
ATOM 2496 C CA . ALA A 1 324 ? 26.204 -1.517 -23.064 1.00 95.44 324 ALA A CA 1
ATOM 2497 C C . ALA A 1 324 ? 27.307 -2.531 -23.401 1.00 95.44 324 ALA A C 1
ATOM 2499 O O . ALA A 1 324 ? 28.235 -2.204 -24.141 1.00 95.44 324 ALA A O 1
ATOM 2500 N N . SER A 1 325 ? 27.173 -3.773 -22.928 1.00 95.25 325 SER A N 1
ATOM 2501 C CA . SER A 1 325 ? 28.102 -4.859 -23.251 1.00 95.25 325 SER A CA 1
ATOM 2502 C C . SER A 1 325 ? 28.085 -5.208 -24.740 1.00 95.25 325 SER A C 1
ATOM 2504 O O . SER A 1 325 ? 29.147 -5.382 -25.334 1.00 95.25 325 SER A O 1
ATOM 2506 N N . ALA A 1 326 ? 26.904 -5.264 -25.364 1.00 96.00 326 ALA A N 1
ATOM 2507 C CA . ALA A 1 326 ? 26.778 -5.508 -26.798 1.00 96.00 326 ALA A CA 1
ATOM 2508 C C . ALA A 1 326 ? 27.480 -4.413 -27.617 1.00 96.00 326 ALA A C 1
ATOM 2510 O O . ALA A 1 326 ? 28.228 -4.722 -28.541 1.00 96.00 326 ALA A O 1
ATOM 2511 N N . LYS A 1 327 ? 27.307 -3.135 -27.252 1.00 95.69 327 LYS A N 1
ATOM 2512 C CA . LYS A 1 327 ? 27.993 -2.021 -27.921 1.00 95.69 327 LYS A CA 1
ATOM 2513 C C . LYS A 1 327 ? 29.511 -2.177 -27.890 1.00 95.69 327 LYS A C 1
ATOM 2515 O O . LYS A 1 327 ? 30.146 -1.944 -28.914 1.00 95.69 327 LYS A O 1
ATOM 2520 N N . GLU A 1 328 ? 30.081 -2.558 -26.749 1.00 94.69 328 GLU A N 1
ATOM 2521 C CA . GLU A 1 328 ? 31.532 -2.731 -26.630 1.00 94.69 328 GLU A CA 1
ATOM 2522 C C . GLU A 1 328 ? 32.034 -3.885 -27.508 1.00 94.69 328 GLU A C 1
ATOM 2524 O O . GLU A 1 328 ? 33.013 -3.729 -28.233 1.00 94.69 328 GLU A O 1
ATOM 2529 N N . GLN A 1 329 ? 31.314 -5.012 -27.535 1.00 95.44 329 GLN A N 1
ATOM 2530 C CA . GLN A 1 329 ? 31.658 -6.154 -28.393 1.00 95.44 329 GLN A CA 1
ATOM 2531 C C . GLN A 1 329 ? 31.560 -5.831 -29.890 1.00 95.44 329 GLN A C 1
ATOM 2533 O O . GLN A 1 329 ? 32.292 -6.400 -30.698 1.00 95.44 329 GLN A O 1
ATOM 2538 N N . PHE A 1 330 ? 30.670 -4.913 -30.271 1.00 95.62 330 PHE A N 1
ATOM 2539 C CA . PHE A 1 330 ? 30.459 -4.525 -31.663 1.00 95.62 330 PHE A CA 1
ATOM 2540 C C . PHE A 1 330 ? 31.254 -3.294 -32.106 1.00 95.62 330 PHE A C 1
ATOM 2542 O O . PHE A 1 330 ? 31.047 -2.829 -33.225 1.00 95.62 330 PHE A O 1
ATOM 2549 N N . LYS A 1 331 ? 32.173 -2.771 -31.284 1.00 91.50 331 LYS A N 1
ATOM 2550 C CA . LYS A 1 331 ? 32.940 -1.550 -31.590 1.00 91.50 331 LYS A CA 1
ATOM 2551 C C . LYS A 1 331 ? 33.642 -1.593 -32.953 1.00 91.50 331 LYS A C 1
ATOM 2553 O O . LYS A 1 331 ? 33.635 -0.592 -33.666 1.00 91.50 331 LYS A O 1
ATOM 2558 N N . ASP A 1 332 ? 34.161 -2.762 -33.322 1.00 89.00 332 ASP A N 1
ATOM 2559 C CA . ASP A 1 332 ? 34.864 -3.001 -34.590 1.00 89.00 332 ASP A CA 1
ATOM 2560 C C . ASP A 1 332 ? 34.056 -3.882 -35.567 1.00 89.00 332 ASP A C 1
ATOM 2562 O O . ASP A 1 332 ? 34.524 -4.218 -36.657 1.00 89.00 332 ASP A O 1
ATOM 2566 N N . ALA A 1 333 ? 32.828 -4.265 -35.198 1.00 89.12 333 ALA A N 1
ATOM 2567 C CA . ALA A 1 333 ? 31.979 -5.150 -35.987 1.00 89.12 333 ALA A CA 1
ATOM 2568 C C . ALA A 1 333 ? 30.973 -4.361 -36.834 1.00 89.12 333 ALA A C 1
ATOM 2570 O O . ALA A 1 333 ? 30.303 -3.437 -36.371 1.00 89.12 333 ALA A O 1
ATOM 2571 N N . LYS A 1 334 ? 30.795 -4.773 -38.094 1.00 89.06 334 LYS A N 1
ATOM 2572 C CA . LYS A 1 334 ? 29.777 -4.189 -38.971 1.00 89.06 334 LYS A CA 1
ATOM 2573 C C . LYS A 1 334 ? 28.443 -4.908 -38.783 1.00 89.06 334 LYS A C 1
ATOM 2575 O O . LYS A 1 334 ? 28.174 -5.907 -39.444 1.00 89.06 334 LYS A O 1
ATOM 2580 N N . LEU A 1 335 ? 27.606 -4.371 -37.901 1.00 94.06 335 LEU A N 1
ATOM 2581 C CA . LEU A 1 335 ? 26.230 -4.833 -37.735 1.00 94.06 335 LEU A CA 1
ATOM 2582 C C . LEU A 1 335 ? 25.399 -4.580 -39.000 1.00 94.06 335 LEU A C 1
ATOM 2584 O O . LEU A 1 335 ? 25.560 -3.566 -39.691 1.00 94.06 335 LEU A O 1
ATOM 2588 N N . THR A 1 336 ? 24.484 -5.502 -39.290 1.00 95.38 336 THR A N 1
ATOM 2589 C CA . THR A 1 336 ? 23.516 -5.322 -40.374 1.00 95.38 336 THR A CA 1
ATOM 2590 C C . THR A 1 336 ? 22.527 -4.195 -40.043 1.00 95.38 336 THR A C 1
ATOM 2592 O O . THR A 1 336 ? 22.308 -3.863 -38.874 1.00 95.38 336 THR A O 1
ATOM 2595 N N . PRO A 1 337 ? 21.893 -3.588 -41.063 1.00 94.19 337 PRO A N 1
ATOM 2596 C CA . PRO A 1 337 ? 20.846 -2.591 -40.865 1.00 94.19 337 PRO A CA 1
ATOM 2597 C C . PRO A 1 337 ? 19.705 -3.036 -39.938 1.00 94.19 337 PRO A C 1
ATOM 2599 O O . PRO A 1 337 ? 19.192 -2.202 -39.197 1.00 94.19 337 PRO A O 1
ATOM 2602 N N . GLU A 1 338 ? 19.333 -4.315 -39.991 1.00 94.69 338 GLU A N 1
ATOM 2603 C CA . GLU A 1 338 ? 18.272 -4.929 -39.184 1.00 94.69 338 GLU A CA 1
ATOM 2604 C C . GLU A 1 338 ? 18.716 -5.122 -37.731 1.00 94.69 338 GLU A C 1
ATOM 2606 O O . GLU A 1 338 ? 18.064 -4.612 -36.829 1.00 94.69 338 GLU A O 1
ATOM 2611 N N . GLN A 1 339 ? 19.902 -5.698 -37.496 1.00 95.94 339 GLN A N 1
ATOM 2612 C CA . GLN A 1 339 ? 20.464 -5.837 -36.143 1.00 95.94 339 GLN A CA 1
ATOM 2613 C C . GLN A 1 339 ? 20.600 -4.485 -35.427 1.00 95.94 339 GLN A C 1
ATOM 2615 O O . GLN A 1 339 ? 20.316 -4.373 -34.236 1.00 95.94 339 GLN A O 1
ATOM 2620 N N . LEU A 1 340 ? 21.020 -3.441 -36.151 1.00 94.88 340 LEU A N 1
ATOM 2621 C CA . LEU A 1 340 ? 21.069 -2.080 -35.611 1.00 94.88 340 LEU A CA 1
ATOM 2622 C C . LEU A 1 340 ? 19.679 -1.540 -35.271 1.00 94.88 340 LEU A C 1
ATOM 2624 O O . LEU A 1 340 ? 19.542 -0.826 -34.278 1.00 94.88 340 LEU A O 1
ATOM 2628 N N . ASP A 1 341 ? 18.674 -1.832 -36.098 1.00 95.31 341 ASP A N 1
ATOM 2629 C CA . ASP A 1 341 ? 17.301 -1.411 -35.834 1.00 95.31 341 ASP A CA 1
ATOM 2630 C C . ASP A 1 341 ? 16.744 -2.108 -34.591 1.00 95.31 341 ASP A C 1
ATOM 2632 O O . ASP A 1 341 ? 16.237 -1.437 -33.695 1.00 95.31 341 ASP A O 1
ATOM 2636 N N . ASP A 1 342 ? 16.931 -3.419 -34.475 1.00 96.81 342 ASP A N 1
ATOM 2637 C CA . ASP A 1 342 ? 16.441 -4.206 -33.347 1.00 96.81 342 ASP A CA 1
ATOM 2638 C C . ASP A 1 342 ? 17.093 -3.786 -32.026 1.00 96.81 342 ASP A C 1
ATOM 2640 O O . ASP A 1 342 ? 16.398 -3.492 -31.052 1.00 96.81 342 ASP A O 1
ATOM 2644 N N . LEU A 1 343 ? 18.423 -3.656 -31.991 1.00 97.31 343 LEU A N 1
ATOM 2645 C CA . LEU A 1 343 ? 19.150 -3.196 -30.801 1.00 97.31 343 LEU A CA 1
ATOM 2646 C C . LEU A 1 343 ? 18.743 -1.773 -30.395 1.00 97.31 343 LEU A C 1
ATOM 2648 O O . LEU A 1 343 ? 18.591 -1.469 -29.211 1.00 97.31 343 LEU A O 1
ATOM 2652 N N . SER A 1 344 ? 18.501 -0.905 -31.377 1.00 96.75 344 SER A N 1
ATOM 2653 C CA . SER A 1 344 ? 18.002 0.449 -31.144 1.00 96.75 344 SER A CA 1
ATOM 2654 C C . SER A 1 344 ? 16.566 0.454 -30.603 1.00 96.75 344 SER A C 1
ATOM 2656 O O . SER A 1 344 ? 16.216 1.310 -29.787 1.00 96.75 344 SER A O 1
ATOM 2658 N N . LEU A 1 345 ? 15.721 -0.495 -31.019 1.00 97.12 345 LEU A N 1
ATOM 2659 C CA . LEU A 1 345 ? 14.355 -0.639 -30.512 1.00 97.12 345 LEU A CA 1
ATOM 2660 C C . LEU A 1 345 ? 14.352 -1.112 -29.055 1.00 97.12 345 LEU A C 1
ATOM 2662 O O . LEU A 1 345 ? 13.637 -0.542 -28.227 1.00 97.12 345 LEU A O 1
ATOM 2666 N N . ILE A 1 346 ? 15.190 -2.100 -28.734 1.00 97.69 346 ILE A N 1
ATOM 2667 C CA . ILE A 1 346 ? 15.400 -2.566 -27.358 1.00 97.69 346 ILE A CA 1
ATOM 2668 C C . ILE A 1 346 ? 15.891 -1.421 -26.474 1.00 97.69 346 ILE A C 1
ATOM 2670 O O . ILE A 1 346 ? 15.375 -1.234 -25.374 1.00 97.69 346 ILE A O 1
ATOM 2674 N N . GLU A 1 347 ? 16.816 -0.596 -26.965 1.00 97.31 347 GLU A N 1
ATOM 2675 C CA . GLU A 1 347 ? 17.272 0.578 -26.226 1.00 97.31 347 GLU A CA 1
ATOM 2676 C C . GLU A 1 347 ? 16.140 1.576 -25.949 1.00 97.31 347 GLU A C 1
ATOM 2678 O O . GLU A 1 347 ? 16.022 2.081 -24.833 1.00 97.31 347 GLU A O 1
ATOM 2683 N N . SER A 1 348 ? 15.269 1.844 -26.925 1.00 96.75 348 SER A N 1
ATOM 2684 C CA . SER A 1 348 ? 14.102 2.702 -26.693 1.00 96.75 348 SER A CA 1
ATOM 2685 C C . SER A 1 348 ? 13.173 2.128 -25.623 1.00 96.75 348 SER A C 1
ATOM 2687 O O . SER A 1 348 ? 12.723 2.860 -24.741 1.00 96.75 348 SER A O 1
ATOM 2689 N N . ALA A 1 349 ? 12.923 0.822 -25.646 1.00 97.12 349 ALA A N 1
ATOM 2690 C CA . ALA A 1 349 ? 12.118 0.179 -24.619 1.00 97.12 349 ALA A CA 1
ATOM 2691 C C . ALA A 1 349 ? 12.780 0.203 -23.234 1.00 97.12 349 ALA A C 1
ATOM 2693 O O . ALA A 1 349 ? 12.070 0.412 -22.255 1.00 97.12 349 ALA A O 1
ATOM 2694 N N . ALA A 1 350 ? 14.109 0.080 -23.145 1.00 97.50 350 ALA A N 1
ATOM 2695 C CA . ALA A 1 350 ? 14.845 0.153 -21.880 1.00 97.50 350 ALA A CA 1
ATOM 2696 C C . ALA A 1 350 ? 14.693 1.528 -21.207 1.00 97.50 350 ALA A C 1
ATOM 2698 O O . ALA A 1 350 ? 14.480 1.620 -19.999 1.00 97.50 350 ALA A O 1
ATOM 2699 N N . TRP A 1 351 ? 14.691 2.613 -21.989 1.00 97.12 351 TRP A N 1
ATOM 2700 C CA . TRP A 1 351 ? 14.389 3.955 -21.474 1.00 97.12 351 TRP A CA 1
ATOM 2701 C C . TRP A 1 351 ? 12.962 4.083 -20.933 1.00 97.12 351 TRP A C 1
ATOM 2703 O O . TRP A 1 351 ? 12.747 4.718 -19.898 1.00 97.12 351 TRP A O 1
ATOM 2713 N N . VAL A 1 352 ? 11.982 3.495 -21.623 1.00 97.06 352 VAL A N 1
ATOM 2714 C CA . VAL A 1 352 ? 10.578 3.506 -21.181 1.00 97.06 352 VAL A CA 1
ATOM 2715 C C . VAL A 1 352 ? 10.390 2.635 -19.935 1.00 97.06 352 VAL A C 1
ATOM 2717 O O . VAL A 1 352 ? 9.708 3.062 -19.006 1.00 97.06 352 VAL A O 1
ATOM 2720 N N . GLU A 1 353 ? 11.032 1.466 -19.875 1.00 97.81 353 GLU A N 1
ATOM 2721 C CA . GLU A 1 353 ? 11.050 0.580 -18.706 1.00 97.81 353 GLU A CA 1
ATOM 2722 C C . GLU A 1 353 ? 11.622 1.283 -17.479 1.00 97.81 353 GLU A C 1
ATOM 2724 O O . GLU A 1 353 ? 10.989 1.291 -16.426 1.00 97.81 353 GLU A O 1
ATOM 2729 N N . ALA A 1 354 ? 12.786 1.920 -17.608 1.00 97.00 354 ALA A N 1
ATOM 2730 C CA . ALA A 1 354 ? 13.428 2.571 -16.477 1.00 97.00 354 ALA A CA 1
ATOM 2731 C C . ALA A 1 354 ? 12.574 3.723 -15.924 1.00 97.00 354 ALA A C 1
ATOM 2733 O O . ALA A 1 354 ? 12.419 3.858 -14.707 1.00 97.00 354 ALA A O 1
ATOM 2734 N N . GLN A 1 355 ? 11.923 4.509 -16.793 1.00 96.62 355 GLN A N 1
ATOM 2735 C CA . GLN A 1 355 ? 10.946 5.498 -16.334 1.00 96.62 355 GLN A CA 1
ATOM 2736 C C . GLN A 1 355 ? 9.737 4.838 -15.654 1.00 96.62 355 GLN A C 1
ATOM 2738 O O . GLN A 1 355 ? 9.279 5.317 -14.612 1.00 96.62 355 GLN A O 1
ATOM 2743 N N . ALA A 1 356 ? 9.205 3.762 -16.239 1.00 97.44 356 ALA A N 1
ATOM 2744 C CA . ALA A 1 356 ? 8.075 3.028 -15.687 1.00 97.44 356 ALA A CA 1
ATOM 2745 C C . ALA A 1 356 ? 8.397 2.451 -14.306 1.00 97.44 356 ALA A C 1
ATOM 2747 O O . ALA A 1 356 ? 7.564 2.567 -13.414 1.00 97.44 356 ALA A O 1
ATOM 2748 N N . ALA A 1 357 ? 9.601 1.921 -14.090 1.00 97.25 357 ALA A N 1
ATOM 2749 C CA . ALA A 1 357 ? 10.054 1.406 -12.802 1.00 97.25 357 ALA A CA 1
ATOM 2750 C C . ALA A 1 357 ? 10.092 2.504 -11.726 1.00 97.25 357 ALA A C 1
ATOM 2752 O O . ALA A 1 357 ? 9.559 2.310 -10.631 1.00 97.25 357 ALA A O 1
ATOM 2753 N N . ARG A 1 358 ? 10.630 3.694 -12.046 1.00 96.00 358 ARG A N 1
ATOM 2754 C CA . ARG A 1 358 ? 10.617 4.853 -11.127 1.00 96.00 358 ARG A CA 1
ATOM 2755 C C . ARG A 1 358 ? 9.190 5.275 -10.770 1.00 96.00 358 ARG A C 1
ATOM 2757 O O . ARG A 1 358 ? 8.880 5.476 -9.598 1.00 96.00 358 ARG A O 1
ATOM 2764 N N . SER A 1 359 ? 8.320 5.382 -11.774 1.00 96.88 359 SER A N 1
ATOM 2765 C CA . SER A 1 359 ? 6.909 5.725 -11.579 1.00 96.88 359 SER A CA 1
ATOM 2766 C C . SER A 1 359 ? 6.153 4.663 -10.778 1.00 96.88 359 SER A C 1
ATOM 2768 O O . SER A 1 359 ? 5.374 5.008 -9.891 1.00 96.88 359 SER A O 1
ATOM 2770 N N . LYS A 1 360 ? 6.398 3.378 -11.059 1.00 97.75 360 LYS A N 1
ATOM 2771 C CA . LYS A 1 360 ? 5.766 2.251 -10.371 1.00 97.75 360 LYS A CA 1
ATOM 2772 C C . LYS A 1 360 ? 6.168 2.212 -8.904 1.00 97.75 360 LYS A C 1
ATOM 2774 O O . LYS A 1 360 ? 5.294 2.044 -8.068 1.00 97.75 360 LYS A O 1
ATOM 2779 N N . LYS A 1 361 ? 7.445 2.455 -8.579 1.00 97.88 361 LYS A N 1
ATOM 2780 C CA . LYS A 1 361 ? 7.896 2.543 -7.184 1.00 97.88 361 LYS A CA 1
ATOM 2781 C C . LYS A 1 361 ? 7.068 3.563 -6.396 1.00 97.88 361 LYS A C 1
ATOM 2783 O O . LYS A 1 361 ? 6.556 3.232 -5.335 1.00 97.88 361 LYS A O 1
ATOM 2788 N N . LEU A 1 362 ? 6.896 4.782 -6.917 1.00 97.38 362 LEU A N 1
ATOM 2789 C CA . LEU A 1 362 ? 6.080 5.792 -6.234 1.00 97.38 362 LEU A CA 1
ATOM 2790 C C . LEU A 1 362 ? 4.602 5.383 -6.149 1.00 97.38 362 LEU A C 1
ATOM 2792 O O . LEU A 1 362 ? 3.981 5.562 -5.105 1.00 97.38 362 LEU A O 1
ATOM 2796 N N . TYR A 1 363 ? 4.049 4.830 -7.230 1.00 97.62 363 TYR A N 1
ATOM 2797 C CA . TYR A 1 363 ? 2.663 4.362 -7.265 1.00 97.62 363 TYR A CA 1
ATOM 2798 C C . TYR A 1 363 ? 2.401 3.279 -6.207 1.00 97.62 363 TYR A C 1
ATOM 2800 O O . TYR A 1 363 ? 1.457 3.398 -5.430 1.00 97.62 363 TYR A O 1
ATOM 2808 N N . ASP A 1 364 ? 3.272 2.272 -6.125 1.00 97.94 364 ASP A N 1
ATOM 2809 C CA . ASP A 1 364 ? 3.169 1.169 -5.168 1.00 97.94 364 ASP A CA 1
ATOM 2810 C C . ASP A 1 364 ? 3.284 1.656 -3.715 1.00 97.94 364 ASP A C 1
ATOM 2812 O O . ASP A 1 364 ? 2.598 1.132 -2.845 1.00 97.94 364 ASP A O 1
ATOM 2816 N N . LEU A 1 365 ? 4.111 2.671 -3.434 1.00 98.06 365 LEU A N 1
ATOM 2817 C CA . LEU A 1 365 ? 4.214 3.271 -2.096 1.00 98.06 365 LEU A CA 1
ATOM 2818 C C . LEU A 1 365 ? 2.929 4.014 -1.693 1.00 98.06 365 LEU A C 1
ATOM 2820 O O . LEU A 1 365 ? 2.482 3.906 -0.546 1.00 98.06 365 LEU A O 1
ATOM 2824 N N . ILE A 1 366 ? 2.325 4.752 -2.632 1.00 97.56 366 ILE A N 1
ATOM 2825 C CA . ILE A 1 366 ? 1.047 5.451 -2.428 1.00 97.56 366 ILE A CA 1
ATOM 2826 C C . ILE A 1 366 ? -0.068 4.432 -2.173 1.00 97.56 366 ILE A C 1
ATOM 2828 O O . ILE A 1 366 ? -0.709 4.476 -1.122 1.00 97.56 366 ILE A O 1
ATOM 2832 N N . GLU A 1 367 ? -0.267 3.480 -3.087 1.00 96.50 367 GLU A N 1
ATOM 2833 C CA . GLU A 1 367 ? -1.310 2.459 -2.947 1.00 96.50 367 GLU A CA 1
ATOM 2834 C C . GLU A 1 367 ? -1.053 1.539 -1.750 1.00 96.50 367 GLU A C 1
ATOM 2836 O O . GLU A 1 367 ? -1.986 1.199 -1.029 1.00 96.50 367 GLU A O 1
ATOM 2841 N N . GLY A 1 368 ? 0.203 1.186 -1.475 1.00 96.44 368 GLY A N 1
ATOM 2842 C CA . GLY A 1 368 ? 0.592 0.392 -0.310 1.00 96.44 368 GLY A CA 1
ATOM 2843 C C . GLY A 1 368 ? 0.252 1.081 1.009 1.00 96.44 368 GLY A C 1
ATOM 2844 O O . GLY A 1 368 ? -0.200 0.427 1.945 1.00 96.44 368 GLY A O 1
ATOM 2845 N N . THR A 1 369 ? 0.391 2.406 1.074 1.00 97.31 369 THR A N 1
ATOM 2846 C CA . THR A 1 369 ? -0.015 3.190 2.246 1.00 97.31 369 THR A CA 1
ATOM 2847 C C . THR A 1 369 ? -1.538 3.226 2.382 1.00 97.31 369 THR A C 1
ATOM 2849 O O . THR A 1 369 ? -2.055 2.948 3.461 1.00 97.31 369 THR A O 1
ATOM 2852 N N . ILE A 1 370 ? -2.271 3.526 1.304 1.00 96.56 370 ILE A N 1
ATOM 2853 C CA . ILE A 1 370 ? -3.742 3.615 1.329 1.00 96.56 370 ILE A CA 1
ATOM 2854 C C . ILE A 1 370 ? -4.366 2.259 1.680 1.00 96.56 370 ILE A C 1
ATOM 2856 O O . ILE A 1 370 ? -5.197 2.173 2.585 1.00 96.56 370 ILE A O 1
ATOM 2860 N N . ASN A 1 371 ? -3.941 1.195 0.998 1.00 95.69 371 ASN A N 1
ATOM 2861 C CA . ASN A 1 371 ? -4.424 -0.159 1.256 1.00 95.69 371 ASN A CA 1
ATOM 2862 C C . ASN A 1 371 ? -3.992 -0.631 2.646 1.00 95.69 371 ASN A C 1
ATOM 2864 O O . ASN A 1 371 ? -4.805 -1.199 3.363 1.00 95.69 371 ASN A O 1
ATOM 2868 N N . GLY A 1 372 ? -2.773 -0.296 3.078 1.00 95.69 372 GLY A N 1
ATOM 2869 C CA . GLY A 1 372 ? -2.299 -0.582 4.427 1.00 95.69 372 GLY A CA 1
ATOM 2870 C C . GLY A 1 372 ? -3.171 0.037 5.521 1.00 95.69 372 GLY A C 1
ATOM 2871 O O . GLY A 1 372 ? -3.471 -0.639 6.503 1.00 95.69 372 GLY A O 1
ATOM 2872 N N . ILE A 1 373 ? -3.628 1.287 5.355 1.00 94.38 373 ILE A N 1
ATOM 2873 C CA . ILE A 1 373 ? -4.568 1.927 6.295 1.00 94.38 373 ILE A CA 1
ATOM 2874 C C . ILE A 1 373 ? -5.893 1.155 6.315 1.00 94.38 373 ILE A C 1
ATOM 2876 O O . ILE A 1 373 ? -6.420 0.869 7.389 1.00 94.38 373 ILE A O 1
ATOM 2880 N N . GLY A 1 374 ? -6.421 0.798 5.140 1.00 93.25 374 GLY A N 1
ATOM 2881 C CA . GLY A 1 374 ? -7.666 0.037 5.027 1.00 93.25 374 GLY A CA 1
ATOM 2882 C C . GLY A 1 374 ? -7.582 -1.361 5.643 1.00 93.25 374 GLY A C 1
ATOM 2883 O O . GLY A 1 374 ? -8.495 -1.772 6.356 1.00 93.25 374 GLY A O 1
ATOM 2884 N N . ASP A 1 375 ? -6.481 -2.075 5.426 1.00 93.06 375 ASP A N 1
ATOM 2885 C CA . ASP A 1 375 ? -6.247 -3.404 5.992 1.00 93.06 375 ASP A CA 1
ATOM 2886 C C . ASP A 1 375 ? -6.064 -3.335 7.510 1.00 93.06 375 ASP A C 1
ATOM 2888 O O . ASP A 1 375 ? -6.663 -4.123 8.244 1.00 93.06 375 ASP A O 1
ATOM 2892 N N . ALA A 1 376 ? -5.301 -2.353 7.999 1.00 91.38 376 ALA A N 1
ATOM 2893 C CA . ALA A 1 376 ? -5.150 -2.091 9.425 1.00 91.38 376 ALA A CA 1
ATOM 2894 C C . ALA A 1 376 ? -6.501 -1.768 10.084 1.00 91.38 376 ALA A C 1
ATOM 2896 O O . ALA A 1 376 ? -6.777 -2.248 11.186 1.00 91.38 376 ALA A O 1
ATOM 2897 N N . HIS A 1 377 ? -7.359 -1.000 9.409 1.00 90.06 377 HIS A N 1
ATOM 2898 C CA . HIS A 1 377 ? -8.693 -0.672 9.904 1.00 90.06 377 HIS A CA 1
ATOM 2899 C C . HIS A 1 377 ? -9.587 -1.913 9.957 1.00 90.06 377 HIS A C 1
ATOM 2901 O O . HIS A 1 377 ? -10.084 -2.258 11.026 1.00 90.06 377 HIS A O 1
ATOM 2907 N N . LYS A 1 378 ? -9.704 -2.660 8.853 1.00 88.50 378 LYS A N 1
ATOM 2908 C CA . LYS A 1 378 ? -10.494 -3.904 8.791 1.00 88.50 378 LYS A CA 1
ATOM 2909 C C . LYS A 1 378 ? -10.052 -4.940 9.816 1.00 88.50 378 LYS A C 1
ATOM 2911 O O . LYS A 1 378 ? -10.878 -5.696 10.316 1.00 88.50 378 LYS A O 1
ATOM 2916 N N . LYS A 1 379 ? -8.753 -4.994 10.103 1.00 85.94 379 LYS A N 1
ATOM 2917 C CA . LYS A 1 379 ? -8.169 -5.939 11.050 1.00 85.94 379 LYS A CA 1
ATOM 2918 C C . LYS A 1 379 ? -8.422 -5.550 12.506 1.00 85.94 379 LYS A C 1
ATOM 2920 O O . LYS A 1 379 ? -8.692 -6.433 13.312 1.00 85.94 379 LYS A O 1
ATOM 2925 N N . ASN A 1 380 ? -8.281 -4.270 12.853 1.00 84.88 380 ASN A N 1
ATOM 2926 C CA . ASN A 1 380 ? -8.200 -3.850 14.257 1.00 84.88 380 ASN A CA 1
ATOM 2927 C C . ASN A 1 380 ? -9.409 -3.027 14.726 1.00 84.88 380 ASN A C 1
ATOM 2929 O O . ASN A 1 380 ? -9.721 -3.033 15.910 1.00 84.88 380 ASN A O 1
ATOM 2933 N N . CYS A 1 381 ? -10.133 -2.358 13.831 1.00 80.50 381 CYS A N 1
ATOM 2934 C CA . CYS A 1 381 ? -11.284 -1.514 14.165 1.00 80.50 381 CYS A CA 1
ATOM 2935 C C . CYS A 1 381 ? -12.623 -2.262 14.070 1.00 80.50 381 CYS A C 1
ATOM 2937 O O . CYS A 1 381 ? -13.642 -1.701 13.676 1.00 80.50 381 CYS A O 1
ATOM 2939 N N . THR A 1 382 ? -12.630 -3.541 14.455 1.00 70.25 382 THR A N 1
ATOM 2940 C CA . THR A 1 382 ? -13.831 -4.394 14.527 1.00 70.25 382 THR A CA 1
ATOM 2941 C C . THR A 1 382 ? -14.501 -4.384 15.901 1.00 70.25 382 THR A C 1
ATOM 2943 O O . THR A 1 382 ? -15.487 -5.097 16.105 1.00 70.25 382 THR A O 1
ATOM 2946 N N . CYS A 1 383 ? -13.954 -3.623 16.853 1.00 69.94 383 CYS A N 1
ATOM 2947 C CA . CYS A 1 383 ? -14.543 -3.464 18.174 1.00 69.94 383 CYS A CA 1
ATOM 2948 C C . CYS A 1 383 ? -15.982 -2.920 18.088 1.00 69.94 383 CYS A C 1
ATOM 2950 O O . CYS A 1 383 ? -16.316 -2.147 17.189 1.00 69.94 383 CYS A O 1
ATOM 2952 N N . ALA A 1 384 ? -16.841 -3.331 19.021 1.00 60.12 384 ALA A N 1
ATOM 2953 C CA . ALA A 1 384 ? -18.174 -2.765 19.168 1.00 60.12 384 ALA A CA 1
ATOM 2954 C C . ALA A 1 384 ? -18.059 -1.340 19.725 1.00 60.12 384 ALA A C 1
ATOM 2956 O O . ALA A 1 384 ? -17.775 -1.160 20.909 1.00 60.12 384 ALA A O 1
ATOM 2957 N N . PHE A 1 385 ? -18.228 -0.356 18.843 1.00 58.31 385 PHE A N 1
ATOM 2958 C CA . PHE A 1 385 ? -18.390 1.054 19.193 1.00 58.31 385 PHE A CA 1
ATOM 2959 C C . PHE A 1 385 ? -19.866 1.407 19.342 1.00 58.31 385 PHE A C 1
ATOM 2961 O O . PHE A 1 385 ? -20.678 0.874 18.545 1.00 58.31 385 PHE A O 1
#

Foldseek 3Di:
DDDDDDDDDDDDDDDDDDDDDDDDPPPPPDDFQKDKEKAWDALLNPLFAAEAQDKTKIKIKMWGQDQAKFAWKKKKKQWDQKAFDDDPQWDDDPNITIDTDGMAGHGGMDIDMTMITGHNDDDPPPAWTKIWMWIDTDPDIDIYMGTHHHDNLLVLLLVLLVCLLVPLLVVLLVLLVCLQAAPPVDDLDDLFDEDQDDDLLNVLLVVLPVLSPRNSRQVVSVDPVLNVLSVVLSVVSSVLSPDDRDLCNLVDDPVVLVVSCVSNVVNLVSLVVLLVSLVVLVVVLCVVQVHDPPDDLQNSLQVLLVVQPQDDPPRDPASRVSSVSSSVVCVVPDTDPVSSNSSNSSSSSRSSVVSNVSSVSSVCSSVVSSVSSVVSSVVRSRRRD